Protein 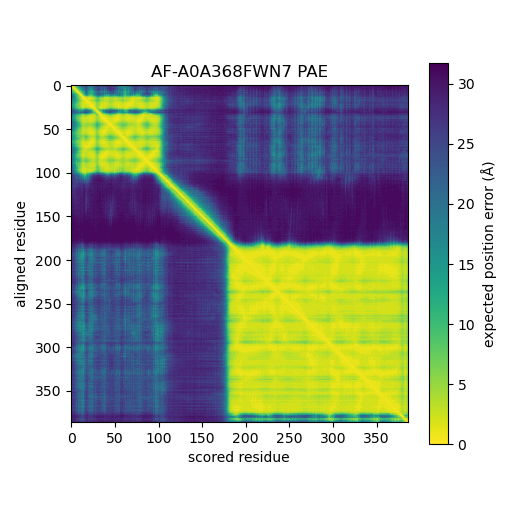AF-A0A368FWN7-F1 (afdb_monomer)

pLDDT: mean 75.24, std 26.34, range [24.73, 98.94]

Nearest PDB structures (foldseek):
  8hmb-assembly1_E  TM=7.498E-01  e=1.716E-07  Homo sapiens
  5icu-assembly1_A  TM=5.793E-01  e=4.069E-03  Methylosinus trichosporium OB3b
  2c9r-assembly1_A  TM=5.398E-01  e=3.360E-02  Pseudomonas syringae pv. tomato
  2ha1-assembly1_A  TM=5.433E-01  e=1.612E-01  Homo sapiens
  8dek-assembly1_A  TM=4.938E-01  e=3.532E-01  Akkermansia muciniphila

Structure (mmCIF, N/CA/C/O backbone):
data_AF-A0A368FWN7-F1
#
_entry.id   AF-A0A368FWN7-F1
#
loop_
_atom_site.group_PDB
_atom_site.id
_atom_site.type_symbol
_atom_site.label_atom_id
_atom_site.label_alt_id
_atom_site.label_comp_id
_atom_site.label_asym_id
_atom_site.label_entity_id
_atom_site.label_seq_id
_atom_site.pdbx_PDB_ins_code
_atom_site.Cartn_x
_atom_site.Cartn_y
_atom_site.Cartn_z
_atom_site.occupancy
_atom_site.B_iso_or_equiv
_atom_site.auth_seq_id
_atom_site.auth_comp_id
_atom_site.auth_asym_id
_atom_site.auth_atom_id
_atom_site.pdbx_PDB_model_num
ATOM 1 N N . MET A 1 1 ? 17.495 -29.047 -21.819 1.00 37.28 1 MET A N 1
ATOM 2 C CA . MET A 1 1 ? 16.786 -27.798 -22.148 1.00 37.28 1 MET A CA 1
ATOM 3 C C . MET A 1 1 ? 15.326 -28.169 -22.267 1.00 37.28 1 MET A C 1
ATOM 5 O O . MET A 1 1 ? 14.988 -28.880 -23.203 1.00 37.28 1 MET A O 1
ATOM 9 N N . ASP A 1 2 ? 14.523 -27.835 -21.262 1.00 28.36 2 ASP A N 1
ATOM 10 C CA . ASP A 1 2 ? 13.071 -28.013 -21.309 1.00 28.36 2 ASP A CA 1
ATOM 11 C C . ASP A 1 2 ? 12.468 -26.726 -21.901 1.00 28.36 2 ASP A C 1
ATOM 13 O O . ASP A 1 2 ? 12.596 -25.673 -21.276 1.00 28.36 2 ASP A O 1
ATOM 17 N N . PRO A 1 3 ? 11.884 -26.768 -23.109 1.00 30.39 3 PRO A N 1
ATOM 18 C CA . PRO A 1 3 ? 11.307 -25.599 -23.766 1.00 30.39 3 PRO A CA 1
ATOM 19 C C . PRO A 1 3 ? 9.913 -25.224 -23.228 1.00 30.39 3 PRO A C 1
ATOM 21 O O . PRO A 1 3 ? 9.304 -24.295 -23.747 1.00 30.39 3 PRO A O 1
ATOM 24 N N . THR A 1 4 ? 9.392 -25.938 -22.224 1.00 31.86 4 THR A N 1
ATOM 25 C CA . THR A 1 4 ? 8.057 -25.705 -21.639 1.00 31.86 4 THR A CA 1
ATOM 26 C C . THR A 1 4 ? 8.088 -25.079 -20.246 1.00 31.86 4 THR A C 1
ATOM 28 O O . THR A 1 4 ? 7.041 -24.753 -19.689 1.00 31.86 4 THR A O 1
ATOM 31 N N . GLY A 1 5 ? 9.281 -24.854 -19.689 1.00 31.28 5 GLY A N 1
ATOM 32 C CA . GLY A 1 5 ? 9.444 -24.170 -18.414 1.00 31.28 5 GLY A CA 1
ATOM 33 C C . GLY A 1 5 ? 9.192 -22.669 -18.539 1.00 31.28 5 GLY A C 1
ATOM 34 O O . GLY A 1 5 ? 10.143 -21.909 -18.664 1.00 31.28 5 GLY A O 1
ATOM 35 N N . SER A 1 6 ? 7.931 -22.246 -18.464 1.00 31.92 6 SER A N 1
ATOM 36 C CA . SER A 1 6 ? 7.562 -20.880 -18.081 1.00 31.92 6 SER A CA 1
ATOM 37 C C . SER A 1 6 ? 7.837 -20.728 -16.586 1.00 31.92 6 SER A C 1
ATOM 39 O O . SER A 1 6 ? 6.985 -21.038 -15.756 1.00 31.92 6 SER A O 1
ATOM 41 N N . HIS A 1 7 ? 9.054 -20.340 -16.225 1.00 41.16 7 HIS A N 1
ATOM 42 C CA . HIS A 1 7 ? 9.342 -19.870 -14.876 1.00 41.16 7 HIS A CA 1
ATOM 43 C C . HIS A 1 7 ? 8.928 -18.404 -14.818 1.00 41.16 7 HIS A C 1
ATOM 45 O O . HIS A 1 7 ? 9.478 -17.575 -15.538 1.00 41.16 7 HIS A O 1
ATOM 51 N N . ASN A 1 8 ? 7.919 -18.115 -13.999 1.00 38.31 8 ASN A N 1
ATOM 52 C CA . ASN A 1 8 ? 7.526 -16.758 -13.656 1.00 38.31 8 ASN A CA 1
ATOM 53 C C . ASN A 1 8 ? 8.613 -16.214 -12.715 1.00 38.31 8 ASN A C 1
ATOM 55 O O . ASN A 1 8 ? 8.542 -16.347 -11.492 1.00 38.31 8 ASN A O 1
ATOM 59 N N . ASP A 1 9 ? 9.716 -15.768 -13.314 1.00 43.25 9 ASP A N 1
ATOM 60 C CA . ASP A 1 9 ? 10.856 -15.203 -12.605 1.00 43.25 9 ASP A CA 1
ATOM 61 C C . ASP A 1 9 ? 10.386 -13.927 -11.893 1.00 43.25 9 ASP A C 1
ATOM 63 O O . ASP A 1 9 ? 10.216 -12.899 -12.537 1.00 43.25 9 ASP A O 1
ATOM 67 N N . GLY A 1 10 ? 10.138 -14.009 -10.584 1.00 41.41 10 GLY A N 1
ATOM 68 C CA . GLY A 1 10 ? 9.741 -12.856 -9.766 1.00 41.41 10 GLY A CA 1
ATOM 69 C C . GLY A 1 10 ? 8.358 -12.931 -9.114 1.00 41.41 10 GLY A C 1
ATOM 70 O O . GLY A 1 10 ? 8.050 -12.065 -8.311 1.00 41.41 10 GLY A O 1
ATOM 71 N N . GLU A 1 11 ? 7.543 -13.968 -9.355 1.00 40.19 11 GLU A N 1
ATOM 72 C CA . GLU A 1 11 ? 6.180 -14.018 -8.776 1.00 40.19 11 GLU A CA 1
ATOM 73 C C . GLU A 1 11 ? 6.183 -14.091 -7.231 1.00 40.19 11 GLU A C 1
ATOM 75 O O . GLU A 1 11 ? 5.231 -13.675 -6.572 1.00 40.19 11 GLU A O 1
ATOM 80 N N . PHE A 1 12 ? 7.271 -14.588 -6.624 1.00 50.22 12 PHE A N 1
ATOM 81 C CA . PHE A 1 12 ? 7.405 -14.672 -5.170 1.00 50.22 12 PHE A CA 1
ATOM 82 C C . PHE A 1 12 ? 8.848 -14.423 -4.713 1.00 50.22 12 PHE A C 1
ATOM 84 O O . PHE A 1 12 ? 9.720 -15.268 -4.904 1.00 50.22 12 PHE A O 1
ATOM 91 N N . LEU A 1 13 ? 9.074 -13.324 -3.984 1.00 61.72 13 LEU A N 1
ATOM 92 C CA . LEU A 1 13 ? 10.324 -13.062 -3.248 1.00 61.72 13 LEU A CA 1
ATOM 93 C C . LEU A 1 13 ? 10.593 -14.083 -2.125 1.00 61.72 13 LEU A C 1
ATOM 95 O O . LEU A 1 13 ? 11.650 -14.090 -1.511 1.00 61.72 13 LEU A O 1
ATOM 99 N N . SER A 1 14 ? 9.625 -14.937 -1.795 1.00 72.44 14 SER A N 1
ATOM 100 C CA . SER A 1 14 ? 9.654 -15.803 -0.619 1.00 72.44 14 SER A CA 1
ATOM 101 C C . SER A 1 14 ? 9.407 -17.264 -1.003 1.00 72.44 14 SER A C 1
ATOM 103 O O . SER A 1 14 ? 8.411 -17.552 -1.673 1.00 72.44 14 SER A O 1
ATOM 105 N N . PRO A 1 15 ? 10.254 -18.211 -0.566 1.00 80.00 15 PRO A N 1
ATOM 106 C CA . PRO A 1 15 ? 10.086 -19.619 -0.900 1.00 80.00 15 PRO A CA 1
ATOM 107 C C . PRO A 1 15 ? 8.820 -20.204 -0.263 1.00 80.00 15 PRO A C 1
ATOM 109 O O . PRO A 1 15 ? 8.491 -19.925 0.886 1.00 80.00 15 PRO A O 1
ATOM 112 N N . CYS A 1 16 ? 8.128 -21.078 -0.984 1.00 78.88 16 CYS A N 1
ATOM 113 C CA . CYS A 1 16 ? 6.997 -21.841 -0.474 1.00 78.88 16 CYS A CA 1
ATOM 114 C C . CYS A 1 16 ? 7.463 -22.999 0.424 1.00 78.88 16 CYS A C 1
ATOM 116 O O . CYS A 1 16 ? 8.392 -23.751 0.105 1.00 78.88 16 CYS A O 1
ATOM 118 N N . ARG A 1 17 ? 6.777 -23.192 1.546 1.00 81.25 17 ARG A N 1
ATOM 119 C CA . ARG A 1 17 ? 7.061 -24.226 2.530 1.00 81.25 17 ARG A CA 1
ATOM 120 C C . ARG A 1 17 ? 6.673 -25.605 2.005 1.00 81.25 17 ARG A C 1
ATOM 122 O O . ARG A 1 17 ? 5.613 -25.785 1.410 1.00 81.25 17 ARG A O 1
ATOM 129 N N . GLY A 1 18 ? 7.532 -26.593 2.245 1.00 79.81 18 GLY A N 1
ATOM 130 C CA . GLY A 1 18 ? 7.252 -27.999 1.933 1.00 79.81 18 GLY A CA 1
ATOM 131 C C . GLY A 1 18 ? 7.267 -28.366 0.443 1.00 79.81 18 GLY A C 1
ATOM 132 O O . GLY A 1 18 ? 7.012 -29.521 0.108 1.00 79.81 18 GLY A O 1
ATOM 133 N N . VAL A 1 19 ? 7.600 -27.429 -0.450 1.00 81.56 19 VAL A N 1
ATOM 134 C CA . VAL A 1 19 ? 7.762 -27.675 -1.893 1.00 81.56 19 VAL A CA 1
ATOM 135 C C . VAL A 1 19 ? 9.169 -27.308 -2.360 1.00 81.56 19 VAL A C 1
ATOM 137 O O . VAL A 1 19 ? 9.932 -26.663 -1.641 1.00 81.56 19 VAL A O 1
ATOM 140 N N . ALA A 1 20 ? 9.531 -27.754 -3.562 1.00 85.06 20 ALA A N 1
ATOM 141 C CA . ALA A 1 20 ? 10.793 -27.387 -4.186 1.00 85.06 20 ALA A CA 1
ATOM 142 C C . ALA A 1 20 ? 10.747 -25.926 -4.662 1.00 85.06 20 ALA A C 1
ATOM 144 O O . ALA A 1 20 ? 9.879 -25.553 -5.446 1.00 85.06 20 ALA A O 1
ATOM 145 N N . ASN A 1 21 ? 11.706 -25.130 -4.203 1.00 86.06 21 ASN A N 1
ATOM 146 C CA . ASN A 1 21 ? 11.921 -23.733 -4.560 1.00 86.06 21 ASN A CA 1
ATOM 147 C C . ASN A 1 21 ? 13.229 -23.595 -5.324 1.00 86.06 21 ASN A C 1
ATOM 149 O O . ASN A 1 21 ? 14.150 -24.384 -5.120 1.00 86.06 21 ASN A O 1
ATOM 153 N N . ILE A 1 22 ? 13.333 -22.567 -6.154 1.00 88.56 22 ILE A N 1
ATOM 154 C CA . ILE A 1 22 ? 14.571 -22.182 -6.829 1.00 88.56 22 ILE A CA 1
ATOM 155 C C . ILE A 1 22 ? 14.831 -20.730 -6.453 1.00 88.56 22 ILE A C 1
ATOM 157 O O . ILE A 1 22 ? 13.943 -19.900 -6.604 1.00 88.56 22 ILE A O 1
ATOM 161 N N . ALA A 1 23 ? 16.026 -20.430 -5.949 1.00 88.12 23 ALA A N 1
ATOM 162 C CA . ALA A 1 23 ? 16.427 -19.054 -5.704 1.00 88.12 23 ALA A CA 1
ATOM 163 C C . ALA A 1 23 ? 17.048 -18.498 -6.985 1.00 88.12 23 ALA A C 1
ATOM 165 O O . ALA A 1 23 ? 17.922 -19.145 -7.571 1.00 88.12 23 ALA A O 1
ATOM 166 N N . THR A 1 24 ? 16.593 -17.324 -7.408 1.00 87.62 24 THR A N 1
ATOM 167 C CA . THR A 1 24 ? 17.078 -16.619 -8.596 1.00 87.62 24 THR A CA 1
ATOM 168 C C . THR A 1 24 ? 17.722 -15.302 -8.188 1.00 87.62 24 THR A C 1
ATOM 170 O O . THR A 1 24 ? 17.239 -14.637 -7.279 1.00 87.62 24 THR A O 1
ATOM 173 N N . PHE A 1 25 ? 18.817 -14.926 -8.846 1.00 85.88 25 PHE A N 1
ATOM 174 C CA . PHE A 1 25 ? 19.594 -13.732 -8.520 1.00 85.88 25 PHE A CA 1
ATOM 175 C C . PHE A 1 25 ? 19.963 -12.976 -9.789 1.00 85.88 25 PHE A C 1
ATOM 177 O O . PHE A 1 25 ? 20.205 -13.584 -10.836 1.00 85.88 25 PHE A O 1
ATOM 184 N N . HIS A 1 26 ? 20.048 -11.661 -9.649 1.00 83.56 26 HIS A N 1
ATOM 185 C CA . HIS A 1 26 ? 20.538 -10.743 -10.662 1.00 83.56 26 HIS A CA 1
ATOM 186 C C . HIS A 1 26 ? 21.751 -9.987 -10.108 1.00 83.56 26 HIS A C 1
ATOM 188 O O . HIS A 1 26 ? 21.735 -9.549 -8.955 1.00 83.56 26 HIS A O 1
ATOM 194 N N . LEU A 1 27 ? 22.811 -9.850 -10.906 1.00 78.81 27 LEU A N 1
ATOM 195 C CA . LEU A 1 27 ? 23.900 -8.918 -10.631 1.00 78.81 27 LEU A CA 1
ATOM 196 C C . LEU A 1 27 ? 23.550 -7.556 -11.235 1.00 78.81 27 LEU A C 1
ATOM 198 O O . LEU A 1 27 ? 23.630 -7.371 -12.445 1.00 78.81 27 LEU A O 1
ATOM 202 N N . HIS A 1 28 ? 23.236 -6.591 -10.370 1.00 67.19 28 HIS A N 1
ATOM 203 C CA . HIS A 1 28 ? 22.899 -5.215 -10.756 1.00 67.19 28 HIS A CA 1
ATOM 204 C C . HIS A 1 28 ? 24.077 -4.445 -11.406 1.00 67.19 28 HIS A C 1
ATOM 206 O O . HIS A 1 28 ? 23.902 -3.352 -11.940 1.00 67.19 28 HIS A O 1
ATOM 212 N N . ALA A 1 29 ? 25.301 -4.987 -11.397 1.00 57.84 29 ALA A N 1
ATOM 213 C CA . ALA A 1 29 ? 26.466 -4.300 -11.942 1.00 57.84 29 ALA A CA 1
ATOM 214 C C . ALA A 1 29 ? 26.568 -4.412 -13.475 1.00 57.84 29 ALA A C 1
ATOM 216 O O . ALA A 1 29 ? 26.683 -5.495 -14.051 1.00 57.84 29 ALA A O 1
ATOM 217 N N . ALA A 1 30 ? 26.679 -3.258 -14.140 1.00 46.69 30 ALA A N 1
ATOM 218 C CA . ALA A 1 30 ? 26.925 -3.103 -15.578 1.00 46.69 30 ALA A CA 1
ATOM 219 C C . ALA A 1 30 ? 28.329 -3.569 -16.050 1.00 46.69 30 ALA A C 1
ATOM 221 O O . ALA A 1 30 ? 28.776 -3.214 -17.148 1.00 46.69 30 ALA A O 1
ATOM 222 N N . HIS A 1 31 ? 29.071 -4.334 -15.239 1.00 51.00 31 HIS A N 1
ATOM 223 C CA . HIS A 1 31 ? 30.463 -4.703 -15.494 1.00 51.00 31 HIS A CA 1
ATOM 224 C C . HIS A 1 31 ? 30.661 -6.219 -15.596 1.00 51.00 31 HIS A C 1
ATOM 226 O O . HIS A 1 31 ? 30.277 -7.011 -14.745 1.00 51.00 31 HIS A O 1
ATOM 232 N N . VAL A 1 32 ? 31.319 -6.627 -16.684 1.00 58.34 32 VAL A N 1
ATOM 233 C CA . VAL A 1 32 ? 31.370 -8.003 -17.220 1.00 58.34 32 VAL A CA 1
ATOM 234 C C . VAL A 1 32 ? 32.182 -8.998 -16.364 1.00 58.34 32 VAL A C 1
ATOM 236 O O . VAL A 1 32 ? 32.421 -10.121 -16.805 1.00 58.34 32 VAL A O 1
ATOM 239 N N . LYS A 1 33 ? 32.668 -8.600 -15.181 1.00 68.75 33 LYS A N 1
ATOM 240 C CA . LYS A 1 33 ? 33.646 -9.376 -14.394 1.00 68.75 33 LYS A CA 1
ATOM 241 C C . LYS A 1 33 ? 33.160 -9.852 -13.030 1.00 68.75 33 LYS A C 1
ATOM 243 O O . LYS A 1 33 ? 33.812 -10.725 -12.465 1.00 68.75 33 LYS A O 1
ATOM 248 N N . GLU A 1 34 ? 32.044 -9.342 -12.523 1.00 80.56 34 GLU A N 1
ATOM 249 C CA . GLU A 1 34 ? 31.479 -9.856 -11.276 1.00 80.56 34 GLU A CA 1
ATOM 250 C C . GLU A 1 34 ? 30.893 -11.254 -11.487 1.00 80.56 34 GLU A C 1
ATOM 252 O O . GLU A 1 34 ? 30.418 -11.603 -12.571 1.00 80.56 34 GLU A O 1
ATOM 257 N N . THR A 1 35 ? 30.982 -12.112 -10.472 1.00 87.62 35 THR A N 1
ATOM 258 C CA . THR A 1 35 ? 30.452 -13.479 -10.559 1.00 87.62 35 THR A CA 1
ATOM 259 C C . THR A 1 35 ? 29.929 -13.950 -9.214 1.00 87.62 35 THR A C 1
ATOM 261 O O . THR A 1 35 ? 30.630 -13.889 -8.205 1.00 87.62 35 THR A O 1
ATOM 264 N N . LEU A 1 36 ? 28.710 -14.493 -9.218 1.00 91.12 36 LEU A N 1
ATOM 265 C CA . LEU A 1 36 ? 28.153 -15.222 -8.084 1.00 91.12 36 LEU A CA 1
ATOM 266 C C . LEU A 1 36 ? 28.590 -16.690 -8.131 1.00 91.12 36 LEU A C 1
ATOM 268 O O . LEU A 1 36 ? 28.511 -17.334 -9.177 1.00 91.12 36 LEU A O 1
ATOM 272 N N . TYR A 1 37 ? 29.039 -17.224 -6.995 1.00 92.75 37 TYR A N 1
ATOM 273 C CA . TYR A 1 37 ? 29.555 -18.591 -6.899 1.00 92.75 37 TYR A CA 1
ATOM 274 C C . TYR A 1 37 ? 28.533 -19.563 -6.332 1.00 92.75 37 TYR A C 1
ATOM 276 O O . TYR A 1 37 ? 28.260 -20.610 -6.917 1.00 92.75 37 TYR A O 1
ATOM 284 N N . TYR A 1 38 ? 27.998 -19.249 -5.157 1.00 95.75 38 TYR A N 1
ATOM 285 C CA . TYR A 1 38 ? 27.088 -20.133 -4.449 1.00 95.75 38 TYR A CA 1
ATOM 286 C C . TYR A 1 38 ? 26.208 -19.349 -3.483 1.00 95.75 38 TYR A C 1
ATOM 288 O O . TYR A 1 38 ? 26.533 -18.241 -3.057 1.00 95.75 38 TYR A O 1
ATOM 296 N N . VAL A 1 39 ? 25.099 -19.976 -3.123 1.00 95.19 39 VAL A N 1
ATOM 297 C CA . VAL A 1 39 ? 24.148 -19.512 -2.124 1.00 95.19 39 VAL A CA 1
ATOM 298 C C . VAL A 1 39 ? 24.059 -20.528 -0.991 1.00 95.19 39 VAL A C 1
ATOM 300 O O . VAL A 1 39 ? 24.140 -21.740 -1.213 1.00 95.19 39 VAL A O 1
ATOM 303 N N . GLU A 1 40 ? 23.885 -20.038 0.230 1.00 95.62 40 GLU A N 1
ATOM 304 C CA . GLU A 1 40 ? 23.596 -20.840 1.414 1.00 95.62 40 GLU A CA 1
ATOM 305 C C . GLU A 1 40 ? 22.295 -20.372 2.055 1.00 95.62 40 GLU A C 1
ATOM 307 O O . GLU A 1 40 ? 22.110 -19.181 2.277 1.00 95.62 40 GLU A O 1
ATOM 312 N N . GLY A 1 41 ? 21.414 -21.313 2.382 1.00 92.25 41 GLY A N 1
ATOM 313 C CA . GLY A 1 41 ? 20.232 -21.053 3.194 1.00 92.25 41 GLY A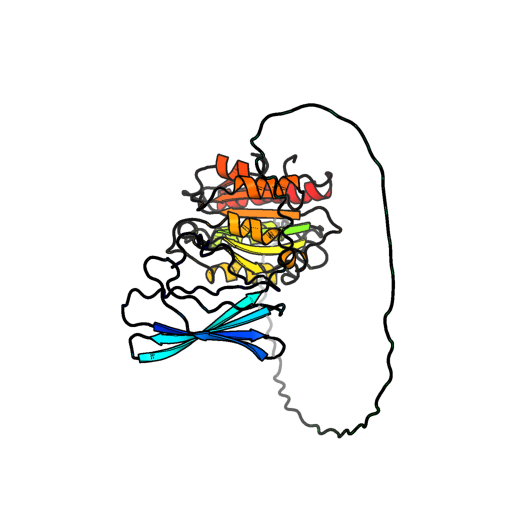 CA 1
ATOM 314 C C . GLY A 1 41 ? 20.423 -21.579 4.607 1.00 92.25 41 GLY A C 1
ATOM 315 O O . GLY A 1 41 ? 20.936 -22.687 4.786 1.00 92.25 41 GLY A O 1
ATOM 316 N N . TYR A 1 42 ? 19.988 -20.824 5.607 1.00 90.56 42 TYR A N 1
ATOM 317 C CA . TYR A 1 42 ? 20.073 -21.192 7.016 1.00 90.56 42 TYR A CA 1
ATOM 318 C C . TYR A 1 42 ? 18.801 -20.809 7.776 1.00 90.56 42 TYR A C 1
ATOM 320 O O . TYR A 1 42 ? 18.125 -19.833 7.466 1.00 90.56 42 TYR A O 1
ATOM 328 N N . ASN A 1 43 ? 18.459 -21.614 8.777 1.00 82.31 43 ASN A N 1
ATOM 329 C CA . ASN A 1 43 ? 17.414 -21.295 9.737 1.00 82.31 43 ASN A CA 1
ATOM 330 C C . ASN A 1 43 ? 17.997 -20.306 10.755 1.00 82.31 43 ASN A C 1
ATOM 332 O O . ASN A 1 43 ? 19.026 -20.597 11.359 1.00 82.31 43 ASN A O 1
ATOM 336 N N . LEU A 1 44 ? 17.356 -19.159 10.956 1.00 75.00 44 LEU A N 1
ATOM 337 C CA . LEU A 1 44 ? 17.898 -18.092 11.807 1.00 75.00 44 LEU A CA 1
ATOM 338 C C . LEU A 1 44 ? 17.791 -18.372 13.302 1.00 75.00 44 LEU A C 1
ATOM 340 O O . LEU A 1 44 ? 18.652 -17.945 14.064 1.00 75.00 44 LEU A O 1
ATOM 344 N N . GLU A 1 45 ? 16.772 -19.114 13.722 1.00 73.38 45 GLU A N 1
ATOM 345 C CA . GLU A 1 45 ? 16.552 -19.445 15.132 1.00 73.38 45 GLU A CA 1
ATOM 346 C C . GLU A 1 45 ? 17.593 -20.443 15.646 1.00 73.38 45 GLU A C 1
ATOM 348 O O . GLU A 1 45 ? 18.082 -20.350 16.769 1.00 73.38 45 GLU A O 1
ATOM 353 N N . THR A 1 46 ? 17.940 -21.413 14.803 1.00 80.94 46 THR A N 1
ATOM 354 C CA . THR A 1 46 ? 18.847 -22.519 15.144 1.00 80.94 46 THR A CA 1
ATOM 355 C C . THR A 1 46 ? 20.248 -22.339 14.571 1.00 80.94 46 THR A C 1
ATOM 357 O O . THR A 1 46 ? 21.152 -23.103 14.907 1.00 80.94 46 THR A O 1
ATOM 360 N N . ASN A 1 47 ? 20.431 -21.357 13.683 1.00 79.69 47 ASN A N 1
ATOM 361 C CA . ASN A 1 47 ? 21.616 -21.167 12.848 1.00 79.69 47 ASN A CA 1
ATOM 362 C C . ASN A 1 47 ? 22.004 -22.424 12.035 1.00 79.69 47 ASN A C 1
ATOM 364 O O . ASN A 1 47 ? 23.161 -22.620 11.654 1.00 79.69 47 ASN A O 1
ATOM 368 N N . ALA A 1 48 ? 21.042 -23.324 11.799 1.00 85.88 48 ALA A N 1
ATOM 369 C CA . ALA A 1 48 ? 21.268 -24.572 11.087 1.00 85.88 48 ALA A CA 1
ATOM 370 C C . ALA A 1 48 ? 21.257 -24.331 9.575 1.00 85.88 48 ALA A C 1
ATOM 372 O O . ALA A 1 48 ? 20.323 -23.736 9.037 1.00 85.88 48 ALA A O 1
ATOM 373 N N . LYS A 1 49 ? 22.270 -24.840 8.868 1.00 88.44 49 LYS A N 1
ATOM 374 C CA . LYS A 1 49 ? 22.324 -24.779 7.403 1.00 88.44 49 LYS A CA 1
ATOM 375 C C . LYS A 1 49 ? 21.228 -25.667 6.804 1.00 88.44 49 LYS A C 1
ATOM 377 O O . LYS A 1 49 ? 21.221 -26.874 7.030 1.00 88.44 49 LYS A O 1
ATOM 382 N N . ILE A 1 50 ? 20.329 -25.062 6.033 1.00 86.25 50 ILE A N 1
ATOM 383 C CA . ILE A 1 50 ? 19.230 -25.726 5.321 1.00 86.25 50 ILE A CA 1
ATOM 384 C C . ILE A 1 50 ? 19.729 -26.253 3.975 1.00 86.25 50 ILE A C 1
ATOM 386 O O . ILE A 1 50 ? 19.485 -27.408 3.636 1.00 86.25 50 ILE A O 1
ATOM 390 N N . PHE A 1 51 ? 20.442 -25.423 3.210 1.00 92.06 51 PHE A N 1
ATOM 391 C CA . PHE A 1 51 ? 21.001 -25.829 1.923 1.00 92.06 51 PHE A CA 1
ATOM 392 C C . PHE A 1 51 ? 22.264 -25.043 1.567 1.00 92.06 51 PHE A C 1
ATOM 394 O O . PHE A 1 51 ? 22.544 -23.979 2.118 1.00 92.06 51 PHE A O 1
ATOM 401 N N . ARG A 1 52 ? 23.023 -25.581 0.611 1.00 95.06 52 ARG A N 1
ATOM 402 C CA . ARG A 1 52 ? 24.082 -24.880 -0.116 1.00 95.06 52 ARG A CA 1
ATOM 403 C C . ARG A 1 52 ? 23.993 -25.289 -1.576 1.00 95.06 52 ARG A C 1
ATOM 405 O O . ARG A 1 52 ? 23.924 -26.481 -1.864 1.00 95.06 52 ARG A O 1
ATOM 412 N N . SER A 1 53 ? 24.017 -24.318 -2.477 1.00 95.44 53 SER A N 1
ATOM 413 C CA . SER A 1 53 ? 23.982 -24.567 -3.913 1.00 95.44 53 SER A CA 1
ATOM 414 C C . SER A 1 53 ? 24.981 -23.692 -4.638 1.00 95.44 53 SER A C 1
ATOM 416 O O . SER A 1 53 ? 24.988 -22.483 -4.440 1.00 95.44 53 SER A O 1
ATOM 418 N N . GLU A 1 54 ? 25.748 -24.284 -5.549 1.00 96.06 54 GLU A N 1
ATOM 419 C CA . GLU A 1 54 ? 26.423 -23.517 -6.596 1.00 96.06 54 GLU A CA 1
ATOM 420 C C . GLU A 1 54 ? 25.383 -22.789 -7.452 1.00 96.06 54 GLU A C 1
ATOM 422 O O . GLU A 1 54 ? 24.294 -23.321 -7.700 1.00 96.06 54 GLU A O 1
ATOM 427 N N . LEU A 1 55 ? 25.709 -21.569 -7.868 1.00 94.06 55 LEU A N 1
ATOM 428 C CA . LEU A 1 55 ? 24.848 -20.757 -8.712 1.00 94.06 55 LEU A CA 1
ATOM 429 C C . LEU A 1 55 ? 25.185 -21.005 -10.174 1.00 94.06 55 LEU A C 1
ATOM 431 O O . LEU A 1 55 ? 26.335 -20.912 -10.601 1.00 94.06 55 LEU A O 1
ATOM 435 N N . ARG A 1 56 ? 24.160 -21.346 -10.950 1.00 92.06 56 ARG A N 1
ATOM 436 C CA . ARG A 1 56 ? 24.288 -21.608 -12.381 1.00 92.06 56 ARG A CA 1
ATOM 437 C C . ARG A 1 56 ? 23.800 -20.408 -13.158 1.00 92.06 56 ARG A C 1
ATOM 439 O O . ARG A 1 56 ? 22.759 -19.847 -12.833 1.00 92.06 56 ARG A O 1
ATOM 446 N N . ARG A 1 57 ? 24.538 -20.055 -14.209 1.00 88.25 57 ARG A N 1
ATOM 447 C CA . ARG A 1 57 ? 24.181 -18.937 -15.075 1.00 88.25 57 ARG A CA 1
ATOM 448 C C . ARG A 1 57 ? 23.256 -19.384 -16.208 1.00 88.25 57 ARG A C 1
ATOM 450 O O . ARG A 1 57 ? 23.467 -20.444 -16.800 1.00 88.25 57 ARG A O 1
ATOM 457 N N . ARG A 1 58 ? 22.265 -18.560 -16.536 1.00 81.75 58 ARG A N 1
ATOM 458 C CA . ARG A 1 58 ? 21.411 -18.664 -17.726 1.00 81.75 58 ARG A CA 1
ATOM 459 C C . ARG A 1 58 ? 21.536 -17.394 -18.570 1.00 81.75 58 ARG A C 1
ATOM 461 O O . ARG A 1 58 ? 21.831 -16.324 -18.052 1.00 81.75 58 ARG A O 1
ATOM 468 N N . THR A 1 59 ? 21.377 -17.520 -19.882 1.00 76.25 59 THR A N 1
ATOM 469 C CA . THR A 1 59 ? 21.505 -16.403 -20.833 1.00 76.25 59 THR A CA 1
ATOM 470 C C . THR A 1 59 ? 20.129 -15.927 -21.280 1.00 76.25 59 THR A C 1
ATOM 472 O O . THR A 1 59 ? 19.312 -16.763 -21.657 1.00 76.25 59 THR A O 1
ATOM 475 N N . GLY A 1 60 ? 19.906 -14.610 -21.319 1.00 71.19 60 GLY A N 1
ATOM 476 C CA . GLY A 1 60 ? 18.654 -14.023 -21.817 1.00 71.19 60 GLY A CA 1
ATOM 477 C C . GLY A 1 60 ? 17.504 -14.008 -20.804 1.00 71.19 60 GLY A C 1
ATOM 478 O O . GLY A 1 60 ? 16.351 -14.043 -21.217 1.00 71.19 60 GLY A O 1
ATOM 479 N N . CYS A 1 61 ? 17.808 -13.975 -19.504 1.00 72.19 61 CYS A N 1
ATOM 480 C CA . CYS A 1 61 ? 16.820 -13.873 -18.426 1.00 72.19 61 CYS A CA 1
ATOM 481 C C . CYS A 1 61 ? 17.162 -12.687 -17.517 1.00 72.19 61 CYS A C 1
ATOM 483 O O . CYS A 1 61 ? 18.346 -12.409 -17.332 1.00 72.19 61 CYS A O 1
ATOM 485 N N . SER A 1 62 ? 16.147 -12.050 -16.926 1.00 67.81 62 SER A N 1
ATOM 486 C CA . SER A 1 62 ? 16.314 -10.904 -16.014 1.00 67.81 62 SER A CA 1
ATOM 487 C C . SER A 1 62 ? 17.027 -11.267 -14.705 1.00 67.81 62 SER A C 1
ATOM 489 O O . SER A 1 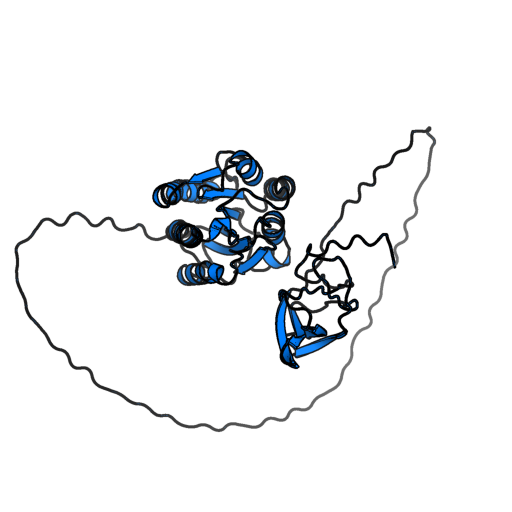62 ? 17.707 -10.430 -14.135 1.00 67.81 62 SER A O 1
ATOM 491 N N . PHE A 1 63 ? 16.929 -12.527 -14.264 1.00 79.81 63 PHE A N 1
ATOM 492 C CA . PHE A 1 63 ? 17.704 -13.082 -13.150 1.00 79.81 63 PHE A CA 1
ATOM 493 C C . PHE A 1 63 ? 18.641 -14.167 -13.678 1.00 79.81 63 PHE A C 1
ATOM 495 O O . PHE A 1 63 ? 18.265 -15.322 -13.868 1.00 79.81 63 PHE A O 1
ATOM 502 N N . GLU A 1 64 ? 19.872 -13.811 -14.006 1.00 82.19 64 GLU A N 1
ATOM 503 C CA . GLU A 1 64 ? 20.782 -14.680 -14.745 1.00 82.19 64 GLU A CA 1
ATOM 504 C C . GLU A 1 64 ? 21.424 -15.785 -13.902 1.00 82.19 64 GLU A C 1
ATOM 506 O O . GLU A 1 64 ? 22.025 -16.686 -14.483 1.00 82.19 64 GLU A O 1
ATOM 511 N N . TYR A 1 65 ? 21.273 -15.782 -12.576 1.00 89.62 65 TYR A N 1
ATOM 512 C CA . TYR A 1 65 ? 21.758 -16.846 -11.696 1.00 89.62 65 TYR A CA 1
ATOM 513 C C . TYR A 1 65 ? 20.607 -17.595 -11.036 1.00 89.62 65 TYR A C 1
ATOM 515 O O . TYR A 1 65 ? 19.642 -16.989 -10.584 1.00 89.62 65 TYR A O 1
ATOM 523 N N . TYR A 1 66 ? 20.731 -18.916 -10.920 1.00 91.56 66 TYR A N 1
ATOM 524 C CA . TYR A 1 66 ? 19.760 -19.736 -10.198 1.00 91.56 66 TYR A CA 1
ATOM 525 C C . TYR A 1 66 ? 20.424 -20.844 -9.376 1.00 91.56 66 TYR A C 1
ATOM 527 O O . TYR A 1 66 ? 21.498 -21.351 -9.722 1.00 91.56 66 TYR A O 1
ATOM 535 N N . SER A 1 67 ? 19.777 -21.224 -8.275 1.00 93.38 67 SER A N 1
ATOM 536 C CA . SER A 1 67 ? 20.200 -22.320 -7.403 1.00 93.38 67 SER A CA 1
ATOM 537 C C . SER A 1 67 ? 19.688 -23.683 -7.882 1.00 93.38 67 SER A C 1
ATOM 539 O O . SER A 1 67 ? 18.763 -23.800 -8.684 1.00 93.38 67 SER A O 1
ATOM 541 N N . ALA A 1 68 ? 20.239 -24.757 -7.322 1.00 90.75 68 ALA A N 1
ATOM 542 C CA . ALA A 1 68 ? 19.563 -26.042 -7.279 1.00 90.75 68 ALA A CA 1
ATOM 543 C C . ALA A 1 68 ? 18.265 -25.930 -6.452 1.00 90.75 68 ALA A C 1
ATOM 545 O O . ALA A 1 68 ? 18.178 -25.063 -5.570 1.00 90.75 68 ALA A O 1
ATOM 546 N N . PRO A 1 69 ? 17.275 -26.804 -6.702 1.00 90.31 69 PRO A N 1
ATOM 547 C CA . PRO A 1 69 ? 16.050 -26.810 -5.924 1.00 90.31 69 PRO A CA 1
ATOM 548 C C . PRO A 1 69 ? 16.308 -27.032 -4.429 1.00 90.31 69 PRO A C 1
ATOM 550 O O . PRO A 1 69 ? 17.098 -27.901 -4.056 1.00 90.31 69 PRO A O 1
ATOM 553 N N . PHE A 1 70 ? 15.609 -26.290 -3.574 1.00 89.00 70 PHE A N 1
ATOM 554 C CA . PHE A 1 70 ? 15.648 -26.451 -2.121 1.00 89.00 70 PHE A CA 1
ATOM 555 C C . PHE A 1 70 ? 14.236 -26.451 -1.535 1.00 89.00 70 PHE A C 1
ATOM 557 O O . PHE A 1 70 ? 13.316 -25.849 -2.083 1.00 89.00 70 PHE A O 1
ATOM 564 N N . VAL A 1 71 ? 14.050 -27.120 -0.402 1.00 88.62 71 VAL A N 1
ATOM 565 C CA . VAL A 1 71 ? 12.772 -27.111 0.317 1.00 88.62 71 VAL A CA 1
ATOM 566 C C . VAL A 1 71 ? 12.927 -26.231 1.541 1.00 88.62 71 VAL A C 1
ATOM 568 O O . VAL A 1 71 ? 13.771 -26.516 2.393 1.00 88.62 71 VAL A O 1
ATOM 571 N N . CYS A 1 72 ? 12.113 -25.180 1.652 1.00 83.44 72 CYS A N 1
ATOM 572 C CA . CYS A 1 72 ? 12.048 -24.453 2.907 1.00 83.44 72 CYS A CA 1
ATOM 573 C C . CYS A 1 72 ? 11.070 -25.136 3.866 1.00 83.44 72 CYS A C 1
ATOM 575 O O . CYS A 1 72 ? 9.907 -25.345 3.537 1.00 83.44 72 CYS A O 1
ATOM 577 N N . ASN A 1 73 ? 11.546 -25.497 5.057 1.00 81.56 73 ASN A N 1
ATOM 578 C CA . ASN A 1 73 ? 10.723 -26.100 6.114 1.00 81.56 73 ASN A CA 1
ATOM 579 C C . ASN A 1 73 ? 10.670 -25.252 7.394 1.00 81.56 73 ASN A C 1
ATOM 581 O O . ASN A 1 73 ? 9.865 -25.544 8.284 1.00 81.56 73 ASN A O 1
ATOM 585 N N . ALA A 1 74 ? 11.523 -24.230 7.477 1.00 75.38 74 ALA A N 1
ATOM 586 C CA . ALA A 1 74 ? 11.547 -23.245 8.549 1.00 75.38 74 ALA A CA 1
ATOM 587 C C . ALA A 1 74 ? 10.448 -22.191 8.347 1.00 75.38 74 ALA A C 1
ATOM 589 O O . ALA A 1 74 ? 9.828 -22.158 7.291 1.00 75.38 74 ALA A O 1
ATOM 590 N N . GLU A 1 75 ? 10.205 -21.362 9.360 1.00 77.25 75 GLU A N 1
ATOM 591 C CA . GLU A 1 75 ? 9.357 -20.165 9.246 1.00 77.25 75 GLU A CA 1
ATOM 592 C C . GLU A 1 75 ? 10.122 -19.018 8.575 1.00 77.25 75 GLU A C 1
ATOM 594 O O . GLU A 1 75 ? 9.616 -18.363 7.669 1.00 77.25 75 GLU A O 1
ATOM 599 N N . THR A 1 76 ? 11.389 -18.850 8.953 1.00 79.12 76 THR A N 1
ATOM 600 C CA . THR A 1 76 ? 12.314 -17.880 8.369 1.00 79.12 76 THR A CA 1
ATOM 601 C C . THR A 1 76 ? 13.510 -18.577 7.729 1.00 79.12 76 THR A C 1
ATOM 603 O O . THR A 1 76 ? 14.002 -19.608 8.203 1.00 79.12 76 THR A O 1
ATOM 606 N N . LEU A 1 77 ? 13.990 -17.993 6.639 1.00 84.88 77 LEU A N 1
ATOM 607 C CA . LEU A 1 77 ? 15.163 -18.412 5.894 1.00 84.88 77 LEU A CA 1
ATOM 608 C C . LEU A 1 77 ? 16.106 -17.219 5.772 1.00 84.88 77 LEU A C 1
ATOM 610 O O . LEU A 1 77 ? 15.808 -16.254 5.079 1.00 84.88 77 LEU A O 1
ATOM 614 N N . GLY A 1 78 ? 17.265 -17.308 6.415 1.00 86.56 78 GLY A N 1
ATOM 615 C CA . GLY A 1 78 ? 18.395 -16.461 6.065 1.00 86.56 78 GLY A CA 1
ATOM 616 C C . GLY A 1 78 ? 19.064 -17.020 4.816 1.00 86.56 78 GLY A C 1
ATOM 617 O O . GLY A 1 78 ? 19.257 -18.234 4.703 1.00 86.56 78 GLY A O 1
ATOM 618 N N . LEU A 1 79 ? 19.404 -16.154 3.871 1.00 91.06 79 LEU A N 1
ATOM 619 C CA . LEU A 1 79 ? 20.047 -16.533 2.625 1.00 91.06 79 LEU A CA 1
ATOM 620 C C . LEU A 1 79 ? 21.316 -15.704 2.444 1.00 91.06 79 LEU A C 1
ATOM 622 O O . LEU A 1 79 ? 21.276 -14.480 2.448 1.00 91.06 79 LEU A O 1
ATOM 626 N N . ALA A 1 80 ? 22.448 -16.385 2.293 1.00 92.12 80 ALA A N 1
ATOM 627 C CA . ALA A 1 80 ? 23.753 -15.778 2.084 1.00 92.12 80 ALA A CA 1
ATOM 628 C C . ALA A 1 80 ? 24.262 -16.093 0.676 1.00 92.12 80 ALA A C 1
ATOM 630 O O . ALA A 1 80 ? 24.531 -17.254 0.354 1.00 92.12 80 ALA A O 1
ATOM 631 N N . VAL A 1 81 ? 24.433 -15.064 -0.150 1.00 93.75 81 VAL A N 1
ATOM 632 C CA . VAL A 1 81 ? 25.006 -15.169 -1.496 1.00 93.75 81 VAL A CA 1
ATOM 633 C C . VAL A 1 81 ? 26.475 -14.781 -1.449 1.00 93.75 81 VAL A C 1
ATOM 635 O O . VAL A 1 81 ? 26.832 -13.750 -0.880 1.00 93.75 81 VAL A O 1
ATOM 638 N N . HIS A 1 82 ? 27.326 -15.598 -2.066 1.00 94.75 82 HIS A N 1
ATOM 639 C CA . HIS A 1 82 ? 28.768 -15.376 -2.136 1.00 94.75 82 HIS A CA 1
ATOM 640 C C . HIS A 1 82 ? 29.201 -15.141 -3.576 1.00 94.75 82 HIS A C 1
ATOM 642 O O . HIS A 1 82 ? 28.811 -15.889 -4.479 1.00 94.75 82 HIS A O 1
ATOM 648 N N . GLY A 1 83 ? 30.062 -14.151 -3.776 1.00 92.69 83 GLY A N 1
ATOM 649 C CA . GLY A 1 83 ? 30.585 -13.801 -5.089 1.00 92.69 83 GLY A CA 1
ATOM 650 C C . GLY A 1 83 ? 31.969 -13.175 -5.031 1.00 92.69 83 GLY A C 1
ATOM 651 O O . GLY A 1 83 ? 32.645 -13.193 -3.996 1.00 92.69 83 GLY A O 1
ATOM 652 N N . MET A 1 84 ? 32.392 -12.657 -6.175 1.00 90.38 84 MET A N 1
ATOM 653 C CA . MET A 1 84 ? 33.613 -11.881 -6.346 1.00 90.38 84 MET A CA 1
ATOM 654 C C . MET A 1 84 ? 33.300 -10.630 -7.158 1.00 90.38 84 MET A C 1
ATOM 656 O O . MET A 1 84 ? 32.599 -10.717 -8.171 1.00 90.38 84 MET A O 1
ATOM 660 N N . ASP A 1 85 ? 33.799 -9.493 -6.685 1.00 84.25 85 ASP A N 1
ATOM 661 C CA . ASP A 1 85 ? 33.675 -8.207 -7.364 1.00 84.25 85 ASP A CA 1
ATOM 662 C C . ASP A 1 85 ? 34.693 -8.061 -8.513 1.00 84.25 85 ASP A C 1
ATOM 664 O O . ASP A 1 85 ? 35.528 -8.935 -8.774 1.00 84.25 85 ASP A O 1
ATOM 668 N N . GLU A 1 86 ? 34.646 -6.931 -9.213 1.00 83.25 86 GLU A N 1
ATOM 669 C CA . GLU A 1 86 ? 35.555 -6.633 -10.323 1.00 83.25 86 GLU A CA 1
ATOM 670 C C . GLU A 1 86 ? 37.039 -6.499 -9.929 1.00 83.25 86 GLU A C 1
ATOM 672 O O . GLU A 1 86 ? 37.921 -6.670 -10.780 1.00 83.25 86 GLU A O 1
ATOM 677 N N . ALA A 1 87 ? 37.326 -6.217 -8.655 1.00 86.00 87 ALA A N 1
ATOM 678 C CA . ALA A 1 87 ? 38.671 -6.100 -8.100 1.00 86.00 87 ALA A CA 1
ATOM 679 C C . ALA A 1 87 ? 39.226 -7.451 -7.615 1.00 86.00 87 ALA A C 1
ATOM 681 O O . ALA A 1 87 ? 40.363 -7.521 -7.137 1.00 86.00 87 ALA A O 1
ATOM 682 N N . GLY A 1 88 ? 38.451 -8.529 -7.752 1.00 87.31 88 GLY A N 1
ATOM 683 C CA . GLY A 1 88 ? 38.816 -9.858 -7.281 1.00 87.31 88 GLY A CA 1
ATOM 684 C C . GLY A 1 88 ? 38.603 -10.055 -5.779 1.00 87.31 88 GLY A C 1
ATOM 685 O O . GLY A 1 88 ? 39.110 -11.029 -5.220 1.00 87.31 88 GLY A O 1
ATOM 686 N N . GLN A 1 89 ? 37.889 -9.149 -5.105 1.00 88.00 89 GLN A N 1
ATOM 687 C CA . GLN A 1 89 ? 37.565 -9.292 -3.691 1.00 88.00 89 GLN A CA 1
ATOM 688 C C . GLN A 1 89 ? 36.306 -10.134 -3.523 1.00 88.00 89 GLN A C 1
ATOM 690 O O . GLN A 1 89 ? 35.314 -9.991 -4.237 1.00 88.00 89 GLN A O 1
ATOM 695 N N . HIS A 1 90 ? 36.353 -11.040 -2.552 1.00 91.69 90 HIS A N 1
ATOM 696 C CA . HIS A 1 90 ? 35.201 -11.852 -2.199 1.00 91.69 90 HIS A CA 1
ATOM 697 C C . HIS A 1 90 ? 34.195 -11.032 -1.398 1.00 91.69 90 HIS A C 1
ATOM 699 O O . HIS A 1 90 ? 34.569 -10.368 -0.430 1.00 91.69 90 HIS A O 1
ATOM 705 N N . PHE A 1 91 ? 32.916 -11.162 -1.738 1.00 88.62 91 PHE A N 1
ATOM 706 C CA . PHE A 1 91 ? 31.825 -10.573 -0.971 1.00 88.62 91 PHE A CA 1
ATOM 707 C C . PHE A 1 91 ? 30.810 -11.627 -0.535 1.00 88.62 91 PHE A C 1
ATOM 709 O O . PHE A 1 91 ? 30.687 -12.705 -1.126 1.00 88.62 91 PHE A O 1
ATOM 716 N N . LYS A 1 92 ? 30.062 -11.271 0.510 1.00 91.50 92 LYS A N 1
ATOM 717 C CA . LYS A 1 92 ? 28.920 -12.016 1.028 1.00 91.50 92 LYS A CA 1
ATOM 718 C C . LYS A 1 92 ? 27.782 -11.030 1.270 1.00 91.50 92 LYS A C 1
ATOM 720 O O . LYS A 1 92 ? 27.974 -10.068 2.011 1.00 91.50 92 LYS A O 1
ATOM 725 N N . ARG A 1 93 ? 26.615 -11.279 0.677 1.00 84.69 93 ARG A N 1
ATOM 726 C CA . ARG A 1 93 ? 25.379 -10.532 0.950 1.00 84.69 93 ARG A CA 1
ATOM 727 C C . ARG A 1 93 ? 24.391 -11.454 1.643 1.00 84.69 93 ARG A C 1
ATOM 729 O O . ARG A 1 93 ? 24.247 -12.603 1.232 1.00 84.69 93 ARG A O 1
ATOM 736 N N . GLU A 1 94 ? 23.759 -10.964 2.699 1.00 85.06 94 GLU A N 1
ATOM 737 C CA . GLU A 1 94 ? 22.763 -11.710 3.465 1.00 85.06 94 GLU A CA 1
ATOM 738 C C . GLU A 1 94 ? 21.410 -11.027 3.361 1.00 85.06 94 GLU A C 1
ATOM 740 O O . GLU A 1 94 ? 21.326 -9.803 3.426 1.00 85.06 94 GLU A O 1
ATOM 745 N N . GLU A 1 95 ? 20.370 -11.835 3.217 1.00 81.00 95 GLU A N 1
ATOM 746 C CA . GLU A 1 95 ? 18.993 -11.378 3.132 1.00 81.00 95 GLU A CA 1
ATOM 747 C C . GLU A 1 95 ? 18.070 -12.331 3.889 1.00 81.00 95 GLU A C 1
ATOM 749 O O . GLU A 1 95 ? 18.378 -13.513 4.085 1.00 81.00 95 GLU A O 1
ATOM 754 N N . LEU A 1 96 ? 16.956 -11.786 4.367 1.00 79.69 96 LEU A N 1
ATOM 755 C CA . LEU A 1 96 ? 15.976 -12.486 5.178 1.00 79.69 96 LEU A CA 1
ATOM 756 C C . LEU A 1 96 ? 14.713 -12.743 4.363 1.00 79.69 96 LEU A C 1
ATOM 758 O O . LEU A 1 96 ? 14.108 -11.812 3.847 1.00 79.69 96 LEU A O 1
ATOM 762 N N . PHE A 1 97 ? 14.262 -13.993 4.355 1.00 80.38 97 PHE A N 1
ATOM 763 C CA . PHE A 1 97 ? 13.020 -14.401 3.715 1.00 80.38 97 PHE A CA 1
ATOM 764 C C . PHE A 1 97 ? 12.114 -15.145 4.694 1.00 80.38 97 PHE A C 1
ATOM 766 O O . PHE A 1 97 ? 12.580 -15.835 5.603 1.00 80.38 97 PHE A O 1
ATOM 773 N N . PHE A 1 98 ? 10.806 -15.059 4.473 1.00 81.69 98 PHE A N 1
ATOM 774 C CA . PHE A 1 98 ? 9.811 -15.875 5.167 1.00 81.69 98 PHE A CA 1
ATOM 775 C C . PHE A 1 98 ? 9.396 -17.035 4.270 1.00 81.69 98 PHE A C 1
ATOM 777 O O . PHE A 1 98 ? 9.247 -16.865 3.063 1.00 81.69 98 PHE A O 1
ATOM 784 N N . CYS A 1 99 ? 9.227 -18.227 4.832 1.00 79.19 99 CYS A N 1
ATOM 785 C CA . CYS A 1 99 ? 8.826 -19.390 4.053 1.00 79.19 99 CYS A CA 1
ATOM 786 C C . CYS A 1 99 ? 7.314 -19.580 4.103 1.00 79.19 99 CYS A C 1
ATOM 788 O O . CYS A 1 99 ? 6.767 -19.985 5.127 1.00 79.19 99 CYS A O 1
ATOM 790 N N . ARG A 1 100 ? 6.652 -19.325 2.972 1.00 73.50 100 ARG A N 1
ATOM 791 C CA . ARG A 1 100 ? 5.194 -19.185 2.884 1.00 73.50 100 ARG A CA 1
ATOM 792 C C . ARG A 1 100 ? 4.482 -20.525 2.839 1.00 73.50 100 ARG A C 1
ATOM 794 O O . ARG A 1 100 ? 4.827 -21.378 2.025 1.00 73.50 100 ARG A O 1
ATOM 801 N N . ASN A 1 101 ? 3.431 -20.724 3.624 1.00 69.56 101 ASN A N 1
ATOM 802 C CA . ASN A 1 101 ? 2.544 -21.869 3.411 1.00 69.56 101 ASN A CA 1
ATOM 803 C C . ASN A 1 101 ? 1.667 -21.634 2.174 1.00 69.56 101 ASN A C 1
ATOM 805 O O . ASN A 1 101 ? 0.976 -20.627 2.075 1.00 69.56 101 ASN A O 1
ATOM 809 N N . ARG A 1 102 ? 1.656 -22.579 1.229 1.00 55.00 102 ARG A N 1
ATOM 810 C CA . ARG A 1 102 ? 0.753 -22.512 0.075 1.00 55.00 102 ARG A CA 1
ATOM 811 C C . ARG A 1 102 ? -0.621 -23.076 0.457 1.00 55.00 102 ARG A C 1
ATOM 813 O O . ARG A 1 102 ? -0.832 -24.279 0.355 1.00 55.00 102 ARG A O 1
ATOM 820 N N . THR A 1 103 ? -1.568 -22.223 0.834 1.00 39.38 103 THR A N 1
ATOM 821 C CA . THR A 1 103 ? -3.016 -22.521 0.849 1.00 39.38 103 THR A CA 1
ATOM 822 C C . THR A 1 103 ? -3.634 -22.101 -0.483 1.00 39.38 103 THR A C 1
ATOM 824 O O . THR A 1 103 ? -4.561 -21.305 -0.554 1.00 39.38 103 THR A O 1
ATOM 827 N N . VAL A 1 104 ? -3.104 -22.625 -1.590 1.00 37.59 104 VAL A N 1
ATOM 828 C CA . VAL A 1 104 ? -3.738 -22.421 -2.896 1.00 37.59 104 VAL A CA 1
ATOM 829 C C . VAL A 1 104 ? -4.631 -23.624 -3.175 1.00 37.59 104 VAL A C 1
ATOM 831 O O . VAL A 1 104 ? -4.194 -24.609 -3.771 1.00 37.59 104 VAL A O 1
ATOM 834 N N . GLU A 1 105 ? -5.899 -23.541 -2.769 1.00 33.12 105 GLU A N 1
ATOM 835 C CA . GLU A 1 105 ? -6.947 -24.296 -3.455 1.00 33.12 105 GLU A CA 1
ATOM 836 C C . GLU A 1 105 ? -7.160 -23.649 -4.828 1.00 33.12 105 GLU A C 1
ATOM 838 O O . GLU A 1 105 ? -7.999 -22.770 -5.017 1.00 33.12 105 GLU A O 1
ATOM 843 N N . VAL A 1 106 ? -6.356 -24.063 -5.814 1.00 31.45 106 VAL A N 1
ATOM 844 C CA . VAL A 1 106 ? -6.673 -23.781 -7.215 1.00 31.45 106 VAL A CA 1
ATOM 845 C C . VAL A 1 106 ? -7.921 -24.595 -7.534 1.00 31.45 106 VAL A C 1
ATOM 847 O O . VAL A 1 106 ? -7.837 -25.805 -7.761 1.00 31.45 106 VAL A O 1
ATOM 850 N N . SER A 1 107 ? -9.081 -23.940 -7.574 1.00 33.03 107 SER A N 1
ATOM 851 C CA . SER A 1 107 ? -10.246 -24.495 -8.255 1.00 33.03 107 SER A CA 1
ATOM 852 C C . SER A 1 107 ? -9.894 -24.618 -9.736 1.00 33.03 107 SER A C 1
ATOM 854 O O . SER A 1 107 ? -9.966 -23.671 -10.517 1.00 33.03 107 SER A O 1
ATOM 856 N N . THR A 1 108 ? -9.417 -25.799 -10.115 1.00 30.55 108 THR A N 1
ATOM 857 C CA . THR A 1 108 ? -9.147 -26.177 -11.497 1.00 30.55 108 THR A CA 1
ATOM 858 C C . THR A 1 108 ? -10.482 -26.450 -12.174 1.00 30.55 108 THR A C 1
ATOM 860 O O . THR A 1 108 ? -10.891 -27.595 -12.353 1.00 30.55 108 THR A O 1
ATOM 863 N N . ILE A 1 109 ? -11.187 -25.394 -12.582 1.00 32.66 109 ILE A N 1
ATOM 864 C CA . ILE A 1 109 ? -12.242 -25.556 -13.582 1.00 32.66 109 ILE A CA 1
ATOM 865 C C . ILE A 1 109 ? -11.537 -25.731 -14.928 1.00 32.66 109 ILE A C 1
ATOM 867 O O . ILE A 1 109 ? -11.222 -24.774 -15.631 1.00 32.66 109 ILE A O 1
ATOM 871 N N . ALA A 1 110 ? -11.227 -26.983 -15.260 1.00 29.56 110 ALA A N 1
ATOM 872 C CA . ALA A 1 110 ? -10.730 -27.346 -16.577 1.00 29.56 110 ALA A CA 1
ATOM 873 C C . ALA A 1 110 ? -11.798 -27.019 -17.646 1.00 29.56 110 ALA A C 1
ATOM 875 O O . ALA A 1 110 ? -12.961 -27.406 -17.478 1.00 29.56 110 ALA A O 1
ATOM 876 N N . PRO A 1 111 ? -11.443 -26.369 -18.771 1.00 28.89 111 PRO A N 1
ATOM 877 C CA . PRO A 1 111 ? -12.380 -26.122 -19.858 1.00 28.89 111 PRO A CA 1
ATOM 878 C C . PRO A 1 111 ? -12.680 -27.443 -20.574 1.00 28.89 111 PRO A C 1
ATOM 880 O O . PRO A 1 111 ? -11.885 -27.944 -21.370 1.00 28.89 111 PRO A O 1
ATOM 883 N N . THR A 1 112 ? -13.837 -28.038 -20.289 1.00 29.42 112 THR A N 1
ATOM 884 C CA . THR A 1 112 ? -14.292 -29.249 -20.979 1.00 29.42 112 THR A CA 1
ATOM 885 C C . THR A 1 112 ? -15.011 -28.864 -22.266 1.00 29.42 112 THR A C 1
ATOM 887 O O . THR A 1 112 ? -16.181 -28.495 -22.277 1.00 29.42 112 THR A O 1
ATOM 890 N N . THR A 1 113 ? -14.302 -28.981 -23.385 1.00 35.09 113 THR A N 1
ATOM 891 C CA . THR A 1 113 ? -14.895 -29.036 -24.723 1.00 35.09 113 THR A CA 1
ATOM 892 C C . THR A 1 113 ? -15.044 -30.499 -25.143 1.00 35.09 113 THR A C 1
ATOM 894 O O . THR A 1 113 ? -14.107 -31.107 -25.649 1.00 35.09 113 THR A O 1
ATOM 897 N N . LYS A 1 114 ? -16.236 -31.086 -24.966 1.00 30.23 114 LYS A N 1
ATOM 898 C CA . LYS A 1 114 ? -16.780 -32.075 -25.918 1.00 30.23 114 LYS A CA 1
ATOM 899 C C . LYS A 1 114 ? -18.292 -32.315 -25.718 1.00 30.23 114 LYS A C 1
ATOM 901 O O . LYS A 1 114 ? -18.779 -32.184 -24.600 1.00 30.23 114 LYS A O 1
ATOM 906 N N . PRO A 1 115 ? -19.020 -32.632 -26.810 1.00 30.27 115 PRO A N 1
ATOM 907 C CA . PRO A 1 115 ? -20.475 -32.540 -26.936 1.00 30.27 115 PRO A CA 1
ATOM 908 C C . PRO A 1 115 ? -21.217 -33.747 -26.331 1.00 30.27 115 PRO A C 1
ATOM 910 O O . PRO A 1 115 ? -20.594 -34.780 -26.071 1.00 30.27 115 PRO A O 1
ATOM 913 N N . PRO A 1 116 ? -22.546 -33.633 -26.121 1.00 31.17 116 PRO A N 1
ATOM 914 C CA . PRO A 1 116 ? -23.321 -34.590 -25.337 1.00 31.17 116 PRO A CA 1
ATOM 915 C C . PRO A 1 116 ? -23.520 -35.921 -26.066 1.00 31.17 116 PRO A C 1
ATOM 917 O O . PRO A 1 116 ? -23.752 -35.941 -27.278 1.00 31.17 116 PRO A O 1
ATOM 920 N N . PRO A 1 117 ? -23.541 -37.027 -25.306 1.00 31.17 117 PRO A N 1
ATOM 921 C CA . PRO A 1 117 ? -24.552 -38.039 -25.580 1.00 31.17 117 PRO A CA 1
ATOM 922 C C . PRO A 1 117 ? -25.185 -38.648 -24.315 1.00 31.17 117 PRO A C 1
ATOM 924 O O . PRO A 1 117 ? -24.511 -39.124 -23.410 1.00 31.17 117 PRO A O 1
ATOM 927 N N . THR A 1 118 ? -26.517 -38.652 -24.350 1.00 27.84 118 THR A N 1
ATOM 928 C CA . THR A 1 118 ? -27.426 -39.786 -24.108 1.00 27.84 118 THR A CA 1
ATOM 929 C C . THR A 1 118 ? -27.393 -40.544 -22.770 1.00 27.84 118 THR A C 1
ATOM 931 O O . THR A 1 118 ? -26.410 -41.143 -22.353 1.00 27.84 118 THR A O 1
ATOM 934 N N . ALA A 1 119 ? -28.579 -40.592 -22.160 1.00 27.59 119 ALA A N 1
ATOM 935 C CA . ALA A 1 119 ? -28.944 -41.282 -20.930 1.00 27.59 119 ALA A CA 1
ATOM 936 C C . ALA A 1 119 ? -28.672 -42.800 -20.910 1.00 27.59 119 ALA A C 1
ATOM 938 O O . ALA A 1 119 ? -28.970 -43.486 -21.884 1.00 27.59 119 ALA A O 1
ATOM 939 N N . SER A 1 120 ? -28.269 -43.326 -19.741 1.00 24.89 120 SER A N 1
ATOM 940 C CA . SER A 1 120 ? -28.890 -44.505 -19.102 1.00 24.89 120 SER A CA 1
ATOM 941 C C . SER A 1 120 ? -28.353 -44.774 -17.677 1.00 24.89 120 SER A C 1
ATOM 943 O O . SER A 1 120 ? -27.157 -44.926 -17.470 1.00 24.89 120 SER A O 1
ATOM 945 N N . SER A 1 121 ? -29.287 -44.834 -16.720 1.00 25.33 121 SER A N 1
ATOM 946 C CA . SER A 1 121 ? -29.477 -45.828 -15.642 1.00 25.33 121 SER A CA 1
ATOM 947 C C . SER A 1 121 ? -28.316 -46.427 -14.809 1.00 25.33 121 SER A C 1
ATOM 949 O O . SER A 1 121 ? -27.520 -47.221 -15.296 1.00 25.33 121 SER A O 1
ATOM 951 N N . SER A 1 122 ? -28.481 -46.269 -13.478 1.00 26.11 122 SER A N 1
ATOM 952 C CA . SER A 1 122 ? -28.215 -47.212 -12.353 1.00 26.11 122 SER A CA 1
ATOM 953 C C . SER A 1 122 ? -26.753 -47.617 -12.059 1.00 26.11 122 SER A C 1
ATOM 955 O O . SER A 1 122 ? -26.088 -48.209 -12.892 1.00 26.11 122 SER A O 1
ATOM 957 N N . SER A 1 123 ? -26.203 -47.476 -10.844 1.00 28.27 123 SER A N 1
ATOM 958 C CA . SER A 1 123 ? -26.554 -48.259 -9.646 1.00 28.27 123 SER A CA 1
ATOM 959 C C . SER A 1 123 ? -25.560 -47.995 -8.483 1.00 28.27 123 SER A C 1
ATOM 961 O O . SER A 1 123 ? -24.542 -47.330 -8.632 1.00 28.27 123 SER A O 1
ATOM 963 N N . LYS A 1 124 ? -25.953 -48.513 -7.316 1.00 26.08 124 LYS A N 1
ATOM 964 C CA . LYS A 1 124 ? -25.527 -48.343 -5.916 1.00 26.08 124 LYS A CA 1
ATOM 965 C C . LYS A 1 124 ? -24.058 -48.623 -5.525 1.00 26.08 124 LYS A C 1
ATOM 967 O O . LYS A 1 124 ? -23.482 -49.610 -5.950 1.00 26.08 124 LYS A O 1
ATOM 972 N N . THR A 1 125 ? -23.606 -47.815 -4.551 1.00 25.00 125 THR A N 1
ATOM 973 C CA . THR A 1 125 ? -23.046 -48.158 -3.212 1.00 25.00 125 THR A CA 1
ATOM 974 C C . THR A 1 125 ? -21.907 -49.184 -3.106 1.00 25.00 125 THR A C 1
ATOM 976 O O . THR A 1 125 ? -22.084 -50.326 -3.496 1.00 25.00 125 THR A O 1
ATOM 979 N N . ILE A 1 126 ? -20.831 -48.835 -2.381 1.00 28.39 126 ILE A N 1
ATOM 980 C CA . ILE A 1 126 ? -20.362 -49.533 -1.160 1.00 28.39 126 ILE A CA 1
ATOM 981 C C . ILE A 1 126 ? -19.287 -48.696 -0.450 1.00 28.39 126 ILE A C 1
ATOM 983 O O . ILE A 1 126 ? -18.351 -48.175 -1.045 1.00 28.39 126 ILE A O 1
ATOM 987 N N . SER A 1 127 ? -19.496 -48.565 0.856 1.00 25.48 127 SER A N 1
ATOM 988 C CA . SER A 1 127 ? -18.624 -47.977 1.863 1.00 25.48 127 SER A CA 1
ATOM 989 C C . SER A 1 127 ? -17.727 -49.066 2.447 1.00 25.48 127 SER A C 1
ATOM 991 O O . SER A 1 127 ? -18.226 -50.159 2.694 1.00 25.48 127 SER A O 1
ATOM 993 N N . THR A 1 128 ? -16.480 -48.748 2.796 1.00 26.83 128 THR A N 1
ATOM 994 C CA . THR A 1 128 ? -15.792 -49.432 3.902 1.00 26.83 128 THR A CA 1
ATOM 995 C C . THR A 1 128 ? -14.810 -48.491 4.585 1.00 26.83 128 THR A C 1
ATOM 997 O O . THR A 1 128 ? -13.799 -48.085 4.018 1.00 26.83 128 THR A O 1
ATOM 1000 N N . LYS A 1 129 ? -15.142 -48.175 5.839 1.00 26.55 129 LYS A N 1
ATOM 1001 C CA . LYS A 1 129 ? -14.224 -47.756 6.899 1.00 26.55 129 LYS A CA 1
ATOM 1002 C C . LYS A 1 129 ? -13.184 -48.855 7.142 1.00 26.55 129 LYS A C 1
ATOM 1004 O O . LYS A 1 129 ? -13.543 -50.028 7.091 1.00 26.55 129 LYS A O 1
ATOM 1009 N N . ASN A 1 130 ? -11.975 -48.479 7.556 1.00 28.31 130 ASN A N 1
ATOM 1010 C CA . ASN A 1 130 ? -11.362 -49.129 8.712 1.00 28.31 130 ASN A CA 1
ATOM 1011 C C . ASN A 1 130 ? -10.317 -48.248 9.402 1.00 28.31 130 ASN A C 1
ATOM 1013 O O . ASN A 1 130 ? -9.585 -47.486 8.779 1.00 28.31 130 ASN A O 1
ATOM 1017 N N . SER A 1 131 ? -10.347 -48.365 10.723 1.00 26.00 131 SER A N 1
ATOM 1018 C CA . SER A 1 131 ? -9.702 -47.546 11.736 1.00 26.00 131 SER A CA 1
ATOM 1019 C C . SER A 1 131 ? -8.337 -48.096 12.179 1.00 26.00 131 SER A C 1
ATOM 1021 O O . SER A 1 131 ? -8.058 -49.283 12.026 1.00 26.00 131 SER A O 1
ATOM 1023 N N . THR A 1 132 ? -7.655 -47.261 12.977 1.00 24.81 132 THR A N 1
ATOM 1024 C CA . THR A 1 132 ? -6.881 -47.603 14.198 1.00 24.81 132 THR A CA 1
ATOM 1025 C C . THR A 1 132 ? -5.466 -48.188 14.047 1.00 24.81 132 THR A C 1
ATOM 1027 O O . THR A 1 132 ? -5.287 -49.267 13.504 1.00 24.81 132 THR A O 1
ATOM 1030 N N . VAL A 1 133 ? -4.447 -47.538 14.634 1.00 28.39 133 VAL A N 1
ATOM 1031 C CA . VAL A 1 133 ? -3.918 -47.767 16.007 1.00 28.39 133 VAL A CA 1
ATOM 1032 C C . VAL A 1 133 ? -2.564 -47.041 16.164 1.00 28.39 133 VAL A C 1
ATOM 1034 O O . VAL A 1 133 ? -1.632 -47.267 15.399 1.00 28.39 133 VAL A O 1
ATOM 1037 N N . SER A 1 134 ? -2.441 -46.213 17.206 1.00 30.56 134 SER A N 1
ATOM 1038 C CA . SER A 1 134 ? -1.171 -45.735 17.783 1.00 30.56 134 SER A CA 1
ATOM 1039 C C . SER A 1 134 ? -0.489 -46.811 18.636 1.00 30.56 134 SER A C 1
ATOM 1041 O O . SER A 1 134 ? -1.188 -47.607 19.261 1.00 30.56 134 SER A O 1
ATOM 1043 N N . PRO A 1 135 ? 0.835 -46.731 18.846 1.00 30.89 135 PRO A N 1
ATOM 1044 C CA . PRO A 1 135 ? 1.391 -47.178 20.122 1.00 30.89 135 PRO A CA 1
ATOM 1045 C C . PRO A 1 135 ? 2.096 -46.084 20.922 1.00 30.89 135 PRO A C 1
ATOM 1047 O O . PRO A 1 135 ? 2.596 -45.082 20.423 1.00 30.89 135 PRO A O 1
ATOM 1050 N N . ARG A 1 136 ? 2.075 -46.361 22.220 1.00 27.17 136 ARG A N 1
ATOM 1051 C CA . ARG A 1 136 ? 2.363 -45.557 23.396 1.00 27.17 136 ARG A CA 1
ATOM 1052 C C . ARG A 1 136 ? 3.804 -45.788 23.884 1.00 27.17 136 ARG A C 1
ATOM 1054 O O . ARG A 1 136 ? 4.352 -46.870 23.721 1.00 27.17 136 ARG A O 1
ATOM 1061 N N . THR A 1 137 ? 4.334 -44.730 24.491 1.00 26.92 137 THR A N 1
ATOM 1062 C CA . THR A 1 137 ? 5.501 -44.530 25.380 1.00 26.92 137 THR A CA 1
ATOM 1063 C C . THR A 1 137 ? 6.105 -45.716 26.152 1.00 26.92 137 THR A C 1
ATOM 1065 O O . THR A 1 137 ? 5.359 -46.581 26.599 1.00 26.92 137 THR A O 1
ATOM 1068 N N . LEU A 1 138 ? 7.419 -45.637 26.474 1.00 28.58 138 LEU A N 1
ATOM 1069 C CA . LEU A 1 138 ? 7.988 -45.467 27.846 1.00 28.58 138 LEU A CA 1
ATOM 1070 C C . LEU A 1 138 ? 9.550 -45.256 27.822 1.00 28.58 138 LEU A C 1
ATOM 1072 O O . LEU A 1 138 ? 10.091 -45.189 26.724 1.00 28.58 138 LEU A O 1
ATOM 1076 N N . PRO A 1 139 ? 10.285 -45.036 28.947 1.00 34.94 139 PRO A N 1
ATOM 1077 C CA . PRO A 1 139 ? 11.039 -43.804 29.240 1.00 34.94 139 PRO A CA 1
ATOM 1078 C C . PRO A 1 139 ? 12.560 -44.016 29.471 1.00 34.94 139 PRO A C 1
ATOM 1080 O O . PRO A 1 139 ? 13.038 -45.145 29.530 1.00 34.94 139 PRO A O 1
ATOM 1083 N N . SER A 1 140 ? 13.325 -42.941 29.709 1.00 29.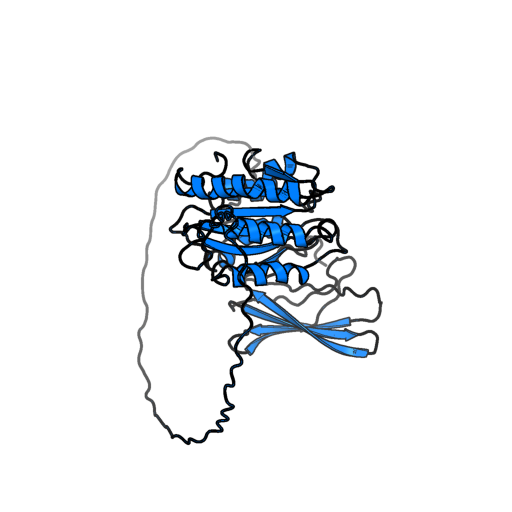33 140 SER A N 1
ATOM 1084 C CA . SER A 1 140 ? 14.631 -43.049 30.386 1.00 29.33 140 SER A CA 1
ATOM 1085 C C . SER A 1 140 ? 15.026 -41.774 31.146 1.00 29.33 140 SER A C 1
ATOM 1087 O O . SER A 1 140 ? 14.687 -40.658 30.766 1.00 29.33 140 SER A O 1
ATOM 1089 N N . THR A 1 141 ? 15.710 -42.013 32.259 1.00 29.25 141 THR A N 1
ATOM 1090 C CA . THR A 1 141 ? 16.070 -41.194 33.428 1.00 29.25 141 THR A CA 1
ATOM 1091 C C . THR A 1 141 ? 17.304 -40.283 33.249 1.00 29.25 141 THR A C 1
ATOM 1093 O O . THR A 1 141 ? 18.129 -40.533 32.378 1.00 29.25 141 THR A O 1
ATOM 1096 N N . GLY A 1 142 ? 17.422 -39.246 34.106 1.00 25.62 142 GLY A N 1
ATOM 1097 C CA . GLY A 1 142 ? 18.447 -38.169 34.113 1.00 25.62 142 GLY A CA 1
ATOM 1098 C C . GLY A 1 142 ? 19.898 -38.573 34.461 1.00 25.62 142 GLY A C 1
ATOM 1099 O O . GLY A 1 142 ? 20.190 -39.768 34.479 1.00 25.62 142 GLY A O 1
ATOM 1100 N N . PRO A 1 143 ? 20.825 -37.618 34.748 1.00 34.16 143 PRO A N 1
ATOM 1101 C CA . PRO A 1 143 ? 20.728 -36.733 35.923 1.00 34.16 143 PRO A CA 1
ATOM 1102 C C . PRO A 1 143 ? 21.233 -35.269 35.768 1.00 34.16 143 PRO A C 1
ATOM 1104 O O . PRO A 1 143 ? 21.837 -34.863 34.783 1.00 34.16 143 PRO A O 1
ATOM 1107 N N . SER A 1 144 ? 20.965 -34.497 36.828 1.00 26.69 144 SER A N 1
ATOM 1108 C CA . SER A 1 144 ? 21.245 -33.076 37.097 1.00 26.69 144 SER A CA 1
ATOM 1109 C C . SER A 1 144 ? 22.692 -32.777 37.528 1.00 26.69 144 SER A C 1
ATOM 1111 O O . SER A 1 144 ? 23.198 -33.479 38.398 1.00 26.69 144 SER A O 1
ATOM 1113 N N . VAL A 1 145 ? 23.271 -31.644 37.086 1.00 30.67 145 VAL A N 1
ATOM 1114 C CA . VAL A 1 145 ? 24.339 -30.904 37.804 1.00 30.67 145 VAL A CA 1
ATOM 1115 C C . VAL A 1 145 ? 24.201 -29.384 37.583 1.00 30.67 145 VAL A C 1
ATOM 1117 O O . VAL A 1 145 ? 24.012 -28.916 36.466 1.00 30.67 145 VAL A O 1
ATOM 1120 N N . LYS A 1 146 ? 24.329 -28.622 38.677 1.00 31.27 146 LYS A N 1
ATOM 1121 C CA . LYS A 1 146 ? 24.359 -27.150 38.807 1.00 31.27 146 LYS A CA 1
ATOM 1122 C C . LYS A 1 146 ? 25.738 -26.751 39.366 1.00 31.27 146 LYS A C 1
ATOM 1124 O O . LYS A 1 146 ? 26.260 -27.512 40.182 1.00 31.27 146 LYS A O 1
ATOM 1129 N N . PRO A 1 147 ? 26.334 -25.604 38.988 1.00 32.34 147 PRO A N 1
ATOM 1130 C CA . PRO A 1 147 ? 26.726 -24.590 40.002 1.00 32.34 147 PRO A CA 1
ATOM 1131 C C . PRO A 1 147 ? 26.593 -23.127 39.487 1.00 32.34 147 PRO A C 1
ATOM 1133 O O . PRO A 1 147 ? 26.881 -22.841 38.336 1.00 32.34 147 PRO A O 1
ATOM 1136 N N . SER A 1 148 ? 25.980 -22.185 40.222 1.00 25.70 148 SER A N 1
ATOM 1137 C CA . SER A 1 148 ? 26.543 -21.289 41.270 1.00 25.70 148 SER A CA 1
ATOM 1138 C C . SER A 1 148 ? 27.373 -20.073 40.783 1.00 25.70 148 SER A C 1
ATOM 1140 O O . SER A 1 148 ? 28.571 -20.180 40.558 1.00 25.70 148 SER A O 1
ATOM 1142 N N . THR A 1 149 ? 26.701 -18.910 40.757 1.00 26.55 149 THR A N 1
ATOM 1143 C CA . THR A 1 149 ? 27.060 -17.554 41.267 1.00 26.55 149 THR A CA 1
ATOM 1144 C C . THR A 1 149 ? 28.507 -17.028 41.308 1.00 26.55 149 THR A C 1
ATOM 1146 O O . THR A 1 149 ? 29.349 -17.585 42.010 1.00 26.55 149 THR A O 1
ATOM 1149 N N . LYS A 1 150 ? 28.694 -15.783 40.814 1.00 28.22 150 LYS A N 1
ATOM 1150 C CA . LYS A 1 150 ? 29.410 -14.700 41.535 1.00 28.22 150 LYS A CA 1
ATOM 1151 C C . LYS A 1 150 ? 29.094 -13.280 41.008 1.00 28.22 150 LYS A C 1
ATOM 1153 O O . LYS A 1 150 ? 29.260 -12.990 39.831 1.00 28.22 150 LYS A O 1
ATOM 1158 N N . SER A 1 151 ? 28.656 -12.420 41.929 1.00 24.73 151 SER A N 1
ATOM 1159 C CA . SER A 1 151 ? 28.567 -10.945 41.901 1.00 24.73 151 SER A CA 1
ATOM 1160 C C . SER A 1 151 ? 29.975 -10.308 41.955 1.00 24.73 151 SER A C 1
ATOM 1162 O O . SER A 1 151 ? 30.908 -10.978 42.391 1.00 24.73 151 SER A O 1
ATOM 1164 N N . THR A 1 152 ? 30.285 -9.054 41.578 1.00 27.98 152 THR A N 1
ATOM 1165 C CA . THR A 1 152 ? 29.875 -7.677 42.011 1.00 27.98 152 THR A CA 1
ATOM 1166 C C . THR A 1 152 ? 30.921 -6.699 41.355 1.00 27.98 152 THR A C 1
ATOM 1168 O O . THR A 1 152 ? 31.847 -7.227 40.740 1.00 27.98 152 THR A O 1
ATOM 1171 N N . PRO A 1 153 ? 31.025 -5.361 41.589 1.00 38.25 153 PRO A N 1
ATOM 1172 C CA . PRO A 1 153 ? 30.075 -4.247 41.783 1.00 38.25 153 PRO A CA 1
ATOM 1173 C C . PRO A 1 153 ? 30.339 -2.981 40.894 1.00 38.25 153 PRO A C 1
ATOM 1175 O O . PRO A 1 153 ? 31.468 -2.636 40.576 1.00 38.25 153 PRO A O 1
ATOM 1178 N N . LYS A 1 154 ? 29.258 -2.224 40.638 1.00 27.25 154 LYS A N 1
ATOM 1179 C CA . LYS A 1 154 ? 29.037 -0.764 40.844 1.00 27.25 154 LYS A CA 1
ATOM 1180 C C . LYS A 1 154 ? 30.149 0.269 40.523 1.00 27.25 154 LYS A C 1
ATOM 1182 O O . LYS A 1 154 ? 31.151 0.349 41.224 1.00 27.25 154 LYS A O 1
ATOM 1187 N N . ALA A 1 155 ? 29.809 1.255 39.682 1.00 27.97 155 ALA A N 1
ATOM 1188 C CA . ALA A 1 155 ? 30.282 2.637 39.824 1.00 27.97 155 ALA A CA 1
ATOM 1189 C C . ALA A 1 155 ? 29.130 3.625 39.575 1.00 27.97 155 ALA A C 1
ATOM 1191 O O . ALA A 1 155 ? 28.367 3.513 38.623 1.00 27.97 155 ALA A O 1
ATOM 1192 N N . THR A 1 156 ? 28.972 4.551 40.515 1.00 25.02 156 THR A N 1
ATOM 1193 C CA . THR A 1 156 ? 27.941 5.586 40.601 1.00 25.02 156 THR A CA 1
ATOM 1194 C C . THR A 1 156 ? 28.641 6.926 40.425 1.00 25.02 156 THR A C 1
ATOM 1196 O O . THR A 1 156 ? 29.656 7.153 41.082 1.00 25.02 156 THR A O 1
ATOM 1199 N N . THR A 1 157 ? 28.101 7.846 39.627 1.00 27.92 157 THR A N 1
ATOM 1200 C CA . THR A 1 157 ? 28.547 9.245 39.674 1.00 27.92 157 THR A CA 1
ATOM 1201 C C . THR A 1 157 ? 27.341 10.172 39.642 1.00 27.92 157 THR A C 1
ATOM 1203 O O . THR A 1 157 ? 26.594 10.241 38.674 1.00 27.92 157 THR A O 1
ATOM 1206 N N . LYS A 1 158 ? 27.141 10.841 40.780 1.00 28.38 158 LYS A N 1
ATOM 1207 C CA . LYS A 1 158 ? 26.256 11.989 40.975 1.00 28.38 158 LYS A CA 1
ATOM 1208 C C . LYS A 1 158 ? 26.935 13.226 40.393 1.00 28.38 158 LYS A C 1
ATOM 1210 O O . LYS A 1 158 ? 28.110 13.443 40.685 1.00 28.38 158 LYS A O 1
ATOM 1215 N N . THR A 1 159 ? 26.193 14.112 39.732 1.00 27.61 159 THR A N 1
ATOM 1216 C CA . THR A 1 159 ? 26.595 15.525 39.636 1.00 27.61 159 THR A CA 1
ATOM 1217 C C . THR A 1 159 ? 25.373 16.448 39.646 1.00 27.61 159 THR A C 1
ATOM 1219 O O . THR A 1 159 ? 24.618 16.549 38.692 1.00 27.61 159 THR A O 1
ATOM 1222 N N . THR A 1 160 ? 25.179 17.030 40.830 1.00 27.48 160 THR A N 1
ATOM 1223 C CA . THR A 1 160 ? 24.665 18.363 41.193 1.00 27.48 160 THR A CA 1
ATOM 1224 C C . THR A 1 160 ? 23.858 19.216 40.206 1.00 27.48 160 THR A C 1
ATOM 1226 O O . THR A 1 160 ? 24.367 19.751 39.227 1.00 27.48 160 THR A O 1
ATOM 1229 N N . THR A 1 161 ? 22.645 19.517 40.666 1.00 26.64 161 THR A N 1
ATOM 1230 C CA . THR A 1 161 ? 21.801 20.694 40.423 1.00 26.64 161 THR A CA 1
ATOM 1231 C C . THR A 1 161 ? 22.530 22.021 40.681 1.00 26.64 161 THR A C 1
ATOM 1233 O O . THR A 1 161 ? 23.196 22.151 41.709 1.00 26.64 161 THR A O 1
ATOM 1236 N N . LYS A 1 162 ? 22.286 23.048 39.852 1.00 29.70 162 LYS A N 1
ATOM 1237 C CA . LYS A 1 162 ? 22.229 24.457 40.290 1.00 29.70 162 LYS A CA 1
ATOM 1238 C C . LYS A 1 162 ? 21.263 25.263 39.417 1.00 29.70 162 LYS A C 1
ATOM 1240 O O . LYS A 1 162 ? 21.383 25.312 38.200 1.00 29.70 162 LYS A O 1
ATOM 1245 N N . SER A 1 163 ? 20.300 25.869 40.099 1.00 25.23 163 SER A N 1
ATOM 1246 C CA . SER A 1 163 ? 19.277 26.787 39.613 1.00 25.23 163 SER A CA 1
ATOM 1247 C C . SER A 1 163 ? 19.831 28.194 39.374 1.00 25.23 163 SER A C 1
ATOM 1249 O O . SER A 1 163 ? 20.769 28.625 40.049 1.00 25.23 163 SER A O 1
ATOM 1251 N N . ARG A 1 164 ? 19.182 28.954 38.480 1.00 26.70 164 ARG A N 1
ATOM 1252 C CA . ARG A 1 164 ? 19.219 30.423 38.495 1.00 26.70 164 ARG A CA 1
ATOM 1253 C C . ARG A 1 164 ? 17.905 31.016 37.953 1.00 26.70 164 ARG A C 1
ATOM 1255 O O . ARG A 1 164 ? 17.665 31.032 36.755 1.00 26.70 164 ARG A O 1
ATOM 1262 N N . GLN A 1 165 ? 17.068 31.482 38.885 1.00 28.17 165 GLN A N 1
ATOM 1263 C CA . GLN A 1 165 ? 16.080 32.574 38.747 1.00 28.17 165 GLN A CA 1
ATOM 1264 C C . GLN A 1 165 ? 16.776 33.858 38.241 1.00 28.17 165 GLN A C 1
ATOM 1266 O O . GLN A 1 165 ? 17.976 34.000 38.449 1.00 28.17 165 GLN A O 1
ATOM 1271 N N . SER A 1 166 ? 16.168 34.905 37.684 1.00 26.97 166 SER A N 1
ATOM 1272 C CA . SER A 1 166 ? 14.803 35.328 37.348 1.00 26.97 166 SER A CA 1
ATOM 1273 C C . SER A 1 166 ? 14.989 36.621 36.530 1.00 26.97 166 SER A C 1
ATOM 1275 O O . SER A 1 166 ? 15.963 37.346 36.757 1.00 26.97 166 SER A O 1
ATOM 1277 N N . THR A 1 167 ? 14.079 36.968 35.624 1.00 27.30 167 THR A N 1
ATOM 1278 C CA . THR A 1 167 ? 13.827 38.386 35.309 1.00 27.30 167 THR A CA 1
ATOM 1279 C C . THR A 1 167 ? 12.392 38.537 34.825 1.00 27.30 167 THR A C 1
ATOM 1281 O O . THR A 1 167 ? 12.028 38.095 33.740 1.00 27.30 167 THR A O 1
ATOM 1284 N N . SER A 1 168 ? 11.560 39.109 35.693 1.00 27.64 168 SER A N 1
ATOM 1285 C CA . SER A 1 168 ? 10.163 39.439 35.440 1.00 27.64 168 SER A CA 1
ATOM 1286 C C . SER A 1 168 ? 10.057 40.732 34.637 1.00 27.64 168 SER A C 1
ATOM 1288 O O . SER A 1 168 ? 10.560 41.766 35.078 1.00 27.64 168 SER A O 1
ATOM 1290 N N . LEU A 1 169 ? 9.322 40.700 33.528 1.00 28.45 169 LEU A N 1
ATOM 1291 C CA . LEU A 1 169 ? 8.729 41.893 32.935 1.00 28.45 169 LEU A CA 1
ATOM 1292 C C . LEU A 1 169 ? 7.221 41.677 32.843 1.00 28.45 169 LEU A C 1
ATOM 1294 O O . LEU A 1 169 ? 6.733 40.815 32.118 1.00 28.45 169 LEU A O 1
ATOM 1298 N N . THR A 1 170 ? 6.504 42.452 33.646 1.00 26.56 170 THR A N 1
ATOM 1299 C CA . THR A 1 170 ? 5.048 42.519 33.689 1.00 26.56 170 THR A CA 1
ATOM 1300 C C . THR A 1 170 ? 4.574 43.404 32.540 1.00 26.56 170 THR A C 1
ATOM 1302 O O . THR A 1 170 ? 4.852 44.602 32.541 1.00 26.56 170 THR A O 1
ATOM 1305 N N . LEU A 1 171 ? 3.843 42.836 31.580 1.00 29.95 171 LEU A N 1
ATOM 1306 C CA . LEU A 1 171 ? 3.060 43.591 30.602 1.00 29.95 171 LEU A CA 1
ATOM 1307 C C . LEU A 1 171 ? 1.616 43.065 30.583 1.00 29.95 171 LEU A C 1
ATOM 1309 O O . LEU A 1 171 ? 1.366 41.865 30.579 1.00 29.95 171 LEU A O 1
ATOM 1313 N N . THR A 1 172 ? 0.713 44.038 30.654 1.00 29.64 172 THR A N 1
ATOM 1314 C CA . THR A 1 172 ? -0.760 44.071 30.623 1.00 29.64 172 THR A CA 1
ATOM 1315 C C . THR A 1 172 ? -1.525 42.929 29.928 1.00 29.64 172 THR A C 1
ATOM 1317 O O . THR A 1 172 ? -1.048 42.365 28.945 1.00 29.64 172 THR A O 1
ATOM 1320 N N . PRO A 1 173 ? -2.768 42.634 30.373 1.00 29.38 173 PRO A N 1
ATOM 1321 C CA . PRO A 1 173 ? -3.569 41.531 29.852 1.00 29.38 173 PRO A CA 1
ATOM 1322 C C . PRO A 1 173 ? -4.072 41.837 28.437 1.00 29.38 173 PRO A C 1
ATOM 1324 O O . PRO A 1 173 ? -4.986 42.634 28.244 1.00 29.38 173 PRO A O 1
ATOM 1327 N N . SER A 1 174 ? -3.477 41.175 27.447 1.00 30.52 174 SER A N 1
ATOM 1328 C CA . SER A 1 174 ? -4.059 41.029 26.115 1.00 30.52 174 SER A CA 1
ATOM 1329 C C . SER A 1 174 ? -4.970 39.803 26.120 1.00 30.52 174 SER A C 1
ATOM 1331 O O . SER A 1 174 ? -4.573 38.721 26.560 1.00 30.52 174 SER A O 1
ATOM 1333 N N . THR A 1 175 ? -6.209 39.982 25.676 1.00 36.12 175 THR A N 1
ATOM 1334 C CA . THR A 1 175 ? -7.208 38.931 25.479 1.00 36.12 175 THR A CA 1
ATOM 1335 C C . THR A 1 175 ? -6.650 37.852 24.551 1.00 36.12 175 THR A C 1
ATOM 1337 O O . THR A 1 175 ? -6.562 38.018 23.337 1.00 36.12 175 THR A O 1
ATOM 1340 N N . LYS A 1 176 ? -6.250 36.729 25.153 1.00 31.31 176 LYS A N 1
ATOM 1341 C CA . LYS A 1 176 ? -5.780 35.522 24.472 1.00 31.31 176 LYS A CA 1
ATOM 1342 C C . LYS A 1 176 ? -6.914 34.961 23.595 1.00 31.31 176 LYS A C 1
ATOM 1344 O O . LYS A 1 176 ? -7.986 34.683 24.137 1.00 31.31 176 LYS A O 1
ATOM 1349 N N . PRO A 1 177 ? -6.706 34.741 22.284 1.00 37.66 177 PRO A N 1
ATOM 1350 C CA . PRO A 1 177 ? -7.604 33.911 21.495 1.00 37.66 177 PRO A CA 1
ATOM 1351 C C . PRO A 1 177 ? -7.599 32.511 22.106 1.00 37.66 177 PRO A C 1
ATOM 1353 O O . PRO A 1 177 ? -6.534 31.942 22.360 1.00 37.66 177 PRO A O 1
ATOM 1356 N N . SER A 1 178 ? -8.791 31.998 22.402 1.00 33.78 178 SER A N 1
ATOM 1357 C CA . SER A 1 178 ? -9.005 30.648 22.916 1.00 33.78 178 SER A CA 1
ATOM 1358 C C . SER A 1 178 ? -8.204 29.648 22.082 1.00 33.78 178 SER A C 1
ATOM 1360 O O . SER A 1 178 ? -8.383 29.564 20.868 1.00 33.78 178 SER A O 1
ATOM 1362 N N . GLY A 1 179 ? -7.275 28.942 22.729 1.00 35.81 179 GLY A N 1
ATOM 1363 C CA . GLY A 1 179 ? -6.501 27.894 22.086 1.00 35.81 179 GLY A CA 1
ATOM 1364 C C . GLY A 1 179 ? -7.452 26.794 21.641 1.00 35.81 179 GLY A C 1
ATOM 1365 O O . GLY A 1 179 ? -8.117 26.187 22.480 1.00 35.81 179 GLY A O 1
ATOM 1366 N N . GLY A 1 180 ? -7.517 26.553 20.331 1.00 38.75 180 GLY A N 1
ATOM 1367 C CA . GLY A 1 180 ? -8.103 25.332 19.797 1.00 38.75 180 GLY A CA 1
ATOM 1368 C C . GLY A 1 180 ? -7.369 24.165 20.440 1.00 38.75 180 GLY A C 1
ATOM 1369 O O . GLY A 1 180 ? -6.181 23.966 20.207 1.00 38.75 180 GLY A O 1
ATOM 1370 N N . THR A 1 181 ? -8.044 23.468 21.345 1.00 43.09 181 THR A N 1
ATOM 1371 C CA . THR A 1 181 ? -7.507 22.245 21.929 1.00 43.09 181 THR A CA 1
ATOM 1372 C C . THR A 1 181 ? -7.609 21.218 20.816 1.00 43.09 181 THR A C 1
ATOM 1374 O O . THR A 1 181 ? -8.723 20.886 20.413 1.00 43.09 181 THR A O 1
ATOM 1377 N N . THR A 1 182 ? -6.477 20.791 20.250 1.00 57.62 182 THR A N 1
ATOM 1378 C CA . THR A 1 182 ? -6.467 19.655 19.325 1.00 57.62 182 THR A CA 1
ATOM 1379 C C . THR A 1 182 ? -7.205 18.508 20.021 1.00 57.62 182 THR A C 1
ATOM 1381 O O . THR A 1 182 ? -6.841 18.186 21.158 1.00 57.62 182 THR A O 1
ATOM 1384 N N . PRO A 1 183 ? -8.277 17.955 19.423 1.00 73.31 183 PRO A N 1
ATOM 1385 C CA . PRO A 1 183 ? -9.000 16.841 20.016 1.00 73.31 183 PRO A CA 1
ATOM 1386 C C . PRO A 1 183 ? -8.026 15.708 20.333 1.00 73.31 183 PRO A C 1
ATOM 1388 O O . PRO A 1 183 ? -7.110 15.448 19.553 1.00 73.31 183 PRO A O 1
ATOM 1391 N N . ALA A 1 184 ? -8.203 15.052 21.479 1.00 84.44 184 ALA A N 1
ATOM 1392 C CA . ALA A 1 184 ? -7.417 13.865 21.790 1.00 84.44 184 ALA A CA 1
ATOM 1393 C C . ALA A 1 184 ? -7.645 12.788 20.707 1.00 84.44 184 ALA A C 1
ATOM 1395 O O . ALA A 1 184 ? -8.766 12.699 20.189 1.00 84.44 184 ALA A O 1
ATOM 1396 N N . PRO A 1 185 ? -6.623 11.976 20.371 1.00 89.88 185 PRO A N 1
ATOM 1397 C CA . PRO A 1 185 ? -6.785 10.880 19.424 1.00 89.88 185 PRO A CA 1
ATOM 1398 C C . PRO A 1 185 ? -7.909 9.933 19.855 1.00 89.88 185 PRO A C 1
ATOM 1400 O O . PRO A 1 185 ? -8.074 9.641 21.040 1.00 89.88 185 PRO A O 1
ATOM 1403 N N . LEU A 1 186 ? -8.706 9.471 18.892 1.00 90.19 186 LEU A N 1
ATOM 1404 C CA . LEU A 1 186 ? -9.850 8.603 19.156 1.00 90.19 186 LEU A CA 1
ATOM 1405 C C . LEU A 1 186 ? -9.406 7.139 19.280 1.00 90.19 186 LEU A C 1
ATOM 1407 O O . LEU A 1 186 ? -8.836 6.585 18.339 1.00 90.19 186 LEU A O 1
ATOM 1411 N N . ALA A 1 187 ? -9.747 6.490 20.392 1.00 92.25 187 ALA A N 1
ATOM 1412 C CA . ALA A 1 187 ? -9.628 5.042 20.546 1.00 92.25 187 ALA A CA 1
ATOM 1413 C C . ALA A 1 187 ? -10.684 4.331 19.681 1.00 92.25 187 ALA A C 1
ATOM 1415 O O . ALA A 1 187 ? -11.829 4.148 20.096 1.00 92.25 187 ALA A O 1
ATOM 1416 N N . LEU A 1 188 ? -10.310 3.981 18.449 1.00 93.00 188 LEU A N 1
ATOM 1417 C CA . LEU A 1 188 ? -11.160 3.284 17.484 1.00 93.00 188 LEU A CA 1
ATOM 1418 C C . LEU A 1 188 ? -10.517 1.952 17.086 1.00 93.00 188 LEU A C 1
ATOM 1420 O O . LEU A 1 188 ? -9.324 1.911 16.801 1.00 93.00 188 LEU A O 1
ATOM 1424 N N . HIS A 1 189 ? -11.307 0.878 17.032 1.00 93.69 189 HIS A N 1
ATOM 1425 C CA . HIS A 1 189 ? -10.840 -0.444 16.612 1.00 93.69 189 HIS A CA 1
ATOM 1426 C C . HIS A 1 189 ? -10.927 -0.591 15.091 1.00 93.69 189 HIS A C 1
ATOM 1428 O O . HIS A 1 189 ? -12.018 -0.755 14.544 1.00 93.69 189 HIS A O 1
ATOM 1434 N N . PHE A 1 190 ? -9.780 -0.522 14.418 1.00 95.69 190 PHE A N 1
ATOM 1435 C CA . PHE A 1 190 ? -9.643 -0.827 12.995 1.00 95.69 190 PHE A CA 1
ATOM 1436 C C . PHE A 1 190 ? -8.206 -1.223 12.650 1.00 95.69 190 PHE A C 1
ATOM 1438 O O . PHE A 1 190 ? -7.264 -0.810 13.334 1.00 95.69 190 PHE A O 1
ATOM 1445 N N . ASP A 1 191 ? -8.049 -2.011 11.594 1.00 97.56 191 ASP A N 1
ATOM 1446 C CA . ASP A 1 191 ? -6.750 -2.369 11.030 1.00 97.56 191 ASP A CA 1
ATOM 1447 C C . ASP A 1 191 ? -6.578 -1.653 9.688 1.00 97.56 191 ASP A C 1
ATOM 1449 O O . ASP A 1 191 ? -7.443 -1.747 8.817 1.00 97.56 191 ASP A O 1
ATOM 1453 N N . VAL A 1 192 ? -5.459 -0.953 9.505 1.00 98.44 192 VAL A N 1
ATOM 1454 C CA . VAL A 1 192 ? -5.134 -0.265 8.252 1.00 98.44 192 VAL A CA 1
ATOM 1455 C C . VAL A 1 192 ? -3.780 -0.698 7.696 1.00 98.44 192 VAL A C 1
ATOM 1457 O O . VAL A 1 192 ? -2.780 -0.702 8.408 1.00 98.44 192 VAL A O 1
ATOM 1460 N N . VAL A 1 193 ? -3.728 -1.040 6.412 1.00 98.88 193 VAL A N 1
ATOM 1461 C CA . VAL A 1 193 ? -2.471 -1.210 5.675 1.00 98.88 193 VAL A CA 1
ATOM 1462 C C . VAL A 1 193 ? -2.240 0.025 4.817 1.00 98.88 193 VAL A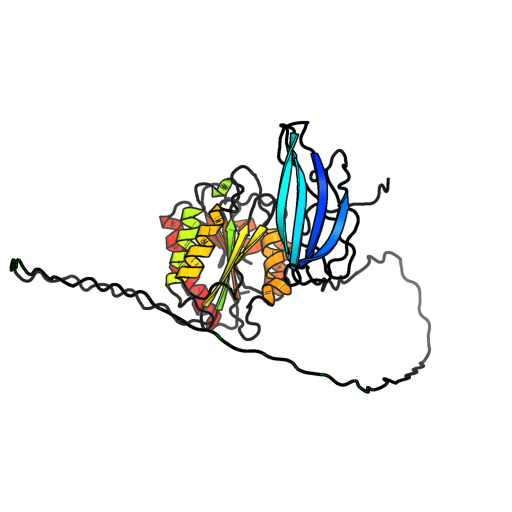 C 1
ATOM 1464 O O . VAL A 1 193 ? -3.093 0.377 4.004 1.00 98.88 193 VAL A O 1
ATOM 1467 N N . PHE A 1 194 ? -1.081 0.658 4.963 1.00 98.94 194 PHE A N 1
ATOM 1468 C CA . PHE A 1 194 ? -0.606 1.658 4.015 1.00 98.94 194 PHE A CA 1
ATOM 1469 C C . PHE A 1 194 ? 0.214 0.969 2.928 1.00 98.94 194 PHE A C 1
ATOM 1471 O O . PHE A 1 194 ? 1.279 0.424 3.217 1.00 98.94 194 PHE A O 1
ATOM 1478 N N . LEU A 1 195 ? -0.284 0.998 1.692 1.00 98.94 195 LEU A N 1
ATOM 1479 C CA . LEU A 1 195 ? 0.502 0.676 0.502 1.00 98.94 195 LEU A CA 1
ATOM 1480 C C . LEU A 1 195 ? 1.058 1.998 -0.025 1.00 98.94 195 LEU A C 1
ATOM 1482 O O . LEU A 1 195 ? 0.280 2.847 -0.463 1.00 98.94 195 LEU A O 1
ATOM 1486 N N . VAL A 1 196 ? 2.368 2.206 0.070 1.00 98.88 196 VAL A N 1
ATOM 1487 C CA . VAL A 1 196 ? 2.990 3.490 -0.278 1.00 98.88 196 VAL A CA 1
ATOM 1488 C C . VAL A 1 196 ? 3.942 3.315 -1.444 1.00 98.88 196 VAL A C 1
ATOM 1490 O O . VAL A 1 196 ? 4.889 2.541 -1.371 1.00 98.88 196 VAL A O 1
ATOM 1493 N N . ASP A 1 197 ? 3.675 4.052 -2.511 1.00 98.69 197 ASP A N 1
ATOM 1494 C CA . ASP A 1 197 ? 4.489 4.091 -3.717 1.00 98.69 197 ASP A CA 1
ATOM 1495 C C . ASP A 1 197 ? 5.893 4.644 -3.451 1.00 98.69 197 ASP A C 1
ATOM 1497 O O . ASP A 1 197 ? 6.051 5.748 -2.922 1.00 98.69 197 ASP A O 1
ATOM 1501 N N . VAL A 1 198 ? 6.895 3.859 -3.838 1.00 98.19 198 VAL A N 1
ATOM 1502 C CA . VAL A 1 198 ? 8.326 4.172 -3.724 1.00 98.19 198 VAL A CA 1
ATOM 1503 C C . VAL A 1 198 ? 9.042 4.093 -5.083 1.00 98.19 198 VAL A C 1
ATOM 1505 O O . VAL A 1 198 ? 10.268 4.061 -5.132 1.00 98.19 198 VAL A O 1
ATOM 1508 N N . SER A 1 199 ? 8.285 4.085 -6.188 1.00 97.12 199 SER A N 1
ATOM 1509 C CA . SER A 1 199 ? 8.795 4.061 -7.570 1.00 97.12 199 SER A CA 1
ATOM 1510 C C . SER A 1 199 ? 9.380 5.407 -8.027 1.00 97.12 199 SER A C 1
ATOM 1512 O O . SER A 1 199 ? 9.247 6.427 -7.343 1.00 97.12 199 SER A O 1
ATOM 1514 N N . GLN A 1 200 ? 9.963 5.455 -9.233 1.00 97.19 200 GLN A N 1
ATOM 1515 C CA . GLN A 1 200 ? 10.500 6.676 -9.855 1.00 97.19 200 GLN A CA 1
ATOM 1516 C C . GLN A 1 200 ? 9.589 7.902 -9.758 1.00 97.19 200 GLN A C 1
ATOM 1518 O O . GLN A 1 200 ? 10.043 8.992 -9.402 1.00 97.19 200 GLN A O 1
ATOM 1523 N N . ASP A 1 201 ? 8.295 7.750 -10.041 1.00 97.56 201 ASP A N 1
ATOM 1524 C CA . ASP A 1 201 ? 7.369 8.886 -10.036 1.00 97.56 201 ASP A CA 1
ATOM 1525 C C . ASP A 1 201 ? 7.145 9.446 -8.609 1.00 97.56 201 ASP A C 1
ATOM 1527 O O . ASP A 1 201 ? 6.728 10.598 -8.454 1.00 97.56 201 ASP A O 1
ATOM 1531 N N . ALA A 1 202 ? 7.464 8.671 -7.563 1.00 97.88 202 ALA A N 1
ATOM 1532 C CA . ALA A 1 202 ? 7.321 9.045 -6.160 1.00 97.88 202 ALA A CA 1
ATOM 1533 C C . ALA A 1 202 ? 8.534 9.786 -5.569 1.00 97.88 202 ALA A C 1
ATOM 1535 O O . ALA A 1 202 ? 8.407 10.333 -4.473 1.00 97.88 202 ALA A O 1
ATOM 1536 N N . GLN A 1 203 ? 9.673 9.886 -6.270 1.00 97.19 203 GLN A N 1
ATOM 1537 C CA . GLN A 1 203 ? 10.941 10.418 -5.731 1.00 97.19 203 GLN A CA 1
ATOM 1538 C C . GLN A 1 203 ? 10.809 11.750 -4.975 1.00 97.19 203 GLN A C 1
ATOM 1540 O O . GLN A 1 203 ? 11.418 11.958 -3.926 1.00 97.19 203 GLN A O 1
ATOM 1545 N N . HIS A 1 204 ? 10.000 12.673 -5.494 1.00 97.38 204 HIS A N 1
ATOM 1546 C CA . HIS A 1 204 ? 9.796 13.996 -4.892 1.00 97.38 204 HIS A CA 1
ATOM 1547 C C . HIS A 1 204 ? 8.481 14.129 -4.116 1.00 97.38 204 HIS A C 1
ATOM 1549 O O . HIS A 1 204 ? 8.167 15.208 -3.620 1.00 97.38 204 HIS A O 1
ATOM 1555 N N . LEU A 1 205 ? 7.707 13.049 -4.030 1.00 98.44 205 LEU A N 1
ATOM 1556 C CA . LEU A 1 205 ? 6.358 13.019 -3.469 1.00 98.44 205 LEU A CA 1
ATOM 1557 C C . LEU A 1 205 ? 6.253 12.087 -2.253 1.00 98.44 205 LEU A C 1
ATOM 1559 O O . LEU A 1 205 ? 5.333 12.251 -1.454 1.00 98.44 205 LEU A O 1
ATOM 1563 N N . LEU A 1 206 ? 7.203 11.161 -2.067 1.00 98.62 206 LEU A N 1
ATOM 1564 C CA . LEU A 1 206 ? 7.198 10.178 -0.981 1.00 98.62 206 LEU A CA 1
ATOM 1565 C C . LEU A 1 206 ? 7.105 10.836 0.401 1.00 98.62 206 LEU A C 1
ATOM 1567 O O . LEU A 1 206 ? 6.280 10.432 1.214 1.00 98.62 206 LEU A O 1
ATOM 1571 N N . GLY A 1 207 ? 7.878 11.899 0.646 1.00 98.50 207 GLY A N 1
ATOM 1572 C CA . GLY A 1 207 ? 7.825 12.626 1.919 1.00 98.50 207 GLY A CA 1
ATOM 1573 C C . GLY A 1 207 ? 6.438 13.206 2.226 1.00 98.50 207 GLY A C 1
ATOM 1574 O O . GLY A 1 207 ? 5.969 13.127 3.358 1.00 98.50 207 GLY A O 1
ATOM 1575 N N . ASP A 1 208 ? 5.736 13.720 1.214 1.00 98.81 208 ASP A N 1
ATOM 1576 C CA . ASP A 1 208 ? 4.372 14.229 1.382 1.00 98.81 208 ASP A CA 1
ATOM 1577 C C . ASP A 1 208 ? 3.357 13.099 1.609 1.00 98.81 208 ASP A C 1
ATOM 1579 O O . ASP A 1 208 ? 2.428 13.271 2.397 1.00 98.81 208 ASP A O 1
ATOM 1583 N N . MET A 1 209 ? 3.533 11.939 0.965 1.00 98.81 209 MET A N 1
ATOM 1584 C CA . MET A 1 209 ? 2.694 10.756 1.205 1.00 98.81 209 MET A CA 1
ATOM 1585 C C . MET A 1 209 ? 2.891 10.195 2.622 1.00 98.81 209 MET A C 1
ATOM 1587 O O . MET A 1 209 ? 1.912 9.846 3.283 1.00 98.81 209 MET A O 1
ATOM 1591 N N . ILE A 1 210 ? 4.133 10.169 3.119 1.00 98.69 210 ILE A N 1
ATOM 1592 C CA . ILE A 1 210 ? 4.469 9.805 4.504 1.00 98.69 210 ILE A CA 1
ATOM 1593 C C . ILE A 1 210 ? 3.817 10.778 5.492 1.00 98.69 210 ILE A C 1
ATOM 1595 O O . ILE A 1 210 ? 3.149 10.347 6.435 1.00 98.69 210 ILE A O 1
ATOM 1599 N N . ASP A 1 211 ? 3.966 12.086 5.263 1.00 98.75 211 ASP A N 1
ATOM 1600 C CA . ASP A 1 211 ? 3.356 13.122 6.102 1.00 98.75 211 ASP A CA 1
ATOM 1601 C C . ASP A 1 211 ? 1.830 13.010 6.128 1.00 98.75 211 ASP A C 1
ATOM 1603 O O . ASP A 1 211 ? 1.219 13.141 7.190 1.00 98.75 211 ASP A O 1
ATOM 1607 N N . PHE A 1 212 ? 1.215 12.725 4.980 1.00 98.88 212 PHE A N 1
ATOM 1608 C CA . PHE A 1 212 ? -0.220 12.500 4.875 1.00 98.88 212 PHE A CA 1
ATOM 1609 C C . PHE A 1 212 ? -0.665 11.275 5.682 1.00 98.88 212 PHE A C 1
ATOM 1611 O O . PHE A 1 212 ? -1.602 11.380 6.470 1.00 98.88 212 PHE A O 1
ATOM 1618 N N . ALA A 1 213 ? 0.012 10.127 5.555 1.00 98.81 213 ALA A N 1
ATOM 1619 C CA . ALA A 1 213 ? -0.310 8.924 6.331 1.00 98.81 213 ALA A CA 1
ATOM 1620 C C . ALA A 1 213 ? -0.190 9.173 7.847 1.00 98.81 213 ALA A C 1
ATOM 1622 O O . ALA A 1 213 ? -1.074 8.796 8.623 1.00 98.81 213 ALA A O 1
ATOM 1623 N N . ARG A 1 214 ? 0.870 9.876 8.264 1.00 98.44 214 ARG A N 1
ATOM 1624 C CA . ARG A 1 214 ? 1.101 10.297 9.652 1.00 98.44 214 ARG A CA 1
ATOM 1625 C C . ARG A 1 214 ? -0.012 11.209 10.163 1.00 98.44 214 ARG A C 1
ATOM 1627 O O . ARG A 1 214 ? -0.593 10.943 11.216 1.00 98.44 214 ARG A O 1
ATOM 1634 N N . SER A 1 215 ? -0.323 12.268 9.418 1.00 98.25 215 SER A N 1
ATOM 1635 C CA . SER A 1 215 ? -1.357 13.240 9.784 1.00 98.25 215 SER A CA 1
ATOM 1636 C C . SER A 1 215 ? -2.737 12.587 9.839 1.00 98.25 215 SER A C 1
ATOM 1638 O O . SER A 1 215 ? -3.460 12.748 10.826 1.00 98.25 215 SER A O 1
ATOM 1640 N N . LEU A 1 216 ? -3.063 11.749 8.851 1.00 98.50 216 LEU A N 1
ATOM 1641 C CA . LEU A 1 216 ? -4.305 10.988 8.804 1.00 98.50 216 LEU A CA 1
ATOM 1642 C C . LEU A 1 216 ? -4.498 10.149 10.074 1.00 98.50 216 LEU A C 1
ATOM 1644 O O . LEU A 1 216 ? -5.575 10.199 10.676 1.00 98.50 216 LEU A O 1
ATOM 1648 N N . MET A 1 217 ? -3.459 9.419 10.492 1.00 98.19 217 MET A N 1
ATOM 1649 C CA . MET A 1 217 ? -3.512 8.536 11.660 1.00 98.19 217 MET A CA 1
ATOM 1650 C C . MET A 1 217 ? -3.461 9.271 12.997 1.00 98.19 217 MET A C 1
ATOM 1652 O O . MET A 1 217 ? -3.965 8.738 13.981 1.00 98.19 217 MET A O 1
ATOM 1656 N N . SER A 1 218 ? -2.974 10.516 13.038 1.00 96.94 218 SER A N 1
ATOM 1657 C CA . SER A 1 218 ? -2.916 11.320 14.269 1.00 96.94 218 SER A CA 1
ATOM 1658 C C . SER A 1 218 ? -4.284 11.567 14.928 1.00 96.94 218 SER A C 1
ATOM 1660 O O . SER A 1 218 ? -4.361 11.870 16.120 1.00 96.94 218 SER A O 1
ATOM 1662 N N . ALA A 1 219 ? -5.380 11.402 14.177 1.00 97.00 219 ALA A N 1
ATOM 1663 C CA . ALA A 1 219 ? -6.744 11.476 14.696 1.00 97.00 219 ALA A CA 1
ATOM 1664 C C . ALA A 1 219 ? -7.186 10.228 15.484 1.00 97.00 219 ALA A C 1
ATOM 1666 O O . ALA A 1 219 ? -8.275 10.238 16.070 1.00 97.00 219 ALA A O 1
ATOM 1667 N N . PHE A 1 220 ? -6.378 9.167 15.495 1.00 97.31 220 PHE A N 1
ATOM 1668 C CA . PHE A 1 220 ? -6.675 7.887 16.124 1.00 97.31 220 PHE A CA 1
ATOM 1669 C C . PHE A 1 220 ? -5.577 7.492 17.108 1.00 97.31 220 PHE A C 1
ATOM 1671 O O . PHE A 1 220 ? -4.403 7.813 16.944 1.00 97.31 220 PHE A O 1
ATOM 1678 N N . GLU A 1 221 ? -5.957 6.769 18.152 1.00 97.62 221 GLU A N 1
ATOM 1679 C CA . GLU A 1 221 ? -4.985 6.149 19.041 1.00 97.62 221 GLU A CA 1
ATOM 1680 C C . GLU A 1 221 ? -4.370 4.938 18.328 1.00 97.62 221 GLU A C 1
ATOM 1682 O O . GLU A 1 221 ? -5.011 3.894 18.214 1.00 97.62 221 GLU A O 1
ATOM 1687 N N . VAL A 1 222 ? -3.142 5.068 17.819 1.00 97.69 222 VAL A N 1
ATOM 1688 C CA . VAL A 1 222 ? -2.392 3.942 17.238 1.00 97.69 222 VAL A CA 1
ATOM 1689 C C . VAL A 1 222 ? -1.844 3.077 18.366 1.00 97.69 222 VAL A C 1
ATOM 1691 O O . VAL A 1 222 ? -0.974 3.522 19.115 1.00 97.69 222 VAL A O 1
ATOM 1694 N N . SER A 1 223 ? -2.350 1.853 18.499 1.00 95.88 223 SER A N 1
ATOM 1695 C CA . SER A 1 223 ? -1.903 0.885 19.502 1.00 95.88 223 SER A CA 1
ATOM 1696 C C . SER A 1 223 ? -2.322 -0.539 19.125 1.00 95.88 223 SER A C 1
ATOM 1698 O O . SER A 1 223 ? -3.109 -0.756 18.205 1.00 95.88 223 SER A O 1
ATOM 1700 N N . GLN A 1 224 ? -1.835 -1.533 19.869 1.00 93.75 224 GLN A N 1
ATOM 1701 C CA . GLN A 1 224 ? -2.272 -2.920 19.682 1.00 93.75 224 GLN A CA 1
ATOM 1702 C C . GLN A 1 224 ? -3.725 -3.162 20.124 1.00 93.75 224 GLN A C 1
ATOM 1704 O O . GLN A 1 224 ? -4.326 -4.140 19.674 1.00 93.75 224 GLN A O 1
ATOM 1709 N N . ASP A 1 225 ? -4.303 -2.276 20.937 1.00 93.94 225 ASP A N 1
ATOM 1710 C CA . ASP A 1 225 ? -5.671 -2.413 21.440 1.00 93.94 225 ASP A CA 1
ATOM 1711 C C . ASP A 1 225 ? -6.678 -1.593 20.624 1.00 93.94 225 ASP A C 1
ATOM 1713 O O . ASP A 1 225 ? -7.831 -1.988 20.528 1.00 93.94 225 ASP A O 1
ATOM 1717 N N . SER A 1 226 ? -6.257 -0.510 19.968 1.00 95.00 226 SER A N 1
ATOM 1718 C CA . SER A 1 226 ? -7.118 0.414 19.212 1.00 95.00 226 SER A CA 1
ATOM 1719 C C . SER A 1 226 ? -6.857 0.330 17.703 1.00 95.00 226 SER A C 1
ATOM 1721 O O . SER A 1 226 ? -7.226 -0.676 17.093 1.00 95.00 226 SER A O 1
ATOM 1723 N N . ALA A 1 227 ? -6.250 1.341 17.076 1.00 97.25 227 ALA A N 1
ATOM 1724 C CA . ALA A 1 227 ? -5.940 1.332 15.652 1.00 97.25 227 ALA A CA 1
ATOM 1725 C C . ALA A 1 227 ? -4.614 0.602 15.401 1.00 97.25 227 ALA A C 1
ATOM 1727 O O . ALA A 1 227 ? -3.570 1.049 15.884 1.00 97.25 227 ALA A O 1
ATOM 1728 N N . ARG A 1 228 ? -4.640 -0.489 14.625 1.00 98.00 228 ARG A N 1
ATOM 1729 C CA . ARG A 1 228 ? -3.422 -1.188 14.187 1.00 98.00 228 ARG A CA 1
ATOM 1730 C C . ARG A 1 228 ? -3.067 -0.751 12.779 1.00 98.00 228 ARG A C 1
ATOM 1732 O O . ARG A 1 228 ? -3.940 -0.650 11.922 1.00 98.00 228 ARG A O 1
ATOM 1739 N N . ALA A 1 229 ? -1.782 -0.529 12.542 1.00 98.38 229 ALA A N 1
ATOM 1740 C CA . ALA A 1 229 ? -1.274 -0.148 11.237 1.00 98.38 229 ALA A CA 1
ATOM 1741 C C . ALA A 1 229 ? -0.234 -1.157 10.744 1.00 98.38 229 ALA A C 1
ATOM 1743 O O . ALA A 1 229 ? 0.504 -1.733 11.542 1.00 98.38 229 ALA A O 1
ATOM 1744 N N . ALA A 1 230 ? -0.175 -1.334 9.432 1.00 98.44 230 ALA A N 1
ATOM 1745 C CA . ALA A 1 230 ? 0.872 -2.042 8.712 1.00 98.44 230 ALA A CA 1
ATOM 1746 C C . ALA A 1 230 ? 1.335 -1.178 7.530 1.00 98.44 230 ALA A C 1
ATOM 1748 O O . ALA A 1 230 ? 0.603 -0.291 7.081 1.00 98.44 230 ALA A O 1
ATOM 1749 N N . VAL A 1 231 ? 2.548 -1.418 7.037 1.00 98.62 231 VAL A N 1
ATOM 1750 C CA . VAL A 1 231 ? 3.161 -0.625 5.963 1.00 98.62 231 VAL A CA 1
ATOM 1751 C C . VAL A 1 231 ? 3.796 -1.568 4.953 1.00 98.62 231 VAL A C 1
ATOM 1753 O O . VAL A 1 231 ? 4.574 -2.450 5.321 1.00 98.62 231 VAL A O 1
ATOM 1756 N N . ILE A 1 232 ? 3.470 -1.370 3.682 1.00 98.38 232 ILE A N 1
ATOM 1757 C CA . ILE A 1 232 ? 4.050 -2.077 2.543 1.00 98.38 232 ILE A CA 1
ATOM 1758 C C . ILE A 1 232 ? 4.534 -1.019 1.553 1.00 98.38 232 ILE A C 1
ATOM 1760 O O . ILE A 1 232 ? 3.789 -0.093 1.220 1.00 98.38 232 ILE A O 1
ATOM 1764 N N . SER A 1 233 ? 5.777 -1.145 1.099 1.00 97.69 233 SER A N 1
ATOM 1765 C CA . SER A 1 233 ? 6.278 -0.343 -0.010 1.00 97.69 233 SER A CA 1
ATOM 1766 C C . SER A 1 233 ? 5.778 -0.932 -1.326 1.00 97.69 233 SER A C 1
ATOM 1768 O O . SER A 1 233 ? 5.737 -2.152 -1.488 1.00 97.69 233 SER A O 1
ATOM 1770 N N . VAL A 1 234 ? 5.380 -0.068 -2.253 1.00 98.19 234 VAL A N 1
ATOM 1771 C CA . VAL A 1 234 ? 4.985 -0.447 -3.610 1.00 98.19 234 VAL A CA 1
ATOM 1772 C C . VAL A 1 234 ? 6.051 0.079 -4.561 1.00 98.19 234 VAL A C 1
ATOM 1774 O O . VAL A 1 234 ? 6.022 1.252 -4.942 1.00 98.19 234 VAL A O 1
ATOM 1777 N N . GLY A 1 235 ? 7.033 -0.765 -4.863 1.00 92.56 235 GLY A N 1
ATOM 1778 C CA . GLY A 1 235 ? 8.119 -0.461 -5.785 1.00 92.56 235 GLY A CA 1
ATOM 1779 C C . GLY A 1 235 ? 7.716 -0.660 -7.240 1.00 92.56 235 GLY A C 1
ATOM 1780 O O . GLY A 1 235 ? 6.589 -1.051 -7.558 1.00 92.56 235 GLY A O 1
ATOM 1781 N N . ALA A 1 236 ? 8.643 -0.344 -8.134 1.00 84.38 236 ALA A N 1
ATOM 1782 C CA . ALA A 1 236 ? 8.501 -0.537 -9.565 1.00 84.38 236 ALA A CA 1
ATOM 1783 C C . ALA A 1 236 ? 8.757 -1.986 -9.978 1.00 84.38 236 ALA A C 1
ATOM 1785 O O . ALA A 1 236 ? 8.123 -2.458 -10.913 1.00 84.38 236 ALA A O 1
ATOM 1786 N N . MET A 1 237 ? 9.655 -2.694 -9.303 1.00 77.31 237 MET A N 1
ATOM 1787 C CA . MET A 1 237 ? 9.979 -4.092 -9.565 1.00 77.31 237 MET A CA 1
ATOM 1788 C C . MET A 1 237 ? 9.248 -5.025 -8.607 1.00 77.31 237 MET A C 1
ATOM 1790 O O . MET A 1 237 ? 8.738 -6.059 -9.041 1.00 77.31 237 MET A O 1
ATOM 1794 N N . ASP A 1 238 ? 9.180 -4.652 -7.331 1.00 80.25 238 ASP A N 1
ATOM 1795 C CA . ASP A 1 238 ? 8.608 -5.482 -6.284 1.00 80.25 238 ASP A CA 1
ATOM 1796 C C . ASP A 1 238 ? 7.992 -4.673 -5.134 1.00 80.25 238 ASP A C 1
ATOM 1798 O O . ASP A 1 238 ? 8.156 -3.462 -5.001 1.00 80.25 238 ASP A O 1
ATOM 1802 N N . SER A 1 239 ? 7.223 -5.363 -4.291 1.00 86.88 239 SER A N 1
ATOM 1803 C CA . SER A 1 239 ? 6.599 -4.785 -3.100 1.00 86.88 239 SER A CA 1
ATOM 1804 C C . SER A 1 239 ? 7.082 -5.463 -1.828 1.00 86.88 239 SER A C 1
ATOM 1806 O O . SER A 1 239 ? 7.062 -6.693 -1.714 1.00 86.88 239 SER A O 1
ATOM 1808 N N . ASN A 1 240 ? 7.448 -4.661 -0.827 1.00 85.25 240 ASN A N 1
ATOM 1809 C CA . ASN A 1 240 ? 8.094 -5.149 0.387 1.00 85.25 240 ASN A CA 1
ATOM 1810 C C . ASN A 1 240 ? 7.265 -4.852 1.638 1.00 85.25 240 ASN A C 1
ATOM 1812 O O . ASN A 1 240 ? 6.771 -3.744 1.843 1.00 85.25 240 ASN A O 1
ATOM 1816 N N . VAL A 1 241 ? 7.128 -5.850 2.518 1.00 87.94 241 VAL A N 1
ATOM 1817 C CA . VAL A 1 241 ? 6.521 -5.649 3.841 1.00 87.94 241 VAL A CA 1
ATOM 1818 C C . VAL A 1 241 ? 7.508 -4.890 4.717 1.00 87.94 241 VAL A C 1
ATOM 1820 O O . VAL A 1 241 ? 8.511 -5.446 5.155 1.00 87.94 241 VAL A O 1
ATOM 1823 N N . VAL A 1 242 ? 7.193 -3.632 5.010 1.00 89.06 242 VAL A N 1
ATOM 1824 C CA . VAL A 1 242 ? 8.008 -2.768 5.873 1.00 89.06 242 VAL A CA 1
ATOM 1825 C C . VAL A 1 242 ? 7.618 -2.960 7.339 1.00 89.06 242 VAL A C 1
ATOM 1827 O O . 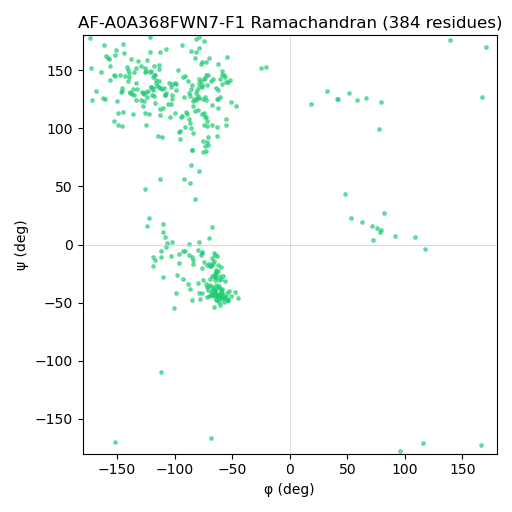VAL A 1 242 ? 8.477 -2.972 8.220 1.00 89.06 242 VAL A O 1
ATOM 1830 N N . ALA A 1 243 ? 6.321 -3.139 7.610 1.00 85.75 243 ALA A N 1
ATOM 1831 C CA . ALA A 1 243 ? 5.771 -3.355 8.945 1.00 85.75 243 ALA A CA 1
ATOM 1832 C C . ALA A 1 243 ? 4.474 -4.175 8.902 1.00 85.75 243 ALA A C 1
ATOM 1834 O O . ALA A 1 243 ? 3.645 -3.978 8.014 1.00 85.75 243 ALA A O 1
ATOM 1835 N N . THR A 1 244 ? 4.251 -5.022 9.905 1.00 93.50 244 THR A N 1
ATOM 1836 C CA . THR A 1 244 ? 3.011 -5.793 10.094 1.00 93.50 244 THR A CA 1
ATOM 1837 C C . THR A 1 244 ? 2.193 -5.250 11.267 1.00 93.50 244 THR A C 1
ATOM 1839 O O . THR A 1 244 ? 2.672 -4.457 12.077 1.00 93.50 244 THR A O 1
ATOM 1842 N N . PHE A 1 245 ? 0.943 -5.694 11.406 1.00 90.81 245 PHE A N 1
ATOM 1843 C CA . PHE A 1 245 ? 0.023 -5.161 12.418 1.00 90.81 245 PHE A CA 1
ATOM 1844 C C . PHE A 1 245 ? 0.495 -5.333 13.864 1.00 90.81 245 PHE A C 1
ATOM 1846 O O . PHE A 1 245 ? 0.120 -4.537 14.720 1.00 90.81 245 PHE A O 1
ATOM 1853 N N . ASN A 1 246 ? 1.306 -6.351 14.156 1.00 88.38 246 ASN A N 1
ATOM 1854 C CA . ASN A 1 246 ? 1.867 -6.598 15.486 1.00 88.38 246 ASN A CA 1
ATOM 1855 C C . ASN A 1 246 ? 3.168 -5.819 15.786 1.00 88.38 246 ASN A C 1
ATOM 1857 O O . ASN A 1 246 ? 3.598 -5.815 16.941 1.00 88.38 246 ASN A O 1
ATOM 1861 N N . THR A 1 247 ? 3.801 -5.165 14.801 1.00 81.31 247 THR A N 1
ATOM 1862 C CA . THR A 1 247 ? 5.057 -4.418 15.023 1.00 81.31 247 THR A CA 1
ATOM 1863 C C . THR A 1 247 ? 4.807 -2.972 15.443 1.00 81.31 247 THR A C 1
ATOM 1865 O O . THR A 1 247 ? 5.559 -2.422 16.251 1.00 81.31 247 THR A O 1
ATOM 1868 N N . ILE A 1 248 ? 3.742 -2.351 14.933 1.00 85.88 248 ILE A N 1
ATOM 1869 C CA . ILE A 1 248 ? 3.409 -0.949 15.198 1.00 85.88 248 ILE A CA 1
ATOM 1870 C C . ILE A 1 248 ? 2.485 -0.858 16.417 1.00 85.88 248 ILE A C 1
ATOM 1872 O O . ILE A 1 248 ? 1.281 -1.089 16.340 1.00 85.88 248 ILE A O 1
ATOM 1876 N N . SER A 1 249 ? 3.044 -0.509 17.576 1.00 87.25 249 SER A N 1
ATOM 1877 C CA . SER A 1 249 ? 2.295 -0.383 18.841 1.00 87.25 249 SER A CA 1
ATOM 1878 C C . SER A 1 249 ? 2.064 1.057 19.308 1.00 87.25 249 SER A C 1
ATOM 1880 O O . SER A 1 249 ? 1.494 1.266 20.375 1.00 87.25 249 SER A O 1
ATOM 1882 N N . SER A 1 250 ? 2.516 2.052 18.541 1.00 90.19 250 SER A N 1
ATOM 1883 C CA . SER A 1 250 ? 2.335 3.474 18.851 1.00 90.19 250 SER A CA 1
ATOM 1884 C C . SER A 1 250 ? 2.453 4.337 17.597 1.00 90.19 250 SER A C 1
ATOM 1886 O O . SER A 1 250 ? 3.095 3.927 16.628 1.00 90.19 250 SER A O 1
ATOM 1888 N N . GLN A 1 251 ? 1.932 5.567 17.653 1.00 94.69 251 GLN A N 1
ATOM 1889 C CA . GLN A 1 251 ? 2.133 6.570 16.597 1.00 94.69 251 GLN A CA 1
ATOM 1890 C C . GLN A 1 251 ? 3.625 6.788 16.301 1.00 94.69 251 GLN A C 1
ATOM 1892 O O . GLN A 1 251 ? 4.029 6.822 15.150 1.00 94.69 251 GLN A O 1
ATOM 1897 N N . ASN A 1 252 ? 4.471 6.840 17.333 1.00 88.25 252 ASN A N 1
ATOM 1898 C CA . ASN A 1 252 ? 5.912 7.030 17.161 1.00 88.25 252 ASN A CA 1
ATOM 1899 C C . ASN A 1 252 ? 6.596 5.856 16.433 1.00 88.25 252 ASN A C 1
ATOM 1901 O O . ASN A 1 252 ? 7.612 6.053 15.771 1.00 88.25 252 ASN A O 1
ATOM 1905 N N . LEU A 1 253 ? 6.084 4.627 16.570 1.00 84.25 253 LEU A N 1
ATOM 1906 C CA . LEU A 1 253 ? 6.573 3.498 15.773 1.00 84.25 253 LEU A CA 1
ATOM 1907 C C . LEU A 1 253 ? 6.034 3.552 14.347 1.00 84.25 253 LEU A C 1
ATOM 1909 O O . LEU A 1 253 ? 6.811 3.326 13.428 1.00 84.25 253 LEU A O 1
ATOM 1913 N N . LEU A 1 254 ? 4.756 3.896 14.153 1.00 95.75 254 LEU A N 1
ATOM 1914 C CA . LEU A 1 254 ? 4.203 4.122 12.814 1.00 95.75 254 LEU A CA 1
ATOM 1915 C C . LEU A 1 254 ? 5.053 5.144 12.050 1.00 95.75 254 LEU A C 1
ATOM 1917 O O . LEU A 1 254 ? 5.466 4.873 10.929 1.00 95.75 254 LEU A O 1
ATOM 1921 N N . ASP A 1 255 ? 5.384 6.265 12.692 1.00 89.31 255 ASP A N 1
ATOM 1922 C CA . ASP A 1 255 ? 6.214 7.315 12.107 1.00 89.31 255 ASP A CA 1
ATOM 1923 C C . ASP A 1 255 ? 7.589 6.783 11.685 1.00 89.31 255 ASP A C 1
ATOM 1925 O O . ASP A 1 255 ? 8.026 7.073 10.578 1.00 89.31 255 ASP A O 1
ATOM 1929 N N . GLN A 1 256 ? 8.245 5.970 12.520 1.00 81.69 256 GLN A N 1
ATOM 1930 C CA . GLN A 1 256 ? 9.538 5.356 12.190 1.00 81.69 256 GLN A CA 1
ATOM 1931 C C . GLN A 1 256 ? 9.447 4.388 11.006 1.00 81.69 256 GLN A C 1
ATOM 1933 O O . GLN A 1 256 ? 10.307 4.424 10.133 1.00 81.69 256 GLN A O 1
ATOM 1938 N N . TYR A 1 257 ? 8.419 3.535 10.958 1.00 91.62 257 TYR A N 1
ATOM 1939 C CA . TYR A 1 257 ? 8.235 2.585 9.856 1.00 91.62 257 TYR A CA 1
ATOM 1940 C C . TYR A 1 257 ? 7.860 3.278 8.542 1.00 91.62 257 TYR A C 1
ATOM 1942 O O . TYR A 1 257 ? 8.320 2.848 7.489 1.00 91.62 257 TYR A O 1
ATOM 1950 N N . LEU A 1 258 ? 7.090 4.368 8.590 1.00 94.31 258 LEU A N 1
ATOM 1951 C CA . LEU A 1 258 ? 6.834 5.195 7.412 1.00 94.31 258 LEU A CA 1
ATOM 1952 C C . LEU A 1 258 ? 8.123 5.861 6.906 1.00 94.31 258 LEU A C 1
ATOM 1954 O O . LEU A 1 258 ? 8.382 5.832 5.712 1.00 94.31 258 LEU A O 1
ATOM 1958 N N . GLU A 1 259 ? 8.974 6.390 7.789 1.00 88.50 259 GLU A N 1
ATOM 1959 C CA . GLU A 1 259 ? 10.278 6.948 7.383 1.00 88.50 259 GLU A CA 1
ATOM 1960 C C . GLU A 1 259 ? 11.225 5.887 6.795 1.00 88.50 259 GLU A C 1
ATOM 1962 O O . GLU A 1 259 ? 12.053 6.198 5.941 1.00 88.50 259 GLU A O 1
ATOM 1967 N N . MET A 1 260 ? 11.102 4.614 7.195 1.00 83.06 260 MET A N 1
ATOM 1968 C CA . MET A 1 260 ? 11.899 3.537 6.596 1.00 83.06 260 MET A CA 1
ATOM 1969 C C . MET A 1 260 ? 11.577 3.282 5.123 1.00 83.06 260 MET A C 1
ATOM 1971 O O . MET A 1 260 ? 12.393 2.651 4.462 1.00 83.06 260 MET A O 1
ATOM 1975 N N . LEU A 1 261 ? 10.465 3.794 4.581 1.00 86.19 261 LEU A N 1
ATOM 1976 C CA . LEU A 1 261 ? 10.151 3.676 3.152 1.00 86.19 261 LEU A CA 1
ATOM 1977 C C . LEU A 1 261 ? 11.245 4.272 2.252 1.00 86.19 261 LEU A C 1
ATOM 1979 O O . LEU A 1 261 ? 11.451 3.765 1.158 1.00 86.19 261 LEU A O 1
ATOM 1983 N N . PHE A 1 262 ? 12.013 5.258 2.732 1.00 85.25 262 PHE A N 1
ATOM 1984 C CA . PHE A 1 262 ? 13.193 5.781 2.026 1.00 85.25 262 PHE A CA 1
ATOM 1985 C C . PHE A 1 262 ? 14.350 4.776 1.884 1.00 85.25 262 PHE A C 1
ATOM 1987 O O . PHE A 1 262 ? 15.345 5.101 1.258 1.00 85.25 262 PHE A O 1
ATOM 1994 N N . GLN A 1 263 ? 14.289 3.598 2.510 1.00 81.25 263 GLN A N 1
ATOM 1995 C CA . GLN A 1 263 ? 15.281 2.525 2.325 1.00 81.25 263 GLN A CA 1
ATOM 1996 C C . GLN A 1 263 ? 14.831 1.481 1.297 1.00 81.25 263 GLN A C 1
ATOM 1998 O O . GLN A 1 263 ? 15.609 0.594 0.955 1.00 81.25 263 GLN A O 1
ATOM 2003 N N . TYR A 1 264 ? 13.578 1.572 0.853 1.00 84.31 264 TYR A N 1
ATOM 2004 C CA . TYR A 1 264 ? 12.964 0.698 -0.144 1.00 84.31 264 TYR A CA 1
ATOM 2005 C C . TYR A 1 264 ? 12.718 1.460 -1.446 1.00 84.31 264 TYR A C 1
ATOM 2007 O O . TYR A 1 264 ? 11.865 1.057 -2.229 1.00 84.31 264 TYR A O 1
ATOM 2015 N N . ASP A 1 265 ? 13.382 2.601 -1.641 1.00 85.94 265 ASP A N 1
ATOM 2016 C CA . ASP A 1 265 ? 13.160 3.397 -2.830 1.00 85.94 265 ASP A CA 1
ATOM 2017 C C . ASP A 1 265 ? 13.680 2.705 -4.086 1.00 85.94 265 ASP A C 1
ATOM 2019 O O . ASP A 1 265 ? 14.738 2.080 -4.107 1.00 85.94 265 ASP A O 1
ATOM 2023 N N . GLU A 1 266 ? 12.898 2.852 -5.144 1.00 90.56 266 GLU A N 1
ATOM 2024 C CA . GLU A 1 266 ? 13.214 2.401 -6.488 1.00 90.56 266 GLU A CA 1
ATOM 2025 C C . GLU A 1 266 ? 13.084 3.598 -7.431 1.00 90.56 266 GLU A C 1
ATOM 2027 O O . GLU A 1 266 ? 12.418 3.559 -8.467 1.00 90.56 266 GLU A O 1
ATOM 2032 N N . PHE A 1 267 ? 13.682 4.727 -7.036 1.00 92.50 267 PHE A N 1
ATOM 2033 C CA . PHE A 1 267 ? 13.486 6.003 -7.725 1.00 92.50 267 PHE A CA 1
ATOM 2034 C C . PHE A 1 267 ? 14.065 6.043 -9.146 1.00 92.50 267 PHE A C 1
ATOM 2036 O O . PHE A 1 267 ? 13.698 6.905 -9.948 1.00 92.50 267 PHE A O 1
ATOM 2043 N N . ASP A 1 268 ? 14.933 5.097 -9.480 1.00 88.44 268 ASP A N 1
ATOM 2044 C CA . ASP A 1 268 ? 15.485 4.953 -10.822 1.00 88.44 268 ASP A CA 1
ATOM 2045 C C . ASP A 1 268 ? 14.670 3.985 -11.701 1.00 88.44 268 ASP A C 1
ATOM 2047 O O . ASP A 1 268 ? 14.900 3.921 -12.910 1.00 88.44 268 ASP A O 1
ATOM 2051 N N . GLU A 1 269 ? 13.660 3.310 -11.139 1.00 87.38 269 GLU A N 1
ATOM 2052 C CA . GLU A 1 269 ? 12.885 2.268 -11.813 1.00 87.38 269 GLU A CA 1
ATOM 2053 C C . GLU A 1 269 ? 11.451 2.716 -12.130 1.00 87.38 269 GLU A C 1
ATOM 2055 O O . GLU A 1 269 ? 10.734 3.312 -11.320 1.00 87.38 269 GLU A O 1
ATOM 2060 N N . GLN A 1 270 ? 11.017 2.424 -13.357 1.00 86.38 270 GLN A N 1
ATOM 2061 C CA . GLN A 1 270 ? 9.673 2.745 -13.833 1.00 86.38 270 GLN A CA 1
ATOM 2062 C C . GLN A 1 270 ? 8.714 1.592 -13.606 1.00 86.38 270 GLN A C 1
ATOM 2064 O O . GLN A 1 270 ? 9.047 0.441 -13.866 1.00 86.38 270 GLN A O 1
ATOM 2069 N N . GLY A 1 271 ? 7.477 1.941 -13.278 1.00 89.25 271 GLY A N 1
ATOM 2070 C CA . GLY A 1 271 ? 6.409 0.973 -13.119 1.00 89.25 271 GLY A CA 1
ATOM 2071 C C . GLY A 1 271 ? 5.911 0.939 -11.690 1.00 89.25 271 GLY A C 1
ATOM 2072 O O . GLY A 1 271 ? 6.250 1.805 -10.880 1.00 89.25 271 GLY A O 1
ATOM 2073 N N . GLN A 1 272 ? 5.075 -0.052 -11.406 1.00 94.12 272 GLN A N 1
ATOM 2074 C CA . GLN A 1 272 ? 4.566 -0.274 -10.067 1.00 94.12 272 GLN A CA 1
ATOM 2075 C C . GLN A 1 272 ? 3.987 -1.682 -9.895 1.00 94.12 272 GLN A C 1
ATOM 2077 O O . GLN A 1 272 ? 3.050 -2.071 -10.605 1.00 94.12 272 GLN A O 1
ATOM 2082 N N . ASP A 1 273 ? 4.476 -2.402 -8.887 1.00 94.06 273 ASP A N 1
ATOM 2083 C CA . ASP A 1 273 ? 4.012 -3.732 -8.481 1.00 94.06 273 ASP A CA 1
ATOM 2084 C C . ASP A 1 273 ? 2.821 -3.673 -7.498 1.00 94.06 273 ASP A C 1
ATOM 2086 O O . ASP A 1 273 ? 2.800 -4.259 -6.416 1.00 94.06 273 ASP A O 1
ATOM 2090 N N . ILE A 1 274 ? 1.760 -2.952 -7.865 1.00 97.06 274 ILE A N 1
ATOM 2091 C CA . ILE A 1 274 ? 0.547 -2.880 -7.031 1.00 97.06 274 ILE A CA 1
ATOM 2092 C C . ILE A 1 274 ? -0.163 -4.239 -6.897 1.00 97.06 274 ILE A C 1
ATOM 2094 O O . ILE A 1 274 ? -0.813 -4.502 -5.883 1.00 97.06 274 ILE A O 1
ATOM 2098 N N . VAL A 1 275 ? -0.026 -5.127 -7.887 1.00 89.81 275 VAL A N 1
ATOM 2099 C CA . VAL A 1 275 ? -0.561 -6.496 -7.824 1.00 89.81 275 VAL A CA 1
ATOM 2100 C C . VAL A 1 275 ? 0.126 -7.288 -6.712 1.00 89.81 275 VAL A C 1
ATOM 2102 O O . VAL A 1 275 ? -0.571 -7.880 -5.881 1.00 89.81 275 VAL A O 1
ATOM 2105 N N . GLY A 1 276 ? 1.461 -7.251 -6.641 1.00 83.44 276 GLY A N 1
A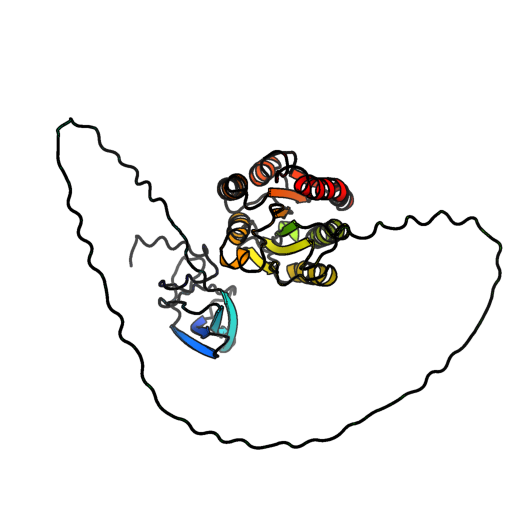TOM 2106 C CA . GLY A 1 276 ? 2.225 -7.870 -5.565 1.00 83.44 276 GLY A CA 1
ATOM 2107 C C . GLY A 1 276 ? 1.874 -7.287 -4.199 1.00 83.44 276 GLY A C 1
ATOM 2108 O O . GLY A 1 276 ? 1.565 -8.048 -3.277 1.00 83.44 276 GLY A O 1
ATOM 2109 N N . ALA A 1 277 ? 1.809 -5.957 -4.075 1.00 95.12 277 ALA A N 1
ATOM 2110 C CA . ALA A 1 277 ? 1.428 -5.289 -2.829 1.00 95.12 277 ALA A CA 1
ATOM 2111 C C . ALA A 1 277 ? 0.046 -5.728 -2.319 1.00 95.12 277 ALA A C 1
ATOM 2113 O O . ALA A 1 277 ? -0.089 -6.118 -1.157 1.00 95.12 277 ALA A O 1
ATOM 2114 N N . LEU A 1 278 ? -0.978 -5.717 -3.182 1.00 92.75 278 LEU A N 1
ATOM 2115 C CA . LEU A 1 278 ? -2.327 -6.170 -2.829 1.00 92.75 278 LEU A CA 1
ATOM 2116 C C . LEU A 1 278 ? -2.337 -7.659 -2.461 1.00 92.75 278 LEU A C 1
ATOM 2118 O O . LEU A 1 278 ? -2.939 -8.035 -1.455 1.00 92.75 278 LEU A O 1
ATOM 2122 N N . GLY A 1 279 ? -1.635 -8.502 -3.221 1.00 87.19 279 GLY A N 1
ATOM 2123 C CA . GLY A 1 279 ? -1.521 -9.934 -2.942 1.00 87.19 279 GLY A CA 1
ATOM 2124 C C . GLY A 1 279 ? -0.912 -10.229 -1.568 1.00 87.19 279 GLY A C 1
ATOM 2125 O O . GLY A 1 279 ? -1.415 -11.085 -0.841 1.00 87.19 279 GLY A O 1
ATOM 2126 N N . VAL A 1 280 ? 0.118 -9.476 -1.171 1.00 85.88 280 VAL A N 1
ATOM 2127 C CA . VAL A 1 280 ? 0.768 -9.618 0.141 1.00 85.88 280 VAL A CA 1
ATOM 2128 C C . VAL A 1 280 ? -0.206 -9.409 1.299 1.00 85.88 280 VAL A C 1
ATOM 2130 O O . VAL A 1 280 ? -0.141 -10.155 2.277 1.00 85.88 280 VAL A O 1
ATOM 2133 N N . THR A 1 281 ? -1.142 -8.460 1.181 1.00 92.00 281 THR A N 1
ATOM 2134 C CA . THR A 1 281 ? -2.094 -8.143 2.264 1.00 92.00 281 THR A CA 1
ATOM 2135 C C . THR A 1 281 ? -3.022 -9.296 2.643 1.00 92.00 281 THR A C 1
ATOM 2137 O O . THR A 1 281 ? -3.524 -9.329 3.763 1.00 92.00 281 THR A O 1
ATOM 2140 N N . VAL A 1 282 ? -3.241 -10.255 1.739 1.00 88.12 282 VAL A N 1
ATOM 2141 C CA . VAL A 1 282 ? -4.173 -11.374 1.941 1.00 88.12 282 VAL A CA 1
ATOM 2142 C C . VAL A 1 282 ? -3.485 -12.721 2.144 1.00 88.12 282 VAL A C 1
ATOM 2144 O O . VAL A 1 282 ? -4.159 -13.748 2.215 1.00 88.12 282 VAL A O 1
ATOM 2147 N N . TYR A 1 283 ? -2.155 -12.749 2.257 1.00 83.62 283 TYR A N 1
ATOM 2148 C CA . TYR A 1 283 ? -1.442 -13.976 2.602 1.00 83.62 283 TYR A CA 1
ATOM 2149 C C . TYR A 1 283 ? -1.598 -14.327 4.081 1.00 83.62 283 TYR A C 1
ATOM 2151 O O . TYR A 1 283 ? -1.534 -13.459 4.952 1.00 83.62 283 TYR A O 1
ATOM 2159 N N . ASP A 1 284 ? -1.720 -15.628 4.365 1.00 81.75 284 ASP A N 1
ATOM 2160 C CA . ASP A 1 284 ? -1.883 -16.151 5.725 1.00 81.75 284 ASP A CA 1
ATOM 2161 C C . ASP A 1 284 ? -0.791 -15.645 6.674 1.00 81.75 284 ASP A C 1
ATOM 2163 O O . ASP A 1 284 ? -1.099 -15.285 7.804 1.00 81.75 284 ASP A O 1
ATOM 2167 N N . ASP A 1 285 ? 0.467 -15.564 6.233 1.00 77.00 285 ASP A N 1
ATOM 2168 C CA . ASP A 1 285 ? 1.573 -15.088 7.075 1.00 77.00 285 ASP A CA 1
ATOM 2169 C C . ASP A 1 285 ? 1.397 -13.616 7.476 1.00 77.00 285 ASP A C 1
ATOM 2171 O O . ASP A 1 285 ? 1.580 -13.263 8.642 1.00 77.00 285 ASP A O 1
ATOM 2175 N N . PHE A 1 286 ? 0.979 -12.763 6.535 1.00 83.94 286 PHE A N 1
ATOM 2176 C CA . PHE A 1 286 ? 0.727 -11.347 6.801 1.00 83.94 286 PHE A CA 1
ATOM 2177 C C . PHE A 1 286 ? -0.491 -11.162 7.715 1.00 83.94 286 PHE A C 1
ATOM 2179 O O . PHE A 1 286 ? -0.432 -10.411 8.689 1.00 83.94 286 PHE A O 1
ATOM 2186 N N . LEU A 1 287 ? -1.572 -11.907 7.466 1.00 86.88 287 LEU A N 1
ATOM 2187 C CA . LEU A 1 287 ? -2.764 -11.891 8.315 1.00 86.88 287 LEU A CA 1
ATOM 2188 C C . LEU A 1 287 ? -2.455 -12.429 9.727 1.00 86.88 287 LEU A C 1
ATOM 2190 O O . LEU A 1 287 ? -2.856 -11.847 10.734 1.00 86.88 287 LEU A O 1
ATOM 2194 N N . ASN A 1 288 ? -1.679 -13.504 9.846 1.00 86.31 288 ASN A N 1
ATOM 2195 C CA . ASN A 1 288 ? -1.276 -14.053 11.143 1.00 86.31 288 ASN A CA 1
ATOM 2196 C C . ASN A 1 288 ? -0.331 -13.109 11.911 1.00 86.31 288 ASN A C 1
ATOM 2198 O O . ASN A 1 288 ? -0.237 -13.207 13.136 1.00 86.31 288 ASN A O 1
ATOM 2202 N N . ALA A 1 289 ? 0.294 -12.138 11.237 1.00 85.56 289 ALA A N 1
ATOM 2203 C CA . ALA A 1 289 ? 1.122 -11.093 11.837 1.00 85.56 289 ALA A CA 1
ATOM 2204 C C . ALA A 1 289 ? 0.311 -9.904 12.406 1.00 85.56 289 ALA A C 1
ATOM 2206 O O . ALA A 1 289 ? 0.732 -8.747 12.339 1.00 85.56 289 ALA A O 1
ATOM 2207 N N . GLY A 1 290 ? -0.837 -10.191 13.027 1.00 87.12 290 GLY A N 1
ATOM 2208 C CA . GLY A 1 290 ? -1.584 -9.246 13.864 1.00 87.12 290 GLY A CA 1
ATOM 2209 C C . GLY A 1 290 ? -2.902 -8.716 13.292 1.00 87.12 290 GLY A C 1
ATOM 2210 O O . GLY A 1 290 ? -3.498 -7.852 13.936 1.00 87.12 290 GLY A O 1
ATOM 2211 N N . TYR A 1 291 ? -3.377 -9.223 12.151 1.00 93.94 291 TYR A N 1
ATOM 2212 C CA . TYR A 1 291 ? -4.725 -8.923 11.653 1.00 93.94 291 TYR A CA 1
ATOM 2213 C C . TYR A 1 291 ? -5.791 -9.467 12.616 1.00 93.94 291 TYR A C 1
ATOM 2215 O O . TYR A 1 291 ? -5.711 -10.611 13.080 1.00 93.94 291 TYR A O 1
ATOM 2223 N N . ARG A 1 292 ? -6.803 -8.655 12.925 1.00 94.00 292 ARG A N 1
ATOM 2224 C CA . ARG A 1 292 ? -7.872 -8.994 13.875 1.00 94.00 292 ARG A CA 1
ATOM 2225 C C . ARG A 1 292 ? -9.096 -9.563 13.175 1.00 94.00 292 ARG A C 1
ATOM 2227 O O . ARG A 1 292 ? -9.963 -8.832 12.737 1.00 94.00 292 ARG A O 1
ATOM 2234 N N . LYS A 1 293 ? -9.224 -10.888 13.149 1.00 91.69 293 LYS A N 1
ATOM 2235 C CA . LYS A 1 293 ? -10.389 -11.571 12.544 1.00 91.69 293 LYS A CA 1
ATOM 2236 C C . LYS A 1 293 ? -11.710 -11.350 13.300 1.00 91.69 293 LYS A C 1
ATOM 2238 O O . LYS A 1 293 ? -12.757 -11.781 12.832 1.00 91.69 293 LYS A O 1
ATOM 2243 N N . ASP A 1 294 ? -11.648 -10.794 14.507 1.00 89.38 294 ASP A N 1
ATOM 2244 C CA . ASP A 1 294 ? -12.784 -10.516 15.387 1.00 89.38 294 ASP A CA 1
ATOM 2245 C C . ASP A 1 294 ? -13.381 -9.115 15.198 1.00 89.38 294 ASP A C 1
ATOM 2247 O O . ASP A 1 294 ? -14.412 -8.808 15.800 1.00 89.38 294 ASP A O 1
ATOM 2251 N N . ILE A 1 295 ? -12.760 -8.281 14.361 1.00 89.44 295 ILE A N 1
ATOM 2252 C CA . ILE A 1 295 ? -13.330 -7.013 13.915 1.00 89.44 295 ILE A CA 1
ATOM 2253 C C . ILE A 1 295 ? -13.629 -7.093 12.422 1.00 89.44 295 ILE A C 1
ATOM 2255 O O . ILE A 1 295 ? -13.170 -7.990 11.730 1.00 89.44 295 ILE A O 1
ATOM 2259 N N . ASP A 1 296 ? -14.410 -6.138 11.937 1.00 85.81 296 ASP A N 1
ATOM 2260 C CA . ASP A 1 296 ? -14.734 -6.042 10.514 1.00 85.81 296 ASP A CA 1
ATOM 2261 C C . ASP A 1 296 ? -14.105 -4.803 9.856 1.00 85.81 296 ASP A C 1
ATOM 2263 O O . ASP A 1 296 ? -14.146 -4.631 8.639 1.00 85.81 296 ASP A O 1
ATOM 2267 N N . ASN A 1 297 ? -13.560 -3.886 10.661 1.00 92.81 297 ASN A N 1
ATOM 2268 C CA . ASN A 1 297 ? -13.041 -2.615 10.180 1.00 92.81 297 ASN A CA 1
ATOM 2269 C C . ASN A 1 297 ? -11.591 -2.778 9.701 1.00 92.81 297 ASN A C 1
ATOM 2271 O O . ASN A 1 297 ? -10.644 -2.484 10.432 1.00 92.81 297 ASN A O 1
ATOM 2275 N N . HIS A 1 298 ? -11.447 -3.269 8.471 1.00 95.12 298 HIS A N 1
ATOM 2276 C CA . HIS A 1 298 ? -10.170 -3.496 7.803 1.00 95.12 298 HIS A CA 1
ATOM 2277 C C . HIS A 1 298 ? -10.067 -2.638 6.545 1.00 95.12 298 HIS A C 1
ATOM 2279 O O . HIS A 1 298 ? -10.955 -2.661 5.692 1.00 95.12 298 HIS A O 1
ATOM 2285 N N . LEU A 1 299 ? -8.976 -1.888 6.415 1.00 97.06 299 LEU A N 1
ATOM 2286 C CA . LEU A 1 299 ? -8.777 -0.935 5.331 1.00 97.06 299 LEU A CA 1
ATOM 2287 C C . LEU A 1 299 ? -7.389 -1.065 4.700 1.00 97.06 299 LEU A C 1
ATOM 2289 O O . LEU A 1 299 ? -6.381 -1.163 5.391 1.00 97.06 299 LEU A O 1
ATOM 2293 N N . ILE A 1 300 ? -7.331 -0.979 3.379 1.00 98.75 300 ILE A N 1
ATOM 2294 C CA . ILE A 1 300 ? -6.118 -0.663 2.631 1.00 98.75 300 ILE A CA 1
ATOM 2295 C C . ILE A 1 300 ? -6.204 0.801 2.202 1.00 98.75 300 ILE A C 1
ATOM 2297 O O . ILE A 1 300 ? -7.194 1.218 1.602 1.00 98.75 300 ILE A O 1
ATOM 2301 N N . ILE A 1 301 ? -5.162 1.579 2.484 1.00 98.88 301 ILE A N 1
ATOM 2302 C CA . ILE A 1 301 ? -4.970 2.916 1.920 1.00 98.88 301 ILE A CA 1
ATOM 2303 C C . ILE A 1 301 ? -3.762 2.854 0.999 1.00 98.88 301 ILE A C 1
ATOM 2305 O O . ILE A 1 301 ? -2.630 2.691 1.448 1.00 98.88 301 ILE A O 1
ATOM 2309 N N . TYR A 1 302 ? -4.018 2.994 -0.294 1.00 98.88 302 TYR A N 1
ATOM 2310 C CA . TYR A 1 302 ? -3.002 2.996 -1.330 1.00 98.88 302 TYR A CA 1
ATOM 2311 C C . TYR A 1 302 ? -2.683 4.432 -1.753 1.00 98.88 302 TYR A C 1
ATOM 2313 O O . TYR A 1 302 ? -3.536 5.132 -2.306 1.00 98.88 302 TYR A O 1
ATOM 2321 N N . LEU A 1 303 ? -1.464 4.872 -1.447 1.00 98.88 303 LEU A N 1
ATOM 2322 C CA . LEU A 1 303 ? -0.922 6.190 -1.767 1.00 98.88 303 LEU A CA 1
ATOM 2323 C C . LEU A 1 303 ? 0.028 6.046 -2.951 1.00 98.88 303 LEU A C 1
ATOM 2325 O O . LEU A 1 303 ? 1.006 5.304 -2.855 1.00 98.88 303 LEU A O 1
ATOM 2329 N N . THR A 1 304 ? -0.244 6.744 -4.053 1.00 98.75 304 THR A N 1
ATOM 2330 C CA . THR A 1 304 ? 0.580 6.616 -5.257 1.00 98.75 304 THR A CA 1
ATOM 2331 C C . THR A 1 304 ? 0.847 7.912 -5.978 1.00 98.75 304 THR A C 1
ATOM 2333 O O . THR A 1 304 ? -0.024 8.772 -6.083 1.00 98.75 304 THR A O 1
ATOM 2336 N N . ALA A 1 305 ? 2.051 8.007 -6.534 1.00 98.44 305 ALA A N 1
ATOM 2337 C CA . ALA A 1 305 ? 2.456 9.071 -7.421 1.00 98.44 305 ALA A CA 1
ATOM 2338 C C . ALA A 1 305 ? 2.058 8.840 -8.885 1.00 98.44 305 ALA A C 1
ATOM 2340 O O . ALA A 1 305 ? 2.112 9.774 -9.688 1.00 98.44 305 ALA A O 1
ATOM 2341 N N . THR A 1 306 ? 1.647 7.620 -9.247 1.00 97.69 306 THR A N 1
ATOM 2342 C CA . THR A 1 306 ? 1.516 7.183 -10.638 1.00 97.69 306 THR A CA 1
ATOM 2343 C C . THR A 1 306 ? 0.337 6.243 -10.874 1.00 97.69 306 THR A C 1
ATOM 2345 O O . THR A 1 306 ? -0.269 5.699 -9.961 1.00 97.69 306 THR A O 1
ATOM 2348 N N . THR A 1 307 ? -0.017 6.057 -12.142 1.00 97.00 307 THR A N 1
ATOM 2349 C CA . THR A 1 307 ? -0.921 4.980 -12.585 1.00 97.00 307 THR A CA 1
ATOM 2350 C C . THR A 1 307 ? -0.252 4.080 -13.626 1.00 97.00 307 THR A C 1
ATOM 2352 O O . THR A 1 307 ? -0.929 3.447 -14.435 1.00 97.00 307 THR A O 1
ATOM 2355 N N . LYS A 1 308 ? 1.087 4.057 -13.649 1.00 95.31 308 LYS A N 1
ATOM 2356 C CA . LYS A 1 308 ? 1.905 3.200 -14.518 1.00 95.31 308 LYS A CA 1
ATOM 2357 C C . LYS A 1 308 ? 2.101 1.829 -13.864 1.00 95.31 308 LYS A C 1
ATOM 2359 O O . LYS A 1 308 ? 3.191 1.503 -13.416 1.00 95.31 308 LYS A O 1
ATOM 2364 N N . PHE A 1 309 ? 1.030 1.053 -13.765 1.00 93.62 309 PHE A N 1
ATOM 2365 C CA . PHE A 1 309 ? 1.091 -0.286 -13.175 1.00 93.62 309 PHE A CA 1
ATOM 2366 C C . PHE A 1 309 ? 1.786 -1.266 -14.119 1.00 93.62 309 PHE A C 1
ATOM 2368 O O . PHE A 1 309 ? 1.584 -1.199 -15.334 1.00 93.62 309 PHE A O 1
ATOM 2375 N N . ASN A 1 310 ? 2.559 -2.198 -13.562 1.00 88.88 310 ASN A N 1
ATOM 2376 C CA . ASN A 1 310 ? 3.171 -3.276 -14.345 1.00 88.88 310 ASN A CA 1
ATOM 2377 C C . ASN A 1 310 ? 2.118 -4.246 -14.883 1.00 88.88 310 ASN A C 1
ATOM 2379 O O . ASN A 1 310 ? 2.222 -4.749 -16.000 1.00 88.88 310 ASN A O 1
ATOM 2383 N N . GLU A 1 311 ? 1.088 -4.480 -14.072 1.00 86.62 311 GLU A N 1
ATOM 2384 C CA . GLU A 1 311 ? 0.003 -5.421 -14.312 1.00 86.62 311 GLU A CA 1
ATOM 2385 C C . GLU A 1 311 ? -1.336 -4.797 -13.902 1.00 86.62 311 GLU A C 1
ATOM 2387 O O . GLU A 1 311 ? -1.369 -3.846 -13.122 1.00 86.62 311 GLU A O 1
ATOM 2392 N N . ASP A 1 312 ? -2.453 -5.316 -14.424 1.00 84.69 312 ASP A N 1
ATOM 2393 C CA . ASP A 1 312 ? -3.792 -4.823 -14.075 1.00 84.69 312 ASP A CA 1
ATOM 2394 C C . ASP A 1 312 ? -4.201 -5.290 -12.660 1.00 84.69 312 ASP A C 1
ATOM 2396 O O . ASP A 1 312 ? -4.450 -6.483 -12.459 1.00 84.69 312 ASP A O 1
ATOM 2400 N N . PRO A 1 313 ? -4.340 -4.379 -11.673 1.00 90.56 313 PRO A N 1
ATOM 2401 C CA . PRO A 1 313 ? -4.695 -4.744 -10.303 1.00 90.56 313 PRO A CA 1
ATOM 2402 C C . PRO A 1 313 ? -6.173 -5.083 -10.110 1.00 90.56 313 PRO A C 1
ATOM 2404 O O . PRO A 1 313 ? -6.557 -5.496 -9.014 1.00 90.56 313 PRO A O 1
ATOM 2407 N N . HIS A 1 314 ? -7.021 -4.904 -11.131 1.00 87.75 314 HIS A N 1
ATOM 2408 C CA . HIS A 1 314 ? -8.469 -4.987 -10.969 1.00 87.75 314 HIS A CA 1
ATOM 2409 C C . HIS A 1 314 ? -8.939 -6.328 -10.397 1.00 87.75 314 HIS A C 1
ATOM 2411 O O . HIS A 1 314 ? -9.723 -6.327 -9.453 1.00 87.75 314 HIS A O 1
ATOM 2417 N N . ALA A 1 315 ? -8.441 -7.456 -10.911 1.00 85.50 315 ALA A N 1
ATOM 2418 C CA . ALA A 1 315 ? -8.890 -8.777 -10.468 1.00 85.50 315 ALA A CA 1
ATOM 2419 C C . ALA A 1 315 ? -8.535 -9.060 -8.996 1.00 85.50 315 ALA A C 1
ATOM 2421 O O . ALA A 1 315 ? -9.339 -9.628 -8.256 1.00 85.50 315 ALA A O 1
ATOM 2422 N N . VAL A 1 316 ? -7.342 -8.645 -8.554 1.00 88.06 316 VAL A N 1
ATOM 2423 C CA . VAL A 1 316 ? -6.900 -8.833 -7.162 1.00 88.06 316 VAL A CA 1
ATOM 2424 C C . VAL A 1 316 ? -7.673 -7.905 -6.229 1.00 88.06 316 VAL A C 1
ATOM 2426 O O . VAL A 1 316 ? -8.170 -8.351 -5.197 1.00 88.06 316 VAL A O 1
ATOM 2429 N N . ALA A 1 317 ? -7.831 -6.636 -6.609 1.00 93.19 317 ALA A N 1
ATOM 2430 C CA . ALA A 1 317 ? -8.589 -5.665 -5.829 1.00 93.19 317 ALA A CA 1
ATOM 2431 C C . ALA A 1 317 ? -10.073 -6.046 -5.714 1.00 93.19 317 ALA A C 1
ATOM 2433 O O . ALA A 1 317 ? -10.629 -6.010 -4.619 1.00 93.19 317 ALA A O 1
ATOM 2434 N N . GLU A 1 318 ? -10.703 -6.473 -6.815 1.00 90.94 318 GLU A N 1
ATOM 2435 C CA . GLU A 1 318 ? -12.087 -6.954 -6.813 1.00 90.94 318 GLU A CA 1
ATOM 2436 C C . GLU A 1 318 ? -12.240 -8.133 -5.856 1.00 90.94 318 GLU A C 1
ATOM 2438 O O . GLU A 1 318 ? -13.134 -8.108 -5.018 1.00 90.94 318 GLU A O 1
ATOM 2443 N N . LYS A 1 319 ? -11.324 -9.109 -5.900 1.00 88.31 319 LYS A N 1
ATOM 2444 C CA . LYS A 1 319 ? -11.362 -10.252 -4.986 1.00 88.31 319 LYS A CA 1
ATOM 2445 C C . LYS A 1 319 ? -11.270 -9.829 -3.516 1.00 88.31 319 LYS A C 1
ATOM 2447 O O . LYS A 1 319 ? -12.048 -10.318 -2.703 1.00 88.31 319 LYS A O 1
ATOM 2452 N N . ILE A 1 320 ? -10.357 -8.914 -3.173 1.00 93.56 320 ILE A N 1
ATOM 2453 C CA . ILE A 1 320 ? -10.216 -8.382 -1.804 1.00 93.56 320 ILE A CA 1
ATOM 2454 C C . ILE A 1 320 ? -11.524 -7.737 -1.331 1.00 93.56 320 ILE A C 1
ATOM 2456 O O . ILE A 1 320 ? -11.972 -7.999 -0.212 1.00 93.56 320 ILE A O 1
ATOM 2460 N N . LEU A 1 321 ? -12.145 -6.932 -2.196 1.00 93.06 321 LEU A N 1
ATOM 2461 C CA . LEU A 1 321 ? -13.404 -6.250 -1.908 1.00 93.06 321 LEU A CA 1
ATOM 2462 C C . LEU A 1 321 ? -14.571 -7.239 -1.773 1.00 93.06 321 LEU A C 1
ATOM 2464 O O . LEU A 1 321 ? -15.373 -7.111 -0.853 1.00 93.06 321 LEU A O 1
ATOM 2468 N N . THR A 1 322 ? -14.674 -8.238 -2.657 1.00 89.38 322 THR A N 1
ATOM 2469 C CA . THR A 1 322 ? -15.769 -9.223 -2.628 1.00 89.38 322 THR A CA 1
ATOM 2470 C C . THR A 1 322 ? -15.652 -10.211 -1.476 1.00 89.38 322 THR A C 1
ATOM 2472 O O . THR A 1 322 ? -16.674 -10.625 -0.933 1.00 89.38 322 THR A O 1
ATOM 2475 N N . ASP A 1 323 ? -14.425 -10.581 -1.097 1.00 89.75 323 ASP A N 1
ATOM 2476 C CA . ASP A 1 323 ? -14.167 -11.443 0.061 1.00 89.75 323 ASP A CA 1
ATOM 2477 C C . ASP A 1 323 ? -14.418 -10.693 1.382 1.00 89.75 323 ASP A C 1
ATOM 2479 O O . ASP A 1 323 ? -14.583 -11.319 2.429 1.00 89.75 323 ASP A O 1
ATOM 2483 N N . GLY A 1 324 ? -14.467 -9.356 1.340 1.00 88.88 324 GLY A N 1
ATOM 2484 C CA . GLY A 1 324 ? -14.647 -8.508 2.514 1.00 88.88 324 GLY A CA 1
ATOM 2485 C C . GLY A 1 324 ? -13.417 -8.460 3.421 1.00 88.88 324 GLY A C 1
ATOM 2486 O O . GLY A 1 324 ? -13.531 -8.036 4.567 1.00 88.88 324 GLY A O 1
ATOM 2487 N N . THR A 1 325 ? -12.247 -8.888 2.932 1.00 90.38 325 THR A N 1
ATOM 2488 C CA . THR A 1 325 ? -11.005 -8.903 3.722 1.00 90.38 325 THR A CA 1
ATOM 2489 C C . THR A 1 325 ? -10.566 -7.487 4.088 1.00 90.38 325 THR A C 1
ATOM 2491 O O . THR A 1 325 ? -10.108 -7.254 5.207 1.00 90.38 325 THR A O 1
ATOM 2494 N N . TYR A 1 326 ? -10.724 -6.552 3.144 1.00 95.19 326 TYR A N 1
ATOM 2495 C CA . TYR A 1 326 ? -10.442 -5.130 3.311 1.00 95.19 326 TYR A CA 1
ATOM 2496 C C . TYR A 1 326 ? -11.398 -4.283 2.461 1.00 95.19 326 TYR A C 1
ATOM 2498 O O . TYR A 1 326 ? -11.714 -4.637 1.325 1.00 95.19 326 TYR A O 1
ATOM 2506 N N . GLY A 1 327 ? -11.772 -3.104 2.962 1.00 95.94 327 GLY A N 1
ATOM 2507 C CA . GLY A 1 327 ? -12.095 -1.972 2.091 1.00 95.94 327 GLY A CA 1
ATOM 2508 C C . GLY A 1 327 ? -10.819 -1.392 1.473 1.00 95.94 327 GLY A C 1
ATOM 2509 O O . GLY A 1 327 ? -9.738 -1.550 2.039 1.00 95.94 327 GLY A O 1
ATOM 2510 N N . ILE A 1 328 ? -10.915 -0.698 0.335 1.00 97.94 328 ILE A N 1
ATOM 2511 C CA . ILE A 1 328 ? -9.744 -0.096 -0.322 1.00 97.94 328 ILE A CA 1
ATOM 2512 C C . ILE A 1 328 ? -10.008 1.377 -0.640 1.00 97.94 328 ILE A C 1
ATOM 2514 O O . ILE A 1 328 ? -10.951 1.707 -1.353 1.00 97.94 328 ILE A O 1
ATOM 2518 N N . ILE A 1 329 ? -9.140 2.262 -0.151 1.00 98.56 329 ILE A N 1
ATOM 2519 C CA . ILE A 1 329 ? -9.070 3.675 -0.528 1.00 98.56 329 ILE A CA 1
ATOM 2520 C C . ILE A 1 329 ? -7.823 3.890 -1.380 1.00 98.56 329 ILE A C 1
ATOM 2522 O O . ILE A 1 329 ? -6.723 3.507 -0.993 1.00 98.56 329 ILE A O 1
ATOM 2526 N N . THR A 1 330 ? -7.983 4.551 -2.523 1.00 98.81 330 THR A N 1
ATOM 2527 C CA . THR A 1 330 ? -6.863 4.956 -3.383 1.00 98.81 330 THR A CA 1
ATOM 2528 C C . THR A 1 330 ? -6.695 6.467 -3.359 1.00 98.81 330 THR A C 1
ATOM 2530 O O . THR A 1 330 ? -7.677 7.192 -3.545 1.00 98.81 330 THR A O 1
ATOM 2533 N N . VAL A 1 331 ? -5.463 6.944 -3.208 1.00 98.81 331 VAL A N 1
ATOM 2534 C CA . VAL A 1 331 ? -5.100 8.361 -3.253 1.00 98.81 331 VAL A CA 1
ATOM 2535 C C . VAL A 1 331 ? -4.013 8.555 -4.309 1.00 98.81 331 VAL A C 1
ATOM 2537 O O . VAL A 1 331 ? -2.848 8.243 -4.081 1.00 98.81 331 VAL A O 1
ATOM 2540 N N . GLY A 1 332 ? -4.404 9.074 -5.473 1.00 98.69 332 GLY A N 1
ATOM 2541 C CA . GLY A 1 332 ? -3.459 9.492 -6.508 1.00 98.69 332 GLY A CA 1
ATOM 2542 C C . GLY A 1 332 ? -2.904 10.883 -6.204 1.00 98.69 332 GLY A C 1
ATOM 2543 O O . GLY A 1 332 ? -3.677 11.829 -6.041 1.00 98.69 332 GLY A O 1
ATOM 2544 N N . TYR A 1 333 ? -1.587 11.028 -6.127 1.00 98.69 333 TYR A N 1
ATOM 2545 C CA . TYR A 1 333 ? -0.917 12.258 -5.736 1.00 98.69 333 TYR A CA 1
ATOM 2546 C C . TYR A 1 333 ? 0.137 12.691 -6.756 1.00 98.69 333 TYR A C 1
ATOM 2548 O O . TYR A 1 333 ? 1.126 12.015 -6.975 1.00 98.69 333 TYR A O 1
ATOM 2556 N N . GLY A 1 334 ? -0.033 13.868 -7.349 1.00 97.44 334 GLY A N 1
ATOM 2557 C CA . GLY A 1 334 ? 0.936 14.443 -8.275 1.00 97.44 334 GLY A CA 1
ATOM 2558 C C . GLY A 1 334 ? 0.617 14.176 -9.750 1.00 97.44 334 GLY A C 1
ATOM 2559 O O . GLY A 1 334 ? -0.429 13.628 -10.097 1.00 97.44 334 GLY A O 1
ATOM 2560 N N . PRO A 1 335 ? 1.495 14.635 -10.656 1.00 95.56 335 PRO A N 1
ATOM 2561 C CA . PRO A 1 335 ? 1.164 14.783 -12.070 1.00 95.56 335 PRO A CA 1
ATOM 2562 C C . PRO A 1 335 ? 1.104 13.466 -12.850 1.00 95.56 335 PRO A C 1
ATOM 2564 O O . PRO A 1 335 ? 0.592 13.471 -13.966 1.00 95.56 335 PRO A O 1
ATOM 2567 N N . GLN A 1 336 ? 1.641 12.367 -12.310 1.00 96.75 336 GLN A N 1
ATOM 2568 C CA . GLN A 1 336 ? 1.699 11.075 -13.006 1.00 96.75 336 GLN A CA 1
ATOM 2569 C C . GLN A 1 336 ? 0.530 10.148 -12.626 1.00 96.75 336 GLN A C 1
ATOM 2571 O O . GLN A 1 336 ? 0.214 9.227 -13.381 1.00 96.75 336 GLN A O 1
ATOM 2576 N N . ALA A 1 337 ? -0.190 10.432 -11.535 1.00 96.44 337 ALA A N 1
ATOM 2577 C CA . ALA A 1 337 ? -1.387 9.707 -11.104 1.00 96.44 337 ALA A CA 1
ATOM 2578 C C . ALA A 1 337 ? -2.636 10.130 -11.908 1.00 96.44 337 ALA A C 1
ATOM 2580 O O . ALA A 1 337 ? -3.583 10.719 -11.385 1.00 96.44 337 ALA A O 1
ATOM 2581 N N . THR A 1 338 ? -2.616 9.881 -13.218 1.00 93.81 338 THR A N 1
ATOM 2582 C CA . THR A 1 338 ? -3.574 10.477 -14.167 1.00 93.81 338 THR A CA 1
ATOM 2583 C C . THR A 1 338 ? -4.811 9.621 -14.440 1.00 93.81 338 THR A C 1
ATOM 2585 O O . THR A 1 338 ? -5.886 10.173 -14.698 1.00 93.81 338 THR A O 1
ATOM 2588 N N . ASP A 1 339 ? -4.715 8.289 -14.364 1.00 96.94 339 ASP A N 1
ATOM 2589 C CA . ASP A 1 339 ? -5.854 7.403 -14.629 1.00 96.94 339 ASP A CA 1
ATOM 2590 C C . ASP A 1 339 ? -6.732 7.204 -13.382 1.00 96.94 339 ASP A C 1
ATOM 2592 O O . ASP A 1 339 ? -6.688 6.185 -12.686 1.00 96.94 339 ASP A O 1
ATOM 2596 N N . LYS A 1 340 ? -7.611 8.180 -13.127 1.00 96.38 340 LYS A N 1
ATOM 2597 C CA . LYS A 1 340 ? -8.603 8.097 -12.043 1.00 96.38 340 LYS A CA 1
ATOM 2598 C C . LYS A 1 340 ? -9.497 6.854 -12.160 1.00 96.38 340 LYS A C 1
ATOM 2600 O O . LYS A 1 340 ? -9.935 6.333 -11.139 1.00 96.38 340 LYS A O 1
ATOM 2605 N N . LYS A 1 341 ? -9.786 6.362 -13.373 1.00 97.12 341 LYS A N 1
ATOM 2606 C CA . LYS A 1 341 ? -10.647 5.181 -13.549 1.00 97.12 341 LYS A CA 1
ATOM 2607 C C . LYS A 1 341 ? -9.933 3.908 -13.119 1.00 97.12 341 LYS A C 1
ATOM 2609 O O . LYS A 1 341 ? -10.577 3.035 -12.548 1.00 97.12 341 LYS A O 1
ATOM 2614 N N . ALA A 1 342 ? -8.632 3.798 -13.368 1.00 96.56 342 ALA A N 1
ATOM 2615 C CA . ALA A 1 342 ? -7.842 2.680 -12.867 1.00 96.56 342 ALA A CA 1
ATOM 2616 C C . ALA A 1 342 ? -7.840 2.654 -11.330 1.00 96.56 342 ALA A C 1
ATOM 2618 O O . ALA A 1 342 ? -8.166 1.627 -10.740 1.00 96.56 342 ALA A O 1
ATOM 2619 N N . LEU A 1 343 ? -7.637 3.806 -10.681 1.00 98.31 343 LEU A N 1
ATOM 2620 C CA . LEU A 1 343 ? -7.738 3.924 -9.219 1.00 98.31 343 LEU A CA 1
ATOM 2621 C C . LEU A 1 343 ? -9.146 3.591 -8.686 1.00 98.31 343 LEU A C 1
ATOM 2623 O O . LEU A 1 343 ? -9.283 2.917 -7.666 1.00 98.31 343 LEU A O 1
ATOM 2627 N N . GLN A 1 344 ? -10.205 3.979 -9.406 1.00 97.69 344 GLN A N 1
ATOM 2628 C CA . GLN A 1 344 ? -11.588 3.601 -9.078 1.00 97.69 344 GLN A CA 1
ATOM 2629 C C . GLN A 1 344 ? -11.833 2.092 -9.160 1.00 97.69 344 GLN A C 1
ATOM 2631 O O . GLN A 1 344 ? -12.579 1.561 -8.342 1.00 97.69 344 GLN A O 1
ATOM 2636 N N . ARG A 1 345 ? -11.219 1.390 -10.120 1.00 95.62 345 ARG A N 1
ATOM 2637 C CA . ARG A 1 345 ? -11.329 -0.077 -10.221 1.00 95.62 345 ARG A CA 1
ATOM 2638 C C . ARG A 1 345 ? -10.640 -0.799 -9.065 1.00 95.62 345 ARG A C 1
ATOM 2640 O O . ARG A 1 345 ? -11.072 -1.892 -8.722 1.00 95.62 345 ARG A O 1
ATOM 2647 N N . ILE A 1 346 ? -9.617 -0.186 -8.467 1.00 97.56 346 ILE A N 1
ATOM 2648 C CA . ILE A 1 346 ? -8.933 -0.708 -7.275 1.00 97.56 346 ILE A CA 1
ATOM 2649 C C . ILE A 1 346 ? -9.759 -0.433 -6.012 1.00 97.56 346 ILE A C 1
ATOM 2651 O O . ILE A 1 346 ? -9.975 -1.323 -5.203 1.00 97.56 346 ILE A O 1
ATOM 2655 N N . SER A 1 347 ? -10.255 0.795 -5.845 1.00 96.94 347 SER A N 1
ATOM 2656 C CA . SER A 1 347 ? -11.016 1.205 -4.649 1.00 96.94 347 SER A CA 1
ATOM 2657 C C . SER A 1 347 ? -12.488 0.771 -4.644 1.00 96.94 347 SER A C 1
ATOM 2659 O O . SER A 1 347 ? -13.209 1.008 -3.677 1.00 96.94 347 SER A O 1
ATOM 2661 N N . GLY A 1 348 ? -12.973 0.166 -5.730 1.00 92.69 348 GLY A N 1
ATOM 2662 C CA . GLY A 1 348 ? -14.374 -0.235 -5.867 1.00 92.69 348 GLY A CA 1
ATOM 2663 C C . GLY A 1 348 ? -15.339 0.924 -6.152 1.00 92.69 348 GLY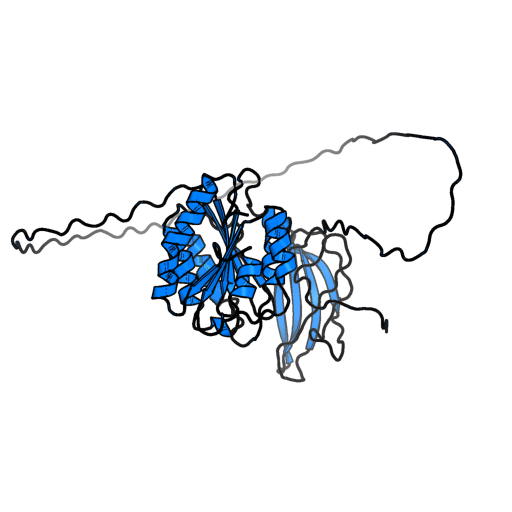 A C 1
ATOM 2664 O O . GLY A 1 348 ? -16.552 0.749 -6.038 1.00 92.69 348 GLY A O 1
ATOM 2665 N N . GLY A 1 349 ? -14.832 2.102 -6.532 1.00 93.94 349 GLY A N 1
ATOM 2666 C CA . GLY A 1 349 ? -15.639 3.222 -7.017 1.00 93.94 349 GLY A CA 1
ATOM 2667 C C . GLY A 1 349 ? -15.207 4.599 -6.513 1.00 93.94 349 GLY A C 1
ATOM 2668 O O . GLY A 1 349 ? -14.327 4.755 -5.674 1.00 93.94 349 GLY A O 1
ATOM 2669 N N . GLU A 1 350 ? -15.879 5.637 -7.018 1.00 95.06 350 GLU A N 1
ATOM 2670 C CA . GLU A 1 350 ? -15.470 7.035 -6.821 1.00 95.06 350 GLU A CA 1
ATOM 2671 C C . GLU A 1 350 ? -15.452 7.501 -5.359 1.00 95.06 350 GLU A C 1
ATOM 2673 O O . GLU A 1 350 ? -14.635 8.346 -5.006 1.00 95.06 350 GLU A O 1
ATOM 2678 N N . LYS A 1 351 ? -16.310 6.947 -4.498 1.00 94.00 351 LYS A N 1
ATOM 2679 C CA . LYS A 1 351 ? -16.394 7.351 -3.085 1.00 94.00 351 LYS A CA 1
ATOM 2680 C C . LYS A 1 351 ? -15.111 7.064 -2.292 1.00 94.00 351 LYS A C 1
ATOM 2682 O O . LYS A 1 351 ? -14.885 7.724 -1.285 1.00 94.00 351 LYS A O 1
ATOM 2687 N N . CYS A 1 352 ? -14.297 6.108 -2.748 1.00 96.06 352 CYS A N 1
ATOM 2688 C CA . CYS A 1 352 ? -13.022 5.721 -2.137 1.00 96.06 352 CYS A CA 1
ATOM 2689 C C . CYS A 1 352 ? -11.812 6.123 -3.001 1.00 96.06 352 CYS A C 1
ATOM 2691 O O . CYS A 1 352 ? -10.688 5.700 -2.732 1.00 96.06 352 CYS A O 1
ATOM 2693 N N . THR A 1 353 ? -12.018 6.944 -4.036 1.00 98.31 353 THR A N 1
ATOM 2694 C CA . THR A 1 353 ? -10.941 7.434 -4.899 1.00 98.31 353 THR A CA 1
ATOM 2695 C C . THR A 1 353 ? -10.702 8.917 -4.676 1.00 98.31 353 THR A C 1
ATOM 2697 O O . THR A 1 353 ? -11.545 9.755 -5.001 1.00 98.31 353 THR A O 1
ATOM 2700 N N . PHE A 1 354 ? -9.503 9.252 -4.219 1.00 98.31 354 PHE A N 1
ATOM 2701 C CA . PHE A 1 354 ? -9.057 10.621 -4.013 1.00 98.31 354 PHE A CA 1
ATOM 2702 C C . PHE A 1 354 ? -7.931 10.963 -4.986 1.00 98.31 354 PHE A C 1
ATOM 2704 O O . PHE A 1 354 ? -7.167 10.101 -5.427 1.00 98.31 354 PHE A O 1
ATOM 2711 N N . SER A 1 355 ? -7.839 12.242 -5.339 1.00 97.88 355 SER A N 1
ATOM 2712 C CA . SER A 1 355 ? -6.762 12.755 -6.183 1.00 97.88 355 SER A CA 1
ATOM 2713 C C . SER A 1 355 ? -6.300 14.115 -5.679 1.00 97.88 355 SER A C 1
ATOM 2715 O O . SER A 1 355 ? -7.118 14.943 -5.264 1.00 97.88 355 SER A O 1
ATOM 2717 N N . ALA A 1 356 ? -4.998 14.353 -5.718 1.00 97.81 356 ALA A N 1
ATOM 2718 C CA . ALA A 1 356 ? -4.371 15.587 -5.277 1.00 97.81 356 ALA A CA 1
ATOM 2719 C C . ALA A 1 356 ? -3.200 15.935 -6.198 1.00 97.81 356 ALA A C 1
ATOM 2721 O O . ALA A 1 356 ? -2.494 15.055 -6.666 1.00 97.81 356 ALA A O 1
ATOM 2722 N N . ASN A 1 357 ? -2.970 17.225 -6.438 1.00 95.62 357 ASN A N 1
ATOM 2723 C CA . ASN A 1 357 ? -1.88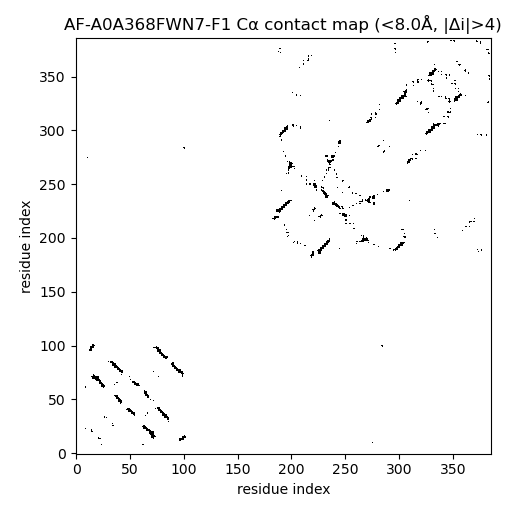2 17.699 -7.310 1.00 95.62 357 ASN A CA 1
ATOM 2724 C C . ASN A 1 357 ? -0.784 18.445 -6.534 1.00 95.62 357 ASN A C 1
ATOM 2726 O O . ASN A 1 357 ? 0.205 18.873 -7.118 1.00 95.62 357 ASN A O 1
ATOM 2730 N N . ASN A 1 358 ? -0.996 18.675 -5.238 1.00 96.06 358 ASN A N 1
ATOM 2731 C CA . ASN A 1 358 ? -0.067 19.332 -4.317 1.00 96.06 358 ASN A CA 1
ATOM 2732 C C . ASN A 1 358 ? -0.407 18.975 -2.861 1.00 96.06 358 ASN A C 1
ATOM 2734 O O . ASN A 1 358 ? -1.534 18.545 -2.584 1.00 96.06 358 ASN A O 1
ATOM 2738 N N . LYS A 1 359 ? 0.550 19.188 -1.954 1.00 97.12 359 LYS A N 1
ATOM 2739 C CA . LYS A 1 359 ? 0.450 18.848 -0.528 1.00 97.12 359 LYS A CA 1
ATOM 2740 C C . LYS A 1 359 ? -0.816 19.385 0.144 1.00 97.12 359 LYS A C 1
ATOM 2742 O O . LYS A 1 359 ? -1.518 18.641 0.817 1.00 97.12 359 LYS A O 1
ATOM 2747 N N . ASP A 1 360 ? -1.185 20.641 -0.110 1.00 97.44 360 ASP A N 1
ATOM 2748 C CA . ASP A 1 360 ? -2.400 21.227 0.473 1.00 97.44 360 ASP A CA 1
ATOM 2749 C C . ASP A 1 360 ? -3.665 20.481 0.029 1.00 97.44 360 ASP A C 1
ATOM 2751 O O . ASP A 1 360 ? -4.567 20.224 0.824 1.00 97.44 360 ASP A O 1
ATOM 2755 N N . SER A 1 361 ? -3.758 20.134 -1.259 1.00 97.38 361 SER A N 1
ATOM 2756 C CA . SER A 1 361 ? -4.884 19.357 -1.783 1.00 97.38 361 SER A CA 1
ATOM 2757 C C . SER A 1 361 ? -4.900 17.912 -1.292 1.00 97.38 361 SER A C 1
ATOM 2759 O O . SER A 1 361 ? -5.990 17.370 -1.143 1.00 97.38 361 SER A O 1
ATOM 2761 N N . LEU A 1 362 ? -3.730 17.328 -1.013 1.00 98.44 362 LEU A N 1
ATOM 2762 C CA . LEU A 1 362 ? -3.591 15.998 -0.424 1.00 98.44 362 LEU A CA 1
ATOM 2763 C C . LEU A 1 362 ? -4.141 15.999 1.006 1.00 98.44 362 LEU A C 1
ATOM 2765 O O . LEU A 1 362 ? -5.085 15.271 1.306 1.00 98.44 362 LEU A O 1
ATOM 2769 N N . ASN A 1 363 ? -3.659 16.918 1.843 1.00 97.81 363 ASN A N 1
ATOM 2770 C CA . ASN A 1 363 ? -4.050 17.009 3.252 1.00 97.81 363 ASN A CA 1
ATOM 2771 C C . ASN A 1 363 ? -5.533 17.375 3.437 1.00 97.81 363 ASN A C 1
ATOM 2773 O O . ASN A 1 363 ? -6.160 17.006 4.428 1.00 97.81 363 ASN A O 1
ATOM 2777 N N . ARG A 1 364 ? -6.156 18.053 2.461 1.00 97.94 364 ARG A N 1
ATOM 2778 C CA . ARG A 1 364 ? -7.607 18.322 2.483 1.00 97.94 364 ARG A CA 1
ATOM 2779 C C . ARG A 1 364 ? -8.478 17.062 2.445 1.00 97.94 364 ARG A C 1
ATOM 2781 O O . ARG A 1 364 ? -9.651 17.160 2.801 1.00 97.94 364 ARG A O 1
ATOM 2788 N N . HIS A 1 365 ? -7.940 15.911 2.042 1.00 98.19 365 HIS A N 1
ATOM 2789 C CA . HIS A 1 365 ? -8.680 14.644 2.033 1.00 98.19 365 HIS A CA 1
ATOM 2790 C C . HIS A 1 365 ? -8.685 13.935 3.391 1.00 98.19 365 HIS A C 1
ATOM 2792 O O . HIS A 1 365 ? -9.548 13.085 3.613 1.00 98.19 365 HIS A O 1
ATOM 2798 N N . GLU A 1 366 ? -7.793 14.301 4.322 1.00 98.06 366 GLU A N 1
ATOM 2799 C CA . GLU A 1 366 ? -7.681 13.640 5.632 1.00 98.06 366 GLU A CA 1
ATOM 2800 C C . GLU A 1 366 ? -9.015 13.593 6.391 1.00 98.06 366 GLU A C 1
ATOM 2802 O O . GLU A 1 366 ? -9.403 12.502 6.815 1.00 98.06 366 GLU A O 1
ATOM 2807 N N . PRO A 1 367 ? -9.789 14.694 6.520 1.00 97.50 367 PRO A N 1
ATOM 2808 C CA . PRO A 1 367 ? -11.042 14.650 7.270 1.00 97.50 367 PRO A CA 1
ATOM 2809 C C . PRO A 1 367 ? -12.083 13.727 6.630 1.00 97.50 367 PRO A C 1
ATOM 2811 O O . PRO A 1 367 ? -12.840 13.072 7.343 1.00 97.50 367 PRO A O 1
ATOM 2814 N N . ALA A 1 368 ? -12.114 13.653 5.295 1.00 96.75 368 ALA A N 1
ATOM 2815 C CA . ALA A 1 368 ? -13.045 12.796 4.568 1.00 96.75 368 ALA A CA 1
ATOM 2816 C C . ALA A 1 368 ? -12.696 11.313 4.754 1.00 96.75 368 ALA A C 1
ATOM 2818 O O . ALA A 1 368 ? -13.574 10.506 5.049 1.00 96.75 368 ALA A O 1
ATOM 2819 N N . ILE A 1 369 ? -11.414 10.955 4.662 1.00 97.12 369 ILE A N 1
ATOM 2820 C CA . ILE A 1 369 ? -10.958 9.574 4.872 1.00 97.12 369 ILE A CA 1
ATOM 2821 C C . ILE A 1 369 ? -11.123 9.164 6.340 1.00 97.12 369 ILE A C 1
ATOM 2823 O O . ILE A 1 369 ? -11.610 8.072 6.627 1.00 97.12 369 ILE A O 1
ATOM 2827 N N . GLN A 1 370 ? -10.821 10.053 7.289 1.00 96.56 370 GLN A N 1
ATOM 2828 C CA . GLN A 1 370 ? -11.089 9.806 8.706 1.00 96.56 370 GLN A CA 1
ATOM 2829 C C . GLN A 1 370 ? -12.584 9.613 8.990 1.00 96.56 370 GLN A C 1
ATOM 2831 O O . GLN A 1 370 ? -12.937 8.831 9.873 1.00 96.56 370 GLN A O 1
ATOM 2836 N N . ALA A 1 371 ? -13.468 10.324 8.282 1.00 94.00 371 ALA A N 1
ATOM 2837 C CA . ALA A 1 371 ? -14.908 10.107 8.385 1.00 94.00 371 ALA A CA 1
ATOM 2838 C C . ALA A 1 371 ? -15.296 8.716 7.868 1.00 94.00 371 ALA A C 1
ATOM 2840 O O . ALA A 1 371 ? -15.996 8.006 8.582 1.00 94.00 371 ALA A O 1
ATOM 2841 N N . LEU A 1 372 ? -14.762 8.278 6.720 1.00 94.19 372 LEU A N 1
ATOM 2842 C CA . LEU A 1 372 ? -14.992 6.924 6.198 1.00 94.19 372 LEU A CA 1
ATOM 2843 C C . LEU A 1 372 ? -14.569 5.838 7.200 1.00 94.19 372 LEU A C 1
ATOM 2845 O O . LEU A 1 372 ? -15.331 4.908 7.447 1.00 94.19 372 LEU A O 1
ATOM 2849 N N . ILE A 1 373 ? -13.399 5.984 7.833 1.00 93.94 373 ILE A N 1
ATOM 2850 C CA . ILE A 1 373 ? -12.908 5.040 8.855 1.00 93.94 373 ILE A CA 1
ATOM 2851 C C . ILE A 1 373 ? -13.853 4.985 10.066 1.00 93.94 373 ILE A C 1
ATOM 2853 O O . ILE A 1 373 ? -14.172 3.905 10.575 1.00 93.94 373 ILE A O 1
ATOM 2857 N N . ARG A 1 374 ? -14.327 6.148 10.534 1.00 91.62 374 ARG A N 1
ATOM 2858 C CA . ARG A 1 374 ? -15.282 6.239 11.651 1.00 91.62 374 ARG A CA 1
ATOM 2859 C C . ARG A 1 374 ? -16.639 5.646 11.282 1.00 91.62 374 ARG A C 1
ATOM 2861 O O . ARG A 1 374 ? -17.211 4.906 12.073 1.00 91.62 374 ARG A O 1
ATOM 2868 N N . GLU A 1 375 ? -17.151 5.936 10.095 1.00 88.94 375 GLU A N 1
ATOM 2869 C CA . GLU A 1 375 ? -18.439 5.429 9.617 1.00 88.94 375 GLU A CA 1
ATOM 2870 C C . GLU A 1 375 ? -18.419 3.913 9.407 1.00 88.94 375 GLU A C 1
ATOM 2872 O O . GLU A 1 375 ? -19.388 3.246 9.766 1.00 88.94 375 GLU A O 1
ATOM 2877 N N . ALA A 1 376 ? -17.310 3.346 8.920 1.00 87.81 376 ALA A N 1
ATOM 2878 C CA . ALA A 1 376 ? -17.152 1.900 8.767 1.00 87.81 376 ALA A CA 1
ATOM 2879 C C . ALA A 1 376 ? -17.285 1.147 10.103 1.00 87.81 376 ALA A C 1
ATOM 2881 O O . ALA A 1 376 ? -17.801 0.031 10.130 1.00 87.81 376 ALA A O 1
ATOM 2882 N N . SER A 1 377 ? -16.915 1.781 11.224 1.00 77.44 377 SER A N 1
ATOM 2883 C CA . SER A 1 377 ? -17.118 1.208 12.564 1.00 77.44 377 SER A CA 1
ATOM 2884 C C . SER A 1 377 ? -18.587 1.156 13.013 1.00 77.44 377 SER A C 1
ATOM 2886 O O . SER A 1 377 ? -18.911 0.435 13.953 1.00 77.44 377 SER A O 1
ATOM 2888 N N . LEU A 1 378 ? -19.475 1.911 12.351 1.00 75.50 378 LEU A N 1
ATOM 2889 C CA . LEU A 1 378 ? -20.896 2.042 12.694 1.00 75.50 378 LEU A CA 1
ATOM 2890 C C . LEU A 1 378 ? -21.831 1.376 11.668 1.00 75.50 378 LEU A C 1
ATOM 2892 O O . LEU A 1 378 ? -22.927 0.959 12.035 1.00 75.50 378 LEU A O 1
ATOM 2896 N N . ASN A 1 379 ? -21.420 1.276 10.400 1.00 61.94 379 ASN A N 1
ATOM 2897 C CA . ASN A 1 379 ? -22.300 0.984 9.261 1.00 61.94 379 ASN A CA 1
ATOM 2898 C C . ASN A 1 379 ? -22.047 -0.381 8.607 1.00 61.94 379 ASN A C 1
ATOM 2900 O O . ASN A 1 379 ? -21.799 -0.449 7.404 1.00 61.94 379 ASN A O 1
ATOM 2904 N N . GLU A 1 380 ? -22.118 -1.472 9.370 1.00 59.94 380 GLU A N 1
ATOM 2905 C CA . GLU A 1 380 ? -22.091 -2.829 8.798 1.00 59.94 380 GLU A CA 1
ATOM 2906 C C . GLU A 1 380 ? -20.961 -3.049 7.771 1.00 59.94 380 GLU A C 1
ATOM 2908 O O . GLU A 1 380 ? -21.151 -3.739 6.770 1.00 59.94 380 GLU A O 1
ATOM 2913 N N . ARG A 1 381 ? -19.745 -2.570 8.084 1.00 60.84 381 ARG A N 1
ATOM 2914 C CA . ARG A 1 381 ? -18.498 -3.065 7.464 1.00 60.84 381 ARG A CA 1
ATOM 2915 C C . ARG A 1 381 ? -18.199 -2.546 6.052 1.00 60.84 381 ARG A C 1
ATOM 2917 O O . ARG A 1 381 ? -17.290 -3.051 5.404 1.00 60.84 381 ARG A O 1
ATOM 2924 N N . LYS A 1 382 ? -18.930 -1.544 5.559 1.00 68.50 382 LYS A N 1
ATOM 2925 C CA . LYS A 1 382 ? -18.814 -1.105 4.160 1.00 68.50 382 LYS A CA 1
ATOM 2926 C C . LYS A 1 382 ? -18.036 0.186 4.010 1.00 68.50 382 LYS A C 1
ATOM 2928 O O . LYS A 1 382 ? -18.537 1.272 4.310 1.00 68.50 382 LYS A O 1
ATOM 2933 N N . TYR A 1 383 ? -16.842 0.085 3.445 1.00 81.31 383 TYR A N 1
ATOM 2934 C CA . TYR A 1 383 ? -16.178 1.251 2.886 1.00 81.31 383 TYR A CA 1
ATOM 2935 C C . TYR A 1 383 ? -16.842 1.605 1.555 1.00 81.31 383 TYR A C 1
ATOM 2937 O O . TYR A 1 383 ? -16.972 0.780 0.655 1.00 81.31 383 TYR A O 1
ATOM 2945 N N . CYS A 1 384 ? -17.294 2.854 1.430 1.00 72.25 384 CYS A N 1
ATOM 2946 C CA . CYS A 1 384 ? -17.741 3.422 0.155 1.00 72.25 384 CYS A CA 1
ATOM 2947 C C . CYS A 1 384 ? -18.958 2.754 -0.509 1.00 72.25 384 CYS A C 1
ATOM 2949 O O . CYS A 1 384 ? -19.250 3.028 -1.673 1.00 72.25 384 CYS A O 1
ATOM 2951 N N . GLY A 1 385 ? -19.748 1.999 0.260 1.00 60.84 385 GLY A N 1
ATOM 2952 C CA . GLY A 1 385 ? -21.012 1.402 -0.181 1.00 60.84 385 GLY A CA 1
ATOM 2953 C C . GLY A 1 385 ? -20.903 -0.010 -0.759 1.00 60.84 385 GLY A C 1
ATOM 2954 O O . GLY A 1 385 ? -21.921 -0.508 -1.240 1.00 60.84 385 GLY A O 1
ATOM 2955 N N . ASN A 1 386 ? -19.724 -0.634 -0.682 1.00 55.25 386 ASN A N 1
ATOM 2956 C CA . ASN A 1 386 ? -19.487 -2.025 -1.078 1.00 55.25 386 ASN A CA 1
ATOM 2957 C C . ASN A 1 386 ? -19.506 -2.955 0.123 1.00 55.25 386 ASN A C 1
ATOM 2959 O O . ASN A 1 386 ? -18.913 -2.579 1.154 1.00 55.25 386 ASN A O 1
#

Sequence (386 aa):
MDPTGSHNDGEFLSPCRGVANIATFHLHAAHVKETLYYVEGYNLETNAKIFRSELRRRTGCSFEYYSAPFVCNAETLGLAVHGMDEAGQHFKREELFFCRNRTVEVSTIAPTTKPPPTASSSSKTISTKNSTVSPRTLPSTGPSVKPSTKSTPKATTKTTTKSRQSTSLTLTPSTKPSGGTTPAPLALHFDVVFLVDVSQDAQHLLGDMIDFARSLMSAFEVSQDSARAAVISVGAMDSNVVATFNTISSQNLLDQYLEMLFQYDEFDEQGQDIVGALGVTVYDDFLNAGYRKDIDNHLIIYLTATTKFNEDPHAVAEKILTDGTYGIITVGYGPQATDKKALQRISGGEKCTFSANNKDSLNRHEPAIQALIREASLNERKYCGN

Mean predicted aligned error: 18.01 Å

Foldseek 3Di:
DDPPDPDPVQPDPAAAAPDWDKDFADDPDPDPAKDWFKKWKAAPVVRHTQDIFGWDADPPDRRGTMGDIGHDHHQKIKMWIWIADPVRDIDIDIDIHGHAYDPDPPPPPDDDDDDDDDDDDDDDDDDDDDDDDDDDDDDDDDDDDDDDDDDDDDDDDDDDDDDDDDDDDDDDDDPDDPDPDDDQAAQAAAEEEEAAEQEQLCPPPLVLVLVLVLVLRRNHFDALRGYFYWYWYKYASAIGGLGARQQTGGSVSSSVSSVCSVVVHHSVHDATAVLRVLVLCPGPVRCVRRPDPPDLRYAYEYEDQAPRHPDQNLVSLVCCVVVSVYQYAYEHEADHHPCQVSNQSNRVHDLRYHYYHDSVSSNVCSVSVSVQSVVCRPPVNDRPND

Organism: Ancylostoma caninum (NCBI:txid29170)

Secondary structure (DSSP, 8-state):
--TT----TTS-SSPBBTSEE--EE------TT-EEEEEEEE-TTT--EEEEEEPEE-SSSSS-EEPPPEEB-SSEEEEEEEEE-TTS-EEEEEEEEE-B---------------------------------------------------------------------------PPPP--PPPPB---EEEEEEEE-BGGGTTTHHHHHHHHHHHHTTB-BSSSSEEEEEEEE-SS-EEEEE-TTT--SHHHHHHHHHGGGGS-BTT--S--HHHHHHHHTSHHHHHTT--TT---EEEEEEEEE---SS--HHHHHHHHHHTS-EEEEEEEEEE---HHHHHHHHTSGGGEEEESSHHHHHTTHHHHHHHHHHHTTTTT-STT-

Radius of gyration: 28.21 Å; Cα contacts (8 Å, |Δi|>4): 658; chains: 1; bounding box: 68×94×69 Å

Solvent-accessible surface area (backbone atoms only — not comparable to full-atom values): 23063 Å² total; per-residue (Å²): 137,73,94,78,73,81,73,73,85,75,82,60,94,41,48,43,37,82,38,83,31,67,56,70,41,61,79,90,65,98,54,99,60,54,46,70,51,34,38,34,33,25,29,71,92,76,68,42,76,73,47,74,29,61,42,45,79,55,85,95,53,89,50,30,29,33,40,60,74,42,66,37,82,50,64,45,36,35,37,39,41,32,33,30,42,80,87,70,48,77,49,76,50,76,48,82,35,51,31,39,77,80,85,73,82,72,80,77,79,71,86,82,86,77,82,90,79,84,90,80,84,88,86,82,89,86,87,81,89,86,80,90,83,87,88,81,88,87,90,86,80,88,90,90,89,86,88,85,90,84,90,88,82,91,89,85,84,88,83,82,88,83,90,81,88,85,83,90,78,93,77,80,92,71,87,73,76,80,76,81,73,77,77,76,48,40,80,44,74,35,40,37,35,38,38,37,37,23,10,31,72,13,68,91,43,40,69,57,52,43,50,41,55,51,58,48,48,58,59,36,34,39,17,81,83,27,25,23,40,24,34,30,38,22,11,21,86,49,46,47,85,69,42,42,28,67,71,26,57,31,57,73,44,44,52,52,53,50,61,49,47,75,78,57,57,28,50,90,34,77,42,22,20,56,49,54,39,56,54,50,68,73,33,67,70,52,37,71,36,50,58,63,88,89,58,65,38,30,36,35,42,36,40,28,22,50,60,54,54,72,60,85,40,43,68,62,32,45,50,38,50,74,72,58,71,27,33,38,34,25,36,28,38,36,91,53,28,66,53,62,65,61,41,18,47,43,22,76,30,68,80,25,43,46,75,21,76,46,67,72,54,45,55,66,45,38,68,58,53,52,45,49,59,56,45,22,72,73,52,87,54,29,53,73,82,93

InterPro domains:
  IPR002035 von Willebrand factor, type A [PF00092] (191-361)
  IPR002035 von Willebrand factor, type A [PS50234] (191-372)
  IPR002035 von Willebrand factor, type A [SM00327] (189-374)
  IPR036465 von Willebrand factor A-like domain superfamily [G3DSA:3.40.50.410] (189-382)
  IPR036465 von Willebrand factor A-like domain superfamily [SSF53300] (189-372)
  IPR053295 Innate immunity regulator [PTHR47324] (5-384)
  IPR057085 Irg-7-like, Ig-like domain [PF24415] (4-103)